Protein AF-0000000066097461 (afdb_homodimer)

Sequence (688 aa):
MEEKITYKNAGVDTEKGREFIQKIKRNVESTHGPRVIGGLGGFAGAYDVSVLKKYKHPILLSGTDGVGTKIELARLLKIYNTIGIDLVAMCVNDILVCGGEPFFFLDYIACGKLDPEKMDQIVSGIVQGCKMSNASLLGGETAEHPGTMKEDEFDLAGFVVGAVEKDSMIDGSTIRSGDKILGLESSGPHSNGFSLIRKLLLKEGKYLPTDPQQVKFLKDYALKPTRIYVSSILKLLQQVSVKGMVHITGGGYQENIPRILPQGTQSKFFKEKIPSGYFFEKIKKDHKIEELELFATFNMGIGYMVIVSEENAELAKKIMESSGEVVHEIGEIVSGNKEEVQFVMEEKITYKNAGVDTEKGREFIQKIKRNVESTHGPRVIGGLGGFAGAYDVSVLKKYKHPILLSGTDGVGTKIELARLLKIYNTIGIDLVAMCVNDILVCGGEPFFFLDYIACGKLDPEKMDQIVSGIVQGCKMSNASLLGGETAEHPGTMKEDEFDLAGFVVGAVEKDSMIDGSTIRSGDKILGLESSGPHSNGFSLIRKLLLKEGKYLPTDPQQVKFLKDYALKPTRIYVSSILKLLQQVSVKGMVHITGGGYQENIPRILPQGTQSKFFKEKIPSGYFFEKIKKDHKIEELELFATFNMGIGYMVIVSEENAELAKKIMESSGEVVHEIGEIVSGNKEEVQFV

Nearest PDB structures (foldseek):
  5vk4-assembly1_B  TM=9.171E-01  e=1.014E-45  Neisseria gonorrhoeae
  5vk4-assembly1_A  TM=9.088E-01  e=3.972E-43  Neisseria gonorrhoeae
  1cli-assembly2_C  TM=9.227E-01  e=5.603E-42  Escherichia coli
  2btu-assembly1_A  TM=9.198E-01  e=2.226E-42  Bacillus anthracis
  5avm-assembly4_G  TM=9.018E-01  e=5.844E-29  Thermus thermophilus HB8

InterPro domains:
  IPR004733 Phosphoribosylformylglycinamidine cyclo-ligase [MF_00741] (5-344)
  IPR004733 Phosphoribosylformylglycinamidine cyclo-ligase [PTHR10520] (3-340)
  IPR004733 Phosphoribosylformylglycinamidine cyclo-ligase [TIGR00878] (5-335)
  IPR004733 Phosphoribosylformylglycinamidine cyclo-ligase [cd02196] (38-334)
  IPR010918 PurM-like, C-terminal domain [PF02769] (176-342)
  IPR016188 PurM-like, N-terminal domain [PF00586] (60-164)
  IPR036676 PurM-like, C-terminal domain superfamily [G3DSA:3.90.650.10] (171-343)
  IPR036676 PurM-like, C-terminal domain superfamily [SSF56042] (171-342)
  IPR036921 PurM-like, N-terminal domain superfamily [G3DSA:3.30.1330.10] (4-170)
  IPR036921 PurM-like, N-terminal domain superfamily [SSF55326] (4-170)

Solvent-accessible surface area (backbone atoms only — not comparable to full-atom values): 34100 Å² total; per-residue (Å²): 128,82,76,76,85,41,57,51,73,40,54,45,54,68,65,61,51,51,53,47,50,61,69,45,41,65,61,39,52,70,34,54,58,91,40,50,50,84,63,86,84,62,63,38,22,36,35,54,47,56,72,49,59,76,37,90,44,28,25,38,26,29,30,47,34,50,33,61,55,46,53,55,56,29,57,76,71,69,50,44,51,39,57,18,20,26,25,40,22,54,20,53,43,25,24,36,34,35,54,27,46,51,50,32,32,36,38,39,36,40,26,10,41,91,44,67,70,60,48,49,29,27,50,50,8,33,41,50,26,24,52,65,45,63,16,19,58,52,48,58,34,79,44,65,31,48,91,76,38,56,58,85,42,67,51,54,38,30,36,32,38,21,36,30,44,55,91,63,46,34,70,8,74,76,54,48,65,62,22,32,30,36,29,31,58,35,57,40,51,36,66,31,52,34,50,41,47,29,55,74,63,24,46,92,44,77,37,78,46,87,51,63,67,58,46,48,48,41,57,68,30,54,58,32,45,31,68,69,56,50,60,36,49,56,56,37,62,76,76,43,83,65,29,32,45,35,55,39,38,72,37,4,55,58,52,38,52,36,71,35,48,36,88,58,23,19,50,36,33,37,55,89,48,47,77,30,46,69,66,49,51,48,50,40,69,76,63,70,51,57,65,69,56,46,39,35,32,32,34,51,24,32,36,33,37,41,28,24,45,61,90,46,42,64,59,51,44,51,50,28,38,76,56,71,46,58,72,32,77,25,31,32,31,33,74,40,57,28,79,47,69,45,76,88,127,83,74,75,83,39,58,51,74,40,54,44,53,69,65,59,51,53,52,47,50,63,69,45,42,64,62,40,52,70,32,53,57,92,40,51,52,85,63,86,83,62,63,38,25,37,35,52,47,54,73,48,59,76,38,90,45,30,23,38,26,29,30,46,32,48,34,61,54,47,55,54,55,27,56,75,69,70,51,44,50,39,57,18,21,26,25,40,22,55,18,54,43,26,26,36,33,34,54,27,47,51,52,32,31,36,38,39,37,41,26,10,42,92,46,66,69,60,48,50,30,28,50,51,9,31,42,50,27,23,52,66,46,62,16,20,57,50,50,58,34,78,43,64,30,48,90,76,37,56,57,85,41,69,49,53,37,28,37,33,38,23,36,29,44,53,91,64,46,33,70,8,75,75,54,47,65,62,20,31,31,34,29,30,58,35,57,39,51,35,66,32,50,34,51,40,47,28,56,73,63,23,45,92,43,77,37,77,46,86,51,64,67,57,46,48,48,42,57,70,31,56,58,31,46,31,66,69,58,50,61,35,50,56,56,36,60,75,76,43,83,65,29,32,44,36,57,39,38,71,38,3,56,56,52,39,52,36,72,35,50,36,88,58,25,18,48,38,33,36,55,88,49,46,77,30,47,68,64,47,51,48,52,40,69,75,62,71,52,57,65,70,58,47,38,36,32,30,33,50,26,29,37,33,38,42,28,26,45,60,90,46,42,64,59,50,47,50,49,29,40,74,57,72,45,57,71,30,78,25,32,33,31,33,74,41,57,28,79,47,69,43,76,88

Foldseek 3Di:
DPPPDDPVVVADDVPVVVVLCVVCFVLLCVLDDPQWDDGEDDPFTGGHPVVCVPFPAKDKDKDKDWLPPLVLLCLQVVPQQASLLLRLQVTLVVSVQFVWQWAAKEKEKEAQHDDSVNVSSNVNNVSVNSVVRSYHHRYYYYHHDHPVHDHSDMIMMMMIMTIDRPVLTAQLPPADFQWFKKFWFWQAQASFDVCVVLCQQADVSRHHDPDVVSSVLCVRHVSHHTDHQNVLSNQLSVPARFRGKWFAHAQAPLPTQLRRHDAFKEKEWEPVQQPLDDNNVCCCVVPVDDPVVCRRTGNSGGRMMIIHHPVCVVVSCVSSVVVPTDMTRTTTMRTDGSSDHHYD/DPPPDDPVVVADDVPVVVVLCVVCQVLLCVLDDPQWDDGEDDPDTGGHPVVCVPFPAKDKDKDKDWLPCLVLLCLQVVPQQASLLLQLQVTLVVSCQFVWQWAAKEKEKEAQHDDSVNVSSNVNNVSVNSVVRSYHHRYYYYHHDHPVHDHSDMIMMMMIMTIDRPVLTAQLPPADFQWFKKFWFWQAQASFDVCVVLCQQADVSRHHDPDVVSSVLCVRHVSHHTDHQNVLSNQLSVPARFRGKWFAHAQAPLPTQLRRHDAFKEKEWEPVQQPLDDNNVCCCVVPVDDPVVCRRTGNSGGRMMIIHHPVCVVVSCVSSVVVPTDMTRTTTMRTDGSSDHHYD

Structure (mmCIF, N/CA/C/O backbone):
data_AF-0000000066097461-model_v1
#
loop_
_entity.id
_entity.type
_entity.pdbx_description
1 polymer 'Phosphoribosylformylglycinamidine cyclo-ligase'
#
loop_
_atom_site.group_PDB
_atom_site.id
_atom_site.type_symbol
_atom_site.label_atom_id
_atom_site.label_alt_id
_atom_site.label_comp_id
_atom_site.label_asym_id
_atom_site.label_entity_id
_atom_site.label_seq_id
_atom_site.pdbx_PDB_ins_code
_atom_site.Cartn_x
_atom_site.Cartn_y
_atom_site.Cartn_z
_atom_site.occupancy
_atom_site.B_iso_or_equiv
_atom_site.auth_seq_id
_atom_site.auth_comp_id
_atom_site.auth_asym_id
_atom_site.auth_atom_id
_atom_site.pdbx_PDB_model_num
ATOM 1 N N . MET A 1 1 ? -27.016 15.812 28.984 1 33.88 1 MET A N 1
ATOM 2 C CA . MET A 1 1 ? -25.625 16.266 28.922 1 33.88 1 MET A CA 1
ATOM 3 C C . MET A 1 1 ? -25.109 16.219 27.5 1 33.88 1 MET A C 1
ATOM 5 O O . MET A 1 1 ? -25.172 15.18 26.844 1 33.88 1 MET A O 1
ATOM 9 N N . GLU A 1 2 ? -25.016 17.219 26.781 1 47.53 2 GLU A N 1
ATOM 10 C CA . GLU A 1 2 ? -24.688 17.328 25.359 1 47.53 2 GLU A CA 1
ATOM 11 C C . GLU A 1 2 ? -23.375 16.609 25.047 1 47.53 2 GLU A C 1
ATOM 13 O O . GLU A 1 2 ? -22.359 16.859 25.688 1 47.53 2 GLU A O 1
ATOM 18 N N . GLU A 1 3 ? -23.391 15.461 24.641 1 54.72 3 GLU A N 1
ATOM 19 C CA . GLU A 1 3 ? -22.234 14.617 24.391 1 54.72 3 GLU A CA 1
ATOM 20 C C . GLU A 1 3 ? -21.125 15.391 23.672 1 54.72 3 GLU A C 1
ATOM 22 O O . GLU A 1 3 ? -21.391 16.109 22.719 1 54.72 3 GLU A O 1
ATOM 27 N N . LYS A 1 4 ? -20.016 15.648 24.406 1 67.62 4 LYS A N 1
ATOM 28 C CA . LYS A 1 4 ? -18.859 16.359 23.891 1 67.62 4 LYS A CA 1
ATOM 29 C C . LYS A 1 4 ? -18.422 15.805 22.547 1 67.62 4 LYS A C 1
ATOM 31 O O . LYS A 1 4 ? -18.281 14.586 22.375 1 67.62 4 LYS A O 1
ATOM 36 N N . ILE A 1 5 ? -18.562 16.547 21.484 1 73.81 5 ILE A N 1
ATOM 37 C CA . ILE A 1 5 ? -18.188 16.172 20.125 1 73.81 5 ILE A CA 1
ATOM 38 C C . ILE A 1 5 ? -16.672 16.016 20.031 1 73.81 5 ILE A C 1
ATOM 40 O O . ILE A 1 5 ? -15.93 17 20.219 1 73.81 5 ILE A O 1
ATOM 44 N N . THR A 1 6 ? -16.219 14.758 20.062 1 75.25 6 THR A N 1
ATOM 45 C CA . THR A 1 6 ? -14.797 14.469 19.906 1 75.25 6 THR A CA 1
ATOM 46 C C . THR A 1 6 ? -14.562 13.531 18.734 1 75.25 6 THR A C 1
ATOM 48 O O . THR A 1 6 ? -15.508 12.938 18.203 1 75.25 6 THR A O 1
ATOM 51 N N . TYR A 1 7 ? -13.328 13.586 18.266 1 76.81 7 TYR A N 1
ATOM 52 C CA . TYR A 1 7 ? -12.922 12.625 17.25 1 76.81 7 TYR A CA 1
ATOM 53 C C . TYR A 1 7 ? -13.242 11.203 17.672 1 76.81 7 TYR A C 1
ATOM 55 O O . TYR A 1 7 ? -13.672 10.383 16.859 1 76.81 7 TYR A O 1
ATOM 63 N N . LYS A 1 8 ? -13.109 10.867 18.906 1 74.31 8 LYS A N 1
ATOM 64 C CA . LYS A 1 8 ? -13.445 9.57 19.469 1 74.31 8 LYS A CA 1
ATOM 65 C C . LYS A 1 8 ? -14.938 9.281 19.344 1 74.31 8 LYS A C 1
ATOM 67 O O . LYS A 1 8 ? -15.344 8.188 18.938 1 74.31 8 LYS A O 1
ATOM 72 N N . ASN A 1 9 ? -15.656 10.234 19.578 1 77.62 9 ASN A N 1
ATOM 73 C CA . ASN A 1 9 ? -17.109 10.07 19.5 1 77.62 9 ASN A CA 1
ATOM 74 C C . ASN A 1 9 ? -17.562 9.93 18.047 1 77.62 9 ASN A C 1
ATOM 76 O O . ASN A 1 9 ? -18.672 9.477 17.781 1 77.62 9 ASN A O 1
ATOM 80 N N . ALA A 1 10 ? -16.719 10.391 17.281 1 80.75 10 ALA A N 1
ATOM 81 C CA . ALA A 1 10 ? -17.031 10.25 15.859 1 80.75 10 ALA A CA 1
ATOM 82 C C . ALA A 1 10 ? -16.609 8.883 15.336 1 80.75 10 ALA A C 1
ATOM 84 O O . ALA A 1 10 ? -16.766 8.586 14.148 1 80.75 10 ALA A O 1
ATOM 85 N N . GLY A 1 11 ? -16.062 8.062 16.156 1 77.19 11 GLY A N 1
ATOM 86 C CA . GLY A 1 11 ? -15.828 6.676 15.805 1 77.19 11 GLY A CA 1
ATOM 87 C C . GLY A 1 11 ? -14.359 6.336 15.625 1 77.19 11 GLY A C 1
ATOM 88 O O . GLY A 1 11 ? -14.016 5.191 15.32 1 77.19 11 GLY A O 1
ATOM 89 N N . VAL A 1 12 ? -13.516 7.336 15.75 1 80.12 12 VAL A N 1
ATOM 90 C CA . VAL A 1 12 ? -12.086 7.074 15.602 1 80.12 12 VAL A CA 1
ATOM 91 C C . VAL A 1 12 ? -11.383 7.254 16.938 1 80.12 12 VAL A C 1
ATOM 93 O O . VAL A 1 12 ? -11.414 8.344 17.531 1 80.12 12 VAL A O 1
ATOM 96 N N . ASP A 1 13 ? -10.812 6.199 17.438 1 77.56 13 ASP A N 1
ATOM 97 C CA . ASP A 1 13 ? -10.141 6.211 18.734 1 77.56 13 ASP A CA 1
ATOM 98 C C . ASP A 1 13 ? -8.625 6.168 18.562 1 77.56 13 ASP A C 1
ATOM 100 O O . ASP A 1 13 ? -8.031 5.09 18.484 1 77.56 13 ASP A O 1
ATOM 104 N N . THR A 1 14 ? -7.996 7.289 18.609 1 76.5 14 THR A N 1
ATOM 105 C CA . THR A 1 14 ? -6.559 7.387 18.359 1 76.5 14 THR A CA 1
ATOM 106 C C . THR A 1 14 ? -5.773 6.746 19.5 1 76.5 14 THR A C 1
ATOM 108 O O . THR A 1 14 ? -4.668 6.242 19.297 1 76.5 14 THR A O 1
ATOM 111 N N . GLU A 1 15 ? -6.332 6.785 20.703 1 77.12 15 GLU A N 1
ATOM 112 C CA . GLU A 1 15 ? -5.668 6.16 21.844 1 77.12 15 GLU A CA 1
ATOM 113 C C . GLU A 1 15 ? -5.625 4.645 21.703 1 77.12 15 GLU A C 1
ATOM 115 O O . GLU A 1 15 ? -4.605 4.016 22 1 77.12 15 GLU A O 1
ATOM 120 N N . LYS A 1 16 ? -6.738 4.125 21.312 1 78.25 16 LYS A N 1
ATOM 121 C CA . LYS A 1 16 ? -6.793 2.688 21.062 1 78.25 16 LYS A CA 1
ATOM 122 C C . LYS A 1 16 ? -5.797 2.268 20 1 78.25 16 LYS A C 1
ATOM 124 O O . LYS A 1 16 ? -5.176 1.208 20.094 1 78.25 16 LYS A O 1
ATOM 129 N N . GLY A 1 17 ? -5.676 3.131 19.047 1 78.75 17 GLY A N 1
ATOM 130 C CA . GLY A 1 17 ? -4.688 2.885 18 1 78.75 17 GLY A CA 1
ATOM 131 C C . GLY A 1 17 ? -3.268 2.828 18.531 1 78.75 17 GLY A C 1
ATOM 132 O O . GLY A 1 17 ? -2.502 1.933 18.172 1 78.75 17 GLY A O 1
ATOM 133 N N . ARG A 1 18 ? -2.973 3.639 19.406 1 79.06 18 ARG A N 1
ATOM 134 C CA . ARG A 1 18 ? -1.635 3.684 20 1 79.06 18 ARG A CA 1
ATOM 135 C C . ARG A 1 18 ? -1.383 2.465 20.875 1 79.06 18 ARG A C 1
ATOM 137 O O . ARG A 1 18 ? -0.295 1.886 20.844 1 79.06 18 ARG A O 1
ATOM 144 N N . GLU A 1 19 ? -2.355 2.135 21.594 1 80.31 19 GLU A N 1
ATOM 145 C CA . GLU A 1 19 ? -2.246 0.948 22.438 1 80.31 19 GLU A CA 1
ATOM 146 C C . GLU A 1 19 ? -2.043 -0.31 21.594 1 80.31 19 GLU A C 1
ATOM 148 O O . GLU A 1 19 ? -1.264 -1.19 21.969 1 80.31 19 GLU A O 1
ATOM 153 N N . PHE A 1 20 ? -2.727 -0.316 20.578 1 84.19 20 PHE A N 1
ATOM 154 C CA . PHE A 1 20 ? -2.611 -1.464 19.688 1 84.19 20 PHE A CA 1
ATOM 155 C C . PHE A 1 20 ? -1.198 -1.573 19.125 1 84.19 20 PHE A C 1
ATOM 157 O O . PHE A 1 20 ? -0.636 -2.668 19.047 1 84.19 20 PHE A O 1
ATOM 164 N N . ILE A 1 21 ? -0.65 -0.494 18.766 1 84.44 21 ILE A N 1
ATOM 165 C CA . ILE A 1 21 ? 0.709 -0.474 18.234 1 84.44 21 ILE A CA 1
ATOM 166 C C . ILE A 1 21 ? 1.677 -1.035 19.281 1 84.44 21 ILE A C 1
ATOM 168 O O . ILE A 1 21 ? 2.562 -1.826 18.953 1 84.44 21 ILE A O 1
ATOM 172 N N . GLN A 1 22 ? 1.477 -0.698 20.453 1 84.81 22 GLN A N 1
ATOM 173 C CA . GLN A 1 22 ? 2.336 -1.194 21.531 1 84.81 22 GLN A CA 1
ATOM 174 C C . GLN A 1 22 ? 2.17 -2.701 21.719 1 84.81 22 GLN A C 1
ATOM 176 O O . GLN A 1 22 ? 3.143 -3.408 21.984 1 84.81 22 GLN A O 1
ATOM 181 N N . LYS A 1 23 ? 1.001 -3.129 21.516 1 86.31 23 LYS A N 1
ATOM 182 C CA . LYS A 1 23 ? 0.701 -4.547 21.688 1 86.31 23 LYS A CA 1
ATOM 183 C C . LYS A 1 23 ? 1.401 -5.391 20.625 1 86.31 23 LYS A C 1
ATOM 185 O O . LYS A 1 23 ? 1.886 -6.488 20.922 1 86.31 23 LYS A O 1
ATOM 190 N N . ILE A 1 24 ? 1.5 -4.875 19.438 1 90 24 ILE A N 1
ATOM 191 C CA . ILE A 1 24 ? 2 -5.707 18.344 1 90 24 ILE A CA 1
ATOM 192 C C . ILE A 1 24 ? 3.486 -5.434 18.125 1 90 24 ILE A C 1
ATOM 194 O O . ILE A 1 24 ? 4.129 -6.09 17.312 1 90 24 ILE A O 1
ATOM 198 N N . LYS A 1 25 ? 4.004 -4.5 18.828 1 90.56 25 LYS A N 1
ATOM 199 C CA . LYS A 1 25 ? 5.355 -3.996 18.594 1 90.56 25 LYS A CA 1
ATOM 200 C C . LYS A 1 25 ? 6.375 -5.129 18.625 1 90.56 25 LYS A C 1
ATOM 202 O O . LYS A 1 25 ? 7.176 -5.27 17.688 1 90.56 25 LYS A O 1
ATOM 207 N N . ARG A 1 26 ? 6.375 -5.938 19.625 1 92.12 26 ARG A N 1
ATOM 208 C CA . ARG A 1 26 ? 7.348 -7.016 19.766 1 92.12 26 ARG A CA 1
ATOM 209 C C . ARG A 1 26 ? 7.234 -8.016 18.625 1 92.12 26 ARG A C 1
ATOM 211 O O . ARG A 1 26 ? 8.25 -8.484 18.094 1 92.12 26 ARG A O 1
ATOM 218 N N . ASN A 1 27 ? 6.043 -8.328 18.344 1 94.56 27 ASN A N 1
ATOM 219 C CA . ASN A 1 27 ? 5.809 -9.266 17.234 1 94.56 27 ASN A CA 1
ATOM 220 C C . ASN A 1 27 ? 6.348 -8.719 15.922 1 94.56 27 ASN A C 1
ATOM 222 O O . ASN A 1 27 ? 7.023 -9.438 15.18 1 94.56 27 ASN A O 1
ATOM 226 N N . VAL A 1 28 ? 6.105 -7.496 15.617 1 95.31 28 VAL A N 1
ATOM 227 C CA . VAL A 1 28 ? 6.578 -6.848 14.398 1 95.31 28 VAL A CA 1
ATOM 228 C C . VAL A 1 28 ? 8.102 -6.801 14.398 1 95.31 28 VAL A C 1
ATOM 230 O O . VAL A 1 28 ? 8.742 -7.117 13.391 1 95.31 28 VAL A O 1
ATOM 233 N N . GLU A 1 29 ? 8.68 -6.508 15.516 1 95.25 29 GLU A N 1
ATOM 234 C CA . GLU A 1 29 ? 10.133 -6.367 15.625 1 95.25 29 GLU A CA 1
ATOM 235 C C . GLU A 1 29 ? 10.836 -7.711 15.461 1 95.25 29 GLU A C 1
ATOM 237 O O . GLU A 1 29 ? 12.023 -7.758 15.148 1 95.25 29 GLU A O 1
ATOM 242 N N . SER A 1 30 ? 10.109 -8.766 15.648 1 97 30 SER A N 1
ATOM 243 C CA . SER A 1 30 ? 10.688 -10.086 15.445 1 97 30 SER A CA 1
ATOM 244 C C . SER A 1 30 ? 11.031 -10.32 13.977 1 97 30 SER A C 1
ATOM 246 O O . SER A 1 30 ? 11.758 -11.258 13.648 1 97 30 SER A O 1
ATOM 248 N N . THR A 1 31 ? 10.555 -9.492 13.078 1 97.75 31 THR A N 1
ATOM 249 C CA . THR A 1 31 ? 10.891 -9.594 11.664 1 97.75 31 THR A CA 1
ATOM 250 C C . THR A 1 31 ? 12.109 -8.734 11.336 1 97.75 31 THR A C 1
ATOM 252 O O . THR A 1 31 ? 12.641 -8.797 10.227 1 9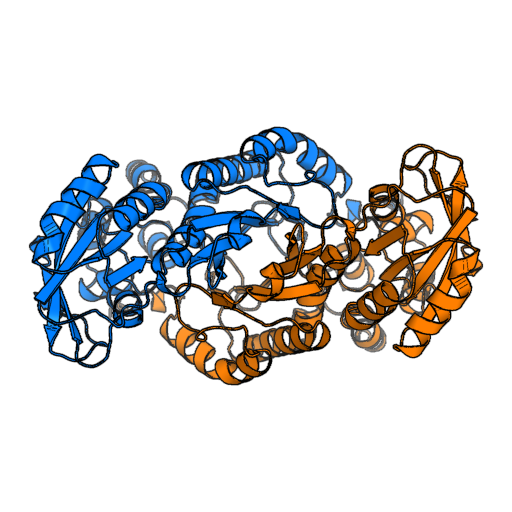7.75 31 THR A O 1
ATOM 255 N N . HIS A 1 32 ? 12.516 -7.93 12.289 1 96.88 32 HIS A N 1
ATOM 256 C CA . HIS A 1 32 ? 13.555 -6.949 12.016 1 96.88 32 HIS A CA 1
ATOM 257 C C . HIS A 1 32 ? 14.945 -7.582 12.07 1 96.88 32 HIS A C 1
ATOM 259 O O . HIS A 1 32 ? 15.148 -8.562 12.789 1 96.88 32 HIS A O 1
ATOM 265 N N . GLY A 1 33 ? 15.82 -7.117 11.25 1 95.31 33 GLY A N 1
ATOM 266 C CA . GLY A 1 33 ? 17.25 -7.402 11.273 1 95.31 33 GLY A CA 1
ATOM 267 C C . GLY A 1 33 ? 18.094 -6.156 11.406 1 95.31 33 GLY A C 1
ATOM 268 O O . GLY A 1 33 ? 17.594 -5.078 11.719 1 95.31 33 GLY A O 1
ATOM 269 N N . PRO A 1 34 ? 19.344 -6.277 11.211 1 95.5 34 PRO A N 1
ATOM 270 C CA . PRO A 1 34 ? 20.266 -5.168 11.438 1 95.5 34 PRO A CA 1
ATOM 271 C C . PRO A 1 34 ? 20.062 -4.02 10.453 1 95.5 34 PRO A C 1
ATOM 273 O O . PRO A 1 34 ? 20.562 -2.914 10.672 1 95.5 34 PRO A O 1
ATOM 276 N N . ARG A 1 35 ? 19.328 -4.27 9.414 1 97.12 35 ARG A N 1
ATOM 277 C CA . ARG A 1 35 ? 19.172 -3.248 8.383 1 97.12 35 ARG A CA 1
ATOM 278 C C . ARG A 1 35 ? 18.016 -2.309 8.703 1 97.12 35 ARG A C 1
ATOM 280 O O . ARG A 1 35 ? 17.875 -1.258 8.078 1 97.12 35 ARG A O 1
ATOM 287 N N . VAL A 1 36 ? 17.188 -2.744 9.594 1 97.62 36 VAL A N 1
ATOM 288 C CA . VAL A 1 36 ? 16.078 -1.877 10 1 97.62 36 VAL A CA 1
ATOM 289 C C . VAL A 1 36 ? 16.578 -0.835 11 1 97.62 36 VAL A C 1
ATOM 291 O O . VAL A 1 36 ? 17.234 -1.177 11.984 1 97.62 36 VAL A O 1
ATOM 294 N N . ILE A 1 37 ? 16.297 0.429 10.672 1 95 37 ILE A N 1
ATOM 295 C CA . ILE A 1 37 ? 16.703 1.521 11.555 1 95 37 ILE A CA 1
ATOM 296 C C . ILE A 1 37 ? 15.477 2.041 12.312 1 95 37 ILE A C 1
ATOM 298 O O . ILE A 1 37 ? 14.453 2.363 11.703 1 95 37 ILE A O 1
ATOM 302 N N . GLY A 1 38 ? 15.664 2.225 13.578 1 86.56 38 GLY A N 1
ATOM 303 C CA . GLY A 1 38 ? 14.562 2.695 14.398 1 86.56 38 GLY A CA 1
ATOM 304 C C . GLY A 1 38 ? 13.5 1.64 14.633 1 86.56 38 GLY A C 1
ATOM 305 O O . GLY A 1 38 ? 13.812 0.453 14.75 1 86.56 38 GLY A O 1
ATOM 306 N N . GLY A 1 39 ? 12.297 1.986 14.852 1 75.06 39 GLY A N 1
ATOM 307 C CA . GLY A 1 39 ? 11.18 1.105 15.148 1 75.06 39 GLY A CA 1
ATOM 308 C C . GLY A 1 39 ? 9.836 1.699 14.773 1 75.06 39 GLY A C 1
ATOM 309 O O . GLY A 1 39 ? 9.766 2.646 13.984 1 75.06 39 GLY A O 1
ATOM 310 N N . LEU A 1 40 ? 8.797 1.112 15.273 1 73 40 LEU A N 1
ATOM 311 C CA . LEU A 1 40 ? 7.434 1.532 14.977 1 73 40 LEU A CA 1
ATOM 312 C C . LEU A 1 40 ? 7.109 2.85 15.672 1 73 40 LEU A C 1
ATOM 314 O O . LEU A 1 40 ? 7.621 3.125 16.766 1 73 40 LEU A O 1
ATOM 318 N N . GLY A 1 41 ? 6.328 3.703 15 1 70.19 41 GLY A N 1
ATOM 319 C CA . GLY A 1 41 ? 5.82 4.898 15.664 1 70.19 41 GLY A CA 1
ATOM 320 C C . GLY A 1 41 ? 6.285 6.184 15.008 1 70.19 41 GLY A C 1
ATOM 321 O O . GLY A 1 41 ? 5.73 7.254 15.266 1 70.19 41 GLY A O 1
ATOM 322 N N . GLY A 1 42 ? 7.293 6.086 14.164 1 81.88 42 GLY A N 1
ATOM 323 C CA . GLY A 1 42 ? 7.746 7.27 13.453 1 81.88 42 GLY A CA 1
ATOM 324 C C . GLY A 1 42 ? 6.945 7.559 12.203 1 81.88 42 GLY A C 1
ATOM 325 O O . GLY A 1 42 ? 5.883 6.969 11.984 1 81.88 42 GLY A O 1
ATOM 326 N N . PHE A 1 43 ? 7.336 8.562 11.547 1 91.94 43 PHE A N 1
ATOM 327 C CA . PHE A 1 43 ? 6.617 9 10.359 1 91.94 43 PHE A CA 1
ATOM 328 C C . PHE A 1 43 ? 6.949 8.117 9.164 1 91.94 43 PHE A C 1
ATOM 330 O O . PHE A 1 43 ? 6.195 8.07 8.188 1 91.94 43 PHE A O 1
ATOM 337 N N . ALA A 1 44 ? 8.102 7.445 9.258 1 95.38 44 ALA A N 1
ATOM 338 C CA . ALA A 1 44 ? 8.555 6.609 8.148 1 95.38 44 ALA A CA 1
ATOM 339 C C . ALA A 1 44 ? 9.359 5.418 8.656 1 95.38 44 ALA A C 1
ATOM 341 O O . ALA A 1 44 ? 10.039 5.512 9.68 1 95.38 44 ALA A O 1
ATOM 342 N N . GLY A 1 45 ? 9.156 4.266 7.977 1 96.75 45 GLY A N 1
ATOM 343 C CA . GLY A 1 45 ? 10.117 3.189 8.172 1 96.75 45 GLY A CA 1
ATOM 344 C C . GLY A 1 45 ? 11.445 3.436 7.477 1 96.75 45 GLY A C 1
ATOM 345 O O . GLY A 1 45 ? 11.484 4.074 6.422 1 96.75 45 GLY A O 1
ATOM 346 N N . ALA A 1 46 ? 12.539 2.971 8.07 1 98.25 46 ALA A N 1
ATOM 347 C CA . ALA A 1 46 ? 13.875 3.184 7.535 1 98.25 46 ALA A CA 1
ATOM 348 C C . ALA A 1 46 ? 14.633 1.864 7.398 1 98.25 46 ALA A C 1
ATOM 350 O O . ALA A 1 46 ? 14.578 1.018 8.297 1 98.25 46 ALA A O 1
ATOM 351 N N . TYR A 1 47 ? 15.273 1.699 6.266 1 98.62 47 TYR A N 1
ATOM 352 C CA . TYR A 1 47 ? 15.945 0.448 5.934 1 98.62 47 TYR A CA 1
ATOM 353 C C . TYR A 1 47 ? 17.297 0.712 5.289 1 98.62 47 TYR A C 1
ATOM 355 O O . TYR A 1 47 ? 17.375 1.355 4.238 1 98.62 47 TYR A O 1
ATOM 363 N N . ASP A 1 48 ? 18.344 0.213 5.93 1 98.56 48 ASP A N 1
ATOM 364 C CA . ASP A 1 48 ? 19.703 0.383 5.43 1 98.56 48 ASP A CA 1
ATOM 365 C C . ASP A 1 48 ? 19.953 -0.48 4.195 1 98.56 48 ASP A C 1
ATOM 367 O O . ASP A 1 48 ? 19.875 -1.708 4.262 1 98.56 48 ASP A O 1
ATOM 371 N N . VAL A 1 49 ? 20.281 0.154 3.072 1 98.62 49 VAL A N 1
ATOM 372 C CA . VAL A 1 49 ? 20.469 -0.603 1.841 1 98.62 49 VAL A CA 1
ATOM 373 C C . VAL A 1 49 ? 21.922 -0.469 1.383 1 98.62 49 VAL A C 1
ATOM 375 O O . VAL A 1 49 ? 22.203 -0.474 0.182 1 98.62 49 VAL A O 1
ATOM 378 N N . SER A 1 50 ? 22.812 -0.314 2.326 1 98.12 50 SER A N 1
ATOM 379 C CA . SER A 1 50 ? 24.25 -0.262 2.016 1 98.12 50 SER A CA 1
ATOM 380 C C . SER A 1 50 ? 24.688 -1.492 1.228 1 98.12 50 SER A C 1
ATOM 382 O O . SER A 1 50 ? 25.641 -1.431 0.452 1 98.12 50 SER A O 1
ATOM 384 N N . VAL A 1 51 ? 24.016 -2.59 1.338 1 96.81 51 VAL A N 1
ATOM 385 C CA . VAL A 1 51 ? 24.328 -3.836 0.646 1 96.81 51 VAL A CA 1
ATOM 386 C C . VAL A 1 51 ? 24.266 -3.621 -0.864 1 96.81 51 VAL A C 1
ATOM 388 O O . VAL A 1 51 ? 24.969 -4.285 -1.625 1 96.81 51 VAL A O 1
ATOM 391 N N . LEU A 1 52 ? 23.469 -2.684 -1.327 1 97.75 52 LEU A N 1
ATOM 392 C CA . LEU A 1 52 ? 23.281 -2.441 -2.754 1 97.75 52 LEU A CA 1
ATOM 393 C C . LEU A 1 52 ? 24.531 -1.832 -3.373 1 97.75 52 LEU A C 1
ATOM 395 O O . LEU A 1 52 ? 24.672 -1.809 -4.598 1 97.75 52 LEU A O 1
ATOM 399 N N . LYS A 1 53 ? 25.359 -1.309 -2.576 1 96.81 53 LYS A N 1
ATOM 400 C CA . LYS A 1 53 ? 26.609 -0.75 -3.088 1 96.81 53 LYS A CA 1
ATOM 401 C C . LYS A 1 53 ? 27.484 -1.835 -3.705 1 96.81 53 LYS A C 1
ATOM 403 O O . LYS A 1 53 ? 28.391 -1.541 -4.5 1 96.81 53 LYS A O 1
ATOM 408 N N . LYS A 1 54 ? 27.234 -3.084 -3.322 1 96.44 54 LYS A N 1
ATOM 409 C CA . LYS A 1 54 ? 27.969 -4.211 -3.885 1 96.44 54 LYS A CA 1
ATOM 410 C C . LYS A 1 54 ? 27.453 -4.566 -5.277 1 96.44 54 LYS A C 1
ATOM 412 O O . LYS A 1 54 ? 28.109 -5.305 -6.02 1 96.44 54 LYS A O 1
ATOM 417 N N . TYR A 1 55 ? 26.281 -4.109 -5.652 1 97.31 55 TYR A N 1
ATOM 418 C CA . TYR A 1 55 ? 25.719 -4.336 -6.977 1 97.31 55 TYR A CA 1
ATOM 419 C C . TYR A 1 55 ? 26.359 -3.404 -8.008 1 97.31 55 TYR A C 1
ATOM 421 O O . TYR A 1 55 ? 26.734 -2.279 -7.676 1 97.31 55 TYR A O 1
ATOM 429 N N . LYS A 1 56 ? 26.484 -3.877 -9.195 1 97.75 56 LYS A N 1
ATOM 430 C CA . LYS A 1 56 ? 26.922 -2.998 -10.273 1 97.75 56 LYS A CA 1
ATOM 431 C C . LYS A 1 56 ? 25.797 -2.033 -10.68 1 97.75 56 LYS A C 1
ATOM 433 O O . LYS A 1 56 ? 26.031 -0.823 -10.758 1 97.75 56 LYS A O 1
ATOM 438 N N . HIS A 1 57 ? 24.625 -2.518 -10.945 1 98.06 57 HIS A N 1
ATOM 439 C CA . HIS A 1 57 ? 23.438 -1.744 -11.297 1 98.06 57 HIS A CA 1
ATOM 440 C C . HIS A 1 57 ? 22.234 -2.184 -10.469 1 98.06 57 HIS A C 1
ATOM 442 O O . HIS A 1 57 ? 21.359 -2.898 -10.969 1 98.06 57 HIS A O 1
ATOM 448 N N . PRO A 1 58 ? 22.125 -1.613 -9.219 1 98.62 58 PRO A N 1
ATOM 449 C CA . PRO A 1 58 ? 21.062 -2.047 -8.32 1 98.62 58 PRO A CA 1
ATOM 450 C C . PRO A 1 58 ? 19.672 -1.578 -8.789 1 98.62 58 PRO A C 1
ATOM 452 O O . PRO A 1 58 ? 19.484 -0.387 -9.039 1 98.62 58 PRO A O 1
ATOM 455 N N . ILE A 1 59 ? 18.734 -2.496 -8.93 1 98.56 59 ILE A N 1
ATOM 456 C CA . ILE A 1 59 ? 17.359 -2.225 -9.289 1 98.56 59 ILE A CA 1
ATOM 457 C C . ILE A 1 59 ? 16.438 -2.58 -8.117 1 98.56 59 ILE A C 1
ATOM 459 O O . ILE A 1 59 ? 16.5 -3.697 -7.598 1 98.56 59 ILE A O 1
ATOM 463 N N . LEU A 1 60 ? 15.68 -1.592 -7.656 1 98.75 60 LEU A N 1
ATOM 464 C CA . LEU A 1 60 ? 14.602 -1.928 -6.727 1 98.75 60 LEU A CA 1
ATOM 465 C C . LEU A 1 60 ? 13.398 -2.488 -7.473 1 98.75 60 LEU A C 1
ATOM 467 O O . LEU A 1 60 ? 13.039 -1.996 -8.547 1 98.75 60 LEU A O 1
ATOM 471 N N . LEU A 1 61 ? 12.867 -3.561 -7 1 98.5 61 LEU A N 1
ATOM 472 C CA . LEU A 1 61 ? 11.594 -4.117 -7.441 1 98.5 61 LEU A CA 1
ATOM 473 C C . LEU A 1 61 ? 10.508 -3.891 -6.395 1 98.5 61 LEU A C 1
ATOM 475 O O . LEU A 1 61 ? 10.766 -4.012 -5.195 1 98.5 61 LEU A O 1
ATOM 479 N N . SER A 1 62 ? 9.328 -3.533 -6.859 1 98.44 62 SER A N 1
ATOM 480 C CA . SER A 1 62 ? 8.242 -3.291 -5.918 1 98.44 62 SER A CA 1
ATOM 481 C C . SER A 1 62 ? 6.902 -3.73 -6.496 1 98.44 62 SER A C 1
ATOM 483 O O . SER A 1 62 ? 6.734 -3.787 -7.715 1 98.44 62 SER A O 1
ATOM 485 N N . GLY A 1 63 ? 6.035 -4.129 -5.652 1 97.19 63 GLY A N 1
ATOM 486 C CA . GLY A 1 63 ? 4.676 -4.508 -6 1 97.19 63 GLY A CA 1
ATOM 487 C C . GLY A 1 63 ? 3.691 -4.312 -4.863 1 97.19 63 GLY A C 1
ATOM 488 O O . GLY A 1 63 ? 4.09 -4.211 -3.701 1 97.19 63 GLY A O 1
ATOM 489 N N . THR A 1 64 ? 2.486 -4.105 -5.176 1 97.94 64 THR A N 1
ATOM 490 C CA . THR A 1 64 ? 1.4 -3.984 -4.207 1 97.94 64 THR A CA 1
ATOM 491 C C . THR A 1 64 ? 0.218 -4.859 -4.609 1 97.94 64 THR A C 1
ATOM 493 O O . THR A 1 64 ? 0.003 -5.117 -5.797 1 97.94 64 THR A O 1
ATOM 496 N N . ASP A 1 65 ? -0.425 -5.391 -3.65 1 97.56 65 ASP A N 1
ATOM 497 C CA . ASP A 1 65 ? -1.591 -6.242 -3.867 1 97.56 65 ASP A CA 1
ATOM 498 C C . ASP A 1 65 ? -2.451 -6.324 -2.607 1 97.56 65 ASP A C 1
ATOM 500 O O . ASP A 1 65 ? -2.096 -5.766 -1.569 1 97.56 65 ASP A O 1
ATOM 504 N N . GLY A 1 66 ? -3.574 -6.895 -2.719 1 97.38 66 GLY A N 1
ATOM 505 C CA . GLY A 1 66 ? -4.465 -7.223 -1.618 1 97.38 66 GLY A CA 1
ATOM 506 C C . GLY A 1 66 ? -4.781 -8.703 -1.526 1 97.38 66 GLY A C 1
ATOM 507 O O . GLY A 1 66 ? -4.246 -9.508 -2.295 1 97.38 66 GLY A O 1
ATOM 508 N N . VAL A 1 67 ? -5.637 -9.023 -0.565 1 97.25 67 VAL A N 1
ATOM 509 C CA . VAL A 1 67 ? -6.051 -10.414 -0.383 1 97.25 67 VAL A CA 1
ATOM 510 C C . VAL A 1 67 ? -7.293 -10.695 -1.221 1 97.25 67 VAL A C 1
ATOM 512 O O . VAL A 1 67 ? -7.59 -11.852 -1.531 1 97.25 67 VAL A O 1
ATOM 515 N N . GLY A 1 68 ? -8.023 -9.656 -1.573 1 94.19 68 GLY A N 1
ATOM 516 C CA . GLY A 1 68 ? -9.266 -9.805 -2.316 1 94.19 68 GLY A CA 1
ATOM 517 C C . GLY A 1 68 ? -10.422 -10.273 -1.454 1 94.19 68 GLY A C 1
ATOM 518 O O . GLY A 1 68 ? -10.43 -10.062 -0.24 1 94.19 68 GLY A O 1
ATOM 519 N N . THR A 1 69 ? -11.391 -10.914 -2.082 1 95.06 69 THR A N 1
ATOM 520 C CA . THR A 1 69 ? -12.625 -11.211 -1.374 1 95.06 69 THR A CA 1
ATOM 521 C C . THR A 1 69 ? -12.484 -12.484 -0.545 1 95.06 69 THR A C 1
ATOM 523 O O . THR A 1 69 ? -13.438 -12.922 0.103 1 95.06 69 THR A O 1
ATOM 526 N N . LYS A 1 70 ? -11.273 -13.109 -0.551 1 97.06 70 LYS A N 1
ATOM 527 C CA . LYS A 1 70 ? -10.977 -14.18 0.396 1 97.06 70 LYS A CA 1
ATOM 528 C C . LYS A 1 70 ? -11.188 -13.719 1.834 1 97.06 70 LYS A C 1
ATOM 530 O O . LYS A 1 70 ? -11.531 -14.516 2.705 1 97.06 70 LYS A O 1
ATOM 535 N N . ILE A 1 71 ? -11.086 -12.422 2.119 1 96.75 71 ILE A N 1
ATOM 536 C CA . ILE A 1 71 ? -11.227 -11.852 3.453 1 96.75 71 ILE A CA 1
ATOM 537 C C . ILE A 1 71 ? -12.648 -12.07 3.963 1 96.75 71 ILE A C 1
ATOM 539 O O . ILE A 1 71 ? -12.875 -12.148 5.172 1 96.75 71 ILE A O 1
ATOM 543 N N . GLU A 1 72 ? -13.617 -12.164 3.062 1 96.38 72 GLU A N 1
ATOM 544 C CA . GLU A 1 72 ? -14.992 -12.406 3.473 1 96.38 72 GLU A CA 1
ATOM 545 C C . GLU A 1 72 ? -15.141 -13.789 4.117 1 96.38 72 GLU A C 1
ATOM 547 O O . GLU A 1 72 ? -15.898 -13.953 5.07 1 96.38 72 GLU A O 1
ATOM 552 N N . LEU A 1 73 ? -14.469 -14.75 3.514 1 96.69 73 LEU A N 1
ATOM 553 C CA . LEU A 1 73 ? -14.492 -16.078 4.113 1 96.69 73 LEU A CA 1
ATOM 554 C C . LEU A 1 73 ? -13.852 -16.062 5.496 1 96.69 73 LEU A C 1
ATOM 556 O O . LEU A 1 73 ? -14.359 -16.688 6.426 1 96.69 73 LEU A O 1
ATOM 560 N N . ALA A 1 74 ? -12.711 -15.398 5.605 1 97.44 74 ALA A N 1
ATOM 561 C CA . ALA A 1 74 ? -12.055 -15.25 6.902 1 97.44 74 ALA A CA 1
ATOM 562 C C . ALA A 1 74 ? -13 -14.617 7.922 1 97.44 74 ALA A C 1
ATOM 564 O O . ALA A 1 74 ? -13.07 -15.055 9.07 1 97.44 74 ALA A O 1
ATOM 565 N N . ARG A 1 75 ? -13.688 -13.617 7.52 1 96.31 75 ARG A N 1
ATOM 566 C CA . ARG A 1 75 ? -14.641 -12.914 8.383 1 96.31 75 ARG A CA 1
ATOM 567 C C . ARG A 1 75 ? -15.75 -13.852 8.844 1 96.31 75 ARG A C 1
ATOM 569 O O . ARG A 1 75 ? -16.062 -13.914 10.031 1 96.31 75 ARG A O 1
ATOM 576 N N . LEU A 1 76 ? -16.359 -14.57 7.906 1 96 76 LEU A N 1
ATOM 577 C CA . LEU A 1 76 ? -17.484 -15.453 8.188 1 96 76 LEU A CA 1
ATOM 578 C C . LEU A 1 76 ? -17.062 -16.578 9.133 1 96 76 LEU A C 1
ATOM 580 O O . LEU A 1 76 ? -17.828 -16.969 10.023 1 96 76 LEU A O 1
ATOM 584 N N . LEU A 1 77 ? -15.883 -17.078 8.961 1 96.88 77 LEU A N 1
ATOM 585 C CA . LEU A 1 77 ? -15.391 -18.219 9.734 1 96.88 77 LEU A CA 1
ATOM 586 C C . LEU A 1 77 ? -14.664 -17.75 10.992 1 96.88 77 LEU A C 1
ATOM 588 O O . LEU A 1 77 ? -14.336 -18.562 11.859 1 96.88 77 LEU A O 1
ATOM 592 N N . LYS A 1 78 ? -14.367 -16.453 11.086 1 96.5 78 LYS A N 1
ATOM 593 C CA . LYS A 1 78 ? -13.641 -15.836 12.188 1 96.5 78 LYS A CA 1
ATOM 594 C C . LYS A 1 78 ? -12.242 -16.438 12.336 1 96.5 78 LYS A C 1
ATOM 596 O O . LYS A 1 78 ? -11.828 -16.797 13.445 1 96.5 78 LYS A O 1
ATOM 601 N N . ILE A 1 79 ? -11.617 -16.688 11.266 1 97.38 79 ILE A N 1
ATOM 602 C CA . ILE A 1 79 ? -10.227 -17.125 11.195 1 97.38 79 ILE A CA 1
ATOM 603 C C . ILE A 1 79 ? -9.375 -16.062 10.523 1 97.38 79 ILE A C 1
ATOM 605 O O . ILE A 1 79 ? -9.453 -15.867 9.305 1 97.38 79 ILE A O 1
ATOM 609 N N . TYR A 1 80 ? -8.555 -15.367 11.312 1 97.81 80 TYR A N 1
ATOM 610 C CA . TYR A 1 80 ? -7.898 -14.164 10.812 1 97.81 80 TYR A CA 1
ATOM 611 C C . TYR A 1 80 ? -6.387 -14.336 10.797 1 97.81 80 TYR A C 1
ATOM 613 O O . TYR A 1 80 ? -5.668 -13.508 10.227 1 97.81 80 TYR A O 1
ATOM 621 N N . ASN A 1 81 ? -5.832 -15.406 11.258 1 96.88 81 ASN A N 1
ATOM 622 C CA . ASN A 1 81 ? -4.402 -15.516 11.539 1 96.88 81 ASN A CA 1
ATOM 623 C C . ASN A 1 81 ? -3.627 -15.969 10.305 1 96.88 81 ASN A C 1
ATOM 625 O O . ASN A 1 81 ? -2.396 -16.031 10.32 1 96.88 81 ASN A O 1
ATOM 629 N N . THR A 1 82 ? -4.348 -16.234 9.172 1 97.38 82 THR A N 1
ATOM 630 C CA . THR A 1 82 ? -3.598 -16.734 8.023 1 97.38 82 THR A CA 1
ATOM 631 C C . THR A 1 82 ? -3.713 -15.773 6.844 1 97.38 82 THR A C 1
ATOM 633 O O . THR A 1 82 ? -2.908 -15.828 5.91 1 97.38 82 THR A O 1
ATOM 636 N N . ILE A 1 83 ? -4.691 -14.898 6.793 1 98.31 83 ILE A N 1
ATOM 637 C CA . ILE A 1 83 ? -4.918 -14.031 5.645 1 98.31 83 ILE A CA 1
ATOM 638 C C . ILE A 1 83 ? -3.766 -13.039 5.516 1 98.31 83 ILE A C 1
ATOM 640 O O . ILE A 1 83 ? -3.498 -12.523 4.426 1 98.31 83 ILE A O 1
ATOM 644 N N . GLY A 1 84 ? -3.068 -12.758 6.668 1 98.75 84 GLY A N 1
ATOM 645 C CA . GLY A 1 84 ? -1.856 -11.961 6.586 1 98.75 84 GLY A CA 1
ATOM 646 C C . GLY A 1 84 ? -0.765 -12.617 5.762 1 98.75 84 GLY A C 1
ATOM 647 O O . GLY A 1 84 ? -0.011 -11.938 5.062 1 98.75 84 GLY A O 1
ATOM 648 N N . ILE A 1 85 ? -0.651 -13.961 5.879 1 98.88 85 ILE A N 1
ATOM 649 C CA . ILE A 1 85 ? 0.3 -14.711 5.066 1 98.88 85 ILE A CA 1
ATOM 650 C C . ILE A 1 85 ? -0.066 -14.57 3.59 1 98.88 85 ILE A C 1
ATOM 652 O O . ILE A 1 85 ? 0.808 -14.359 2.744 1 98.88 85 ILE A O 1
ATOM 656 N N . ASP A 1 86 ? -1.392 -14.656 3.301 1 98.81 86 ASP A N 1
ATOM 657 C CA . ASP A 1 86 ? -1.872 -14.445 1.938 1 98.81 86 ASP A CA 1
ATOM 658 C C . ASP A 1 86 ? -1.406 -13.094 1.394 1 98.81 86 ASP A C 1
ATOM 660 O O . ASP A 1 86 ? -0.927 -13.008 0.261 1 98.81 86 ASP A O 1
ATOM 664 N N . LEU A 1 87 ? -1.572 -12.117 2.211 1 98.81 87 LEU A N 1
ATOM 665 C CA . LEU A 1 87 ? -1.243 -10.758 1.796 1 98.81 87 LEU A CA 1
ATOM 666 C C . LEU A 1 87 ? 0.224 -10.648 1.396 1 98.81 87 LEU A C 1
ATOM 668 O O . LEU A 1 87 ? 0.542 -10.148 0.313 1 98.81 87 LEU A O 1
ATOM 672 N N . VAL A 1 88 ? 1.115 -11.117 2.246 1 98.94 88 VAL A N 1
ATOM 673 C CA . VAL A 1 88 ? 2.549 -11.047 1.986 1 98.94 88 VAL A CA 1
ATOM 674 C C . VAL A 1 88 ? 2.893 -11.875 0.75 1 98.94 88 VAL A C 1
ATOM 676 O O . VAL A 1 88 ? 3.658 -11.43 -0.109 1 98.94 88 VAL A O 1
ATOM 679 N N . ALA A 1 89 ? 2.277 -13.031 0.643 1 98.88 89 ALA A N 1
ATOM 680 C CA . ALA A 1 89 ? 2.549 -13.938 -0.47 1 98.88 89 ALA A CA 1
ATOM 681 C C . ALA A 1 89 ? 2.207 -13.281 -1.806 1 98.88 89 ALA A C 1
ATOM 683 O O . ALA A 1 89 ? 2.963 -13.406 -2.773 1 98.88 89 ALA A O 1
ATOM 684 N N . MET A 1 90 ? 1.085 -12.57 -1.851 1 98.44 90 MET A N 1
ATOM 685 C CA . MET A 1 90 ? 0.633 -11.945 -3.092 1 98.44 90 MET A CA 1
ATOM 686 C C . MET A 1 90 ? 1.635 -10.906 -3.574 1 98.44 90 MET A C 1
ATOM 688 O O . MET A 1 90 ? 1.771 -10.68 -4.777 1 98.44 90 MET A O 1
ATOM 692 N N . CYS A 1 91 ? 2.373 -10.383 -2.68 1 98.62 91 CYS A N 1
ATOM 693 C CA . CYS A 1 91 ? 3.303 -9.312 -3.027 1 98.62 91 CYS A CA 1
ATOM 694 C C . CYS A 1 91 ? 4.695 -9.867 -3.307 1 98.62 91 CYS A C 1
ATOM 696 O O . CYS A 1 91 ? 5.273 -9.602 -4.359 1 98.62 91 CYS A O 1
ATOM 698 N N . VAL A 1 92 ? 5.223 -10.703 -2.426 1 98.88 92 VAL A N 1
ATOM 699 C CA . VAL A 1 92 ? 6.613 -11.133 -2.533 1 98.88 92 VAL A CA 1
ATOM 700 C C . VAL A 1 92 ? 6.766 -12.102 -3.703 1 98.88 92 VAL A C 1
ATOM 702 O O . VAL A 1 92 ? 7.793 -12.102 -4.391 1 98.88 92 VAL A O 1
ATOM 705 N N . ASN A 1 93 ? 5.742 -12.953 -3.959 1 98.81 93 ASN A N 1
ATOM 706 C CA . ASN A 1 93 ? 5.801 -13.867 -5.098 1 98.81 93 ASN A CA 1
ATOM 707 C C . ASN A 1 93 ? 5.844 -13.109 -6.422 1 98.81 93 ASN A C 1
ATOM 709 O O . ASN A 1 93 ? 6.414 -13.594 -7.398 1 98.81 93 ASN A O 1
ATOM 713 N N . ASP A 1 94 ? 5.277 -11.906 -6.465 1 98.25 94 ASP A N 1
ATOM 714 C CA . ASP A 1 94 ? 5.258 -11.109 -7.684 1 98.25 94 ASP A CA 1
ATOM 715 C C . ASP A 1 94 ? 6.652 -10.578 -8.023 1 98.25 94 ASP A C 1
ATOM 717 O O . ASP A 1 94 ? 7.102 -10.688 -9.164 1 98.25 94 ASP A O 1
ATOM 721 N N . ILE A 1 95 ? 7.344 -10 -7.059 1 98.19 95 ILE A N 1
ATOM 722 C CA . ILE A 1 95 ? 8.648 -9.43 -7.387 1 98.19 95 ILE A CA 1
ATOM 723 C C . ILE A 1 95 ? 9.648 -10.555 -7.633 1 98.19 95 ILE A C 1
ATOM 725 O O . ILE A 1 95 ? 10.641 -10.367 -8.336 1 98.19 95 ILE A O 1
ATOM 729 N N . LEU A 1 96 ? 9.352 -11.711 -7.082 1 98.5 96 LEU A N 1
ATOM 730 C CA . LEU A 1 96 ? 10.195 -12.883 -7.27 1 98.5 96 LEU A CA 1
ATOM 731 C C . LEU A 1 96 ? 10.273 -13.266 -8.742 1 98.5 96 LEU A C 1
ATOM 733 O O . LEU A 1 96 ? 11.289 -13.789 -9.203 1 98.5 96 LEU A O 1
ATOM 737 N N . VAL A 1 97 ? 9.219 -12.992 -9.516 1 98.5 97 VAL A N 1
ATOM 738 C CA . VAL A 1 97 ? 9.141 -13.328 -10.938 1 98.5 97 VAL A CA 1
ATOM 739 C C . VAL A 1 97 ? 10.32 -12.711 -11.68 1 98.5 97 VAL A C 1
ATOM 741 O O . VAL A 1 97 ? 10.828 -13.297 -12.641 1 98.5 97 VAL A O 1
ATOM 744 N N . CYS A 1 98 ? 10.812 -11.562 -11.156 1 98 98 CYS A N 1
ATOM 745 C CA . CYS A 1 98 ? 11.914 -10.859 -11.797 1 98 98 CYS A CA 1
ATOM 746 C C . CYS A 1 98 ? 13.242 -11.172 -11.109 1 98 98 CYS A C 1
ATOM 748 O O . CYS A 1 98 ? 14.258 -10.547 -11.398 1 98 98 CYS A O 1
ATOM 750 N N . GLY A 1 99 ? 13.211 -12.094 -10.156 1 98 99 GLY A N 1
ATOM 751 C CA . GLY A 1 99 ? 14.422 -12.484 -9.445 1 98 99 GLY A CA 1
ATOM 752 C C . GLY A 1 99 ? 14.688 -11.625 -8.219 1 98 99 GLY A C 1
ATOM 753 O O . GLY A 1 99 ? 15.812 -11.602 -7.711 1 98 99 GLY A O 1
ATOM 754 N N . GLY A 1 100 ? 13.711 -10.922 -7.777 1 97.75 100 GLY A N 1
ATOM 755 C CA . GLY A 1 100 ? 13.898 -9.969 -6.695 1 97.75 100 GLY A CA 1
ATOM 756 C C . GLY A 1 100 ? 13.992 -10.633 -5.332 1 97.75 100 GLY A C 1
ATOM 757 O O . GLY A 1 100 ? 13.195 -11.516 -5.012 1 97.75 100 GLY A O 1
ATOM 758 N N . GLU A 1 101 ? 14.938 -10.25 -4.543 1 98.44 101 GLU A N 1
ATOM 759 C CA . GLU A 1 101 ? 14.984 -10.594 -3.123 1 98.44 101 GLU A CA 1
ATOM 760 C C . GLU A 1 101 ? 14.227 -9.578 -2.281 1 98.44 101 GLU A C 1
ATOM 762 O O . GLU A 1 101 ? 14.547 -8.391 -2.291 1 98.44 101 GLU A O 1
ATOM 767 N N . PRO A 1 102 ? 13.234 -10.047 -1.54 1 98.81 102 PRO A N 1
ATOM 768 C CA . PRO A 1 102 ? 12.477 -9.102 -0.718 1 98.81 102 PRO A CA 1
ATOM 769 C C . PRO A 1 102 ? 13.305 -8.492 0.408 1 98.81 102 PRO A C 1
ATOM 771 O O . PRO A 1 102 ? 14.117 -9.195 1.025 1 98.81 102 PRO A O 1
ATOM 774 N N . PHE A 1 103 ? 13.148 -7.148 0.667 1 98.81 103 PHE A N 1
ATOM 775 C CA . PHE A 1 103 ? 13.812 -6.453 1.768 1 98.81 103 PHE A CA 1
ATOM 776 C C . PHE A 1 103 ? 12.82 -6.141 2.881 1 98.81 103 PHE A C 1
ATOM 778 O O . PHE A 1 103 ? 13.039 -6.508 4.039 1 98.81 103 PHE A O 1
ATOM 785 N N . PHE A 1 104 ? 11.727 -5.516 2.514 1 98.88 104 PHE A N 1
ATOM 786 C CA . PHE A 1 104 ? 10.781 -5.129 3.559 1 98.88 104 PHE A CA 1
ATOM 787 C C . PHE A 1 104 ? 9.367 -5.027 3 1 98.88 104 PHE A C 1
ATOM 789 O O . PHE A 1 104 ? 9.172 -5.074 1.784 1 98.88 104 PHE A O 1
ATOM 796 N N . PHE A 1 105 ? 8.461 -4.973 3.906 1 98.81 105 PHE A N 1
ATOM 797 C CA . PHE A 1 105 ? 7.031 -5.012 3.643 1 98.81 105 PHE A CA 1
ATOM 798 C C . PHE A 1 105 ? 6.301 -3.955 4.461 1 98.81 105 PHE A C 1
ATOM 800 O O . PHE A 1 105 ? 6.727 -3.615 5.566 1 98.81 105 PHE A O 1
ATOM 807 N N . LEU A 1 106 ? 5.273 -3.33 3.898 1 98.5 106 LEU A N 1
ATOM 808 C CA . LEU A 1 106 ? 4.336 -2.486 4.629 1 98.5 106 LEU A CA 1
ATOM 809 C C . LEU A 1 106 ? 2.9 -2.945 4.402 1 98.5 106 LEU A C 1
ATOM 811 O O . LEU A 1 106 ? 2.568 -3.445 3.324 1 98.5 106 LEU A O 1
ATOM 815 N N . ASP A 1 107 ? 2.088 -2.746 5.422 1 98.31 107 ASP A N 1
ATOM 816 C CA . ASP A 1 107 ? 0.682 -3.119 5.297 1 98.31 107 ASP A CA 1
ATOM 817 C C . ASP A 1 107 ? -0.227 -1.913 5.523 1 98.31 107 ASP A C 1
ATOM 819 O O . ASP A 1 107 ? 0.137 -0.98 6.238 1 98.31 107 ASP A O 1
ATOM 823 N N . TYR A 1 108 ? -1.314 -1.915 4.887 1 98.12 108 TYR A N 1
ATOM 824 C CA . TYR A 1 108 ? -2.441 -1.015 5.098 1 98.12 108 TYR A CA 1
ATOM 825 C C . TYR A 1 108 ? -3.713 -1.797 5.406 1 98.12 108 TYR A C 1
ATOM 827 O O . TYR A 1 108 ? -4.164 -2.604 4.59 1 98.12 108 TYR A O 1
ATOM 835 N N . ILE A 1 109 ? -4.273 -1.564 6.586 1 97.25 109 ILE A N 1
ATOM 836 C CA . ILE A 1 109 ? -5.488 -2.248 7.02 1 97.25 109 ILE A CA 1
ATOM 837 C C . ILE A 1 109 ? -6.617 -1.235 7.195 1 97.25 109 ILE A C 1
ATOM 839 O O . ILE A 1 109 ? -6.523 -0.335 8.031 1 97.25 109 ILE A O 1
ATOM 843 N N . ALA A 1 110 ? -7.621 -1.322 6.395 1 96.06 110 ALA A N 1
ATOM 844 C CA . ALA A 1 110 ? -8.852 -0.563 6.582 1 96.06 110 ALA A CA 1
ATOM 845 C C . ALA A 1 110 ? -9.898 -1.387 7.328 1 96.06 110 ALA A C 1
ATOM 847 O O . ALA A 1 110 ? -10.094 -2.568 7.039 1 96.06 110 ALA A O 1
ATOM 848 N N . CYS A 1 111 ? -10.531 -0.802 8.297 1 94.88 111 CYS A N 1
ATOM 849 C CA . CYS A 1 111 ? -11.547 -1.531 9.047 1 94.88 111 CYS A CA 1
ATOM 850 C C . CYS A 1 111 ? -12.695 -0.61 9.445 1 94.88 111 CYS A C 1
ATOM 852 O O . CYS A 1 111 ? -12.531 0.611 9.484 1 94.88 111 CYS A O 1
ATOM 854 N N . GLY A 1 112 ? -13.859 -1.22 9.719 1 93.62 112 GLY A N 1
ATOM 855 C CA . GLY A 1 112 ? -14.977 -0.442 10.234 1 93.62 112 GLY A CA 1
ATOM 856 C C . GLY A 1 112 ? -14.773 0.013 11.664 1 93.62 112 GLY A C 1
ATOM 857 O O . GLY A 1 112 ? -15.016 1.175 12 1 93.62 112 GLY A O 1
ATOM 858 N N . LYS A 1 113 ? -14.391 -0.856 12.461 1 92.38 113 LYS A N 1
ATOM 859 C CA . LYS A 1 113 ? -14.047 -0.614 13.859 1 92.38 113 LYS A CA 1
ATOM 860 C C . LYS A 1 113 ? -12.805 -1.399 14.258 1 92.38 113 LYS A C 1
ATOM 862 O O . LYS A 1 113 ? -12.656 -2.568 13.898 1 92.38 113 LYS A O 1
ATOM 867 N N . LEU A 1 114 ? -11.961 -0.7 14.969 1 92.56 114 LEU A N 1
ATOM 868 C CA . LEU A 1 114 ? -10.742 -1.365 15.422 1 92.56 114 LEU A CA 1
ATOM 869 C C . LEU A 1 114 ? -11.055 -2.402 16.484 1 92.56 114 LEU A C 1
ATOM 871 O O . LEU A 1 114 ? -11.602 -2.066 17.547 1 92.56 114 LEU A O 1
ATOM 875 N N . ASP A 1 115 ? -10.852 -3.631 16.203 1 93.31 115 ASP A N 1
ATOM 876 C CA . ASP A 1 115 ? -10.898 -4.762 17.125 1 93.31 115 ASP A CA 1
ATOM 877 C C . ASP A 1 115 ? -9.5 -5.305 17.406 1 93.31 115 ASP A C 1
ATOM 879 O O . ASP A 1 115 ? -8.93 -6.023 16.578 1 93.31 115 ASP A O 1
ATOM 883 N N . PRO A 1 116 ? -8.992 -5.055 18.562 1 92.56 116 PRO A N 1
ATOM 884 C CA . PRO A 1 116 ? -7.594 -5.375 18.844 1 92.56 116 PRO A CA 1
ATOM 885 C C . PRO A 1 116 ? -7.289 -6.863 18.703 1 92.56 116 PRO A C 1
ATOM 887 O O . PRO A 1 116 ? -6.215 -7.238 18.219 1 92.56 116 PRO A O 1
ATOM 890 N N . GLU A 1 117 ? -8.18 -7.734 19.109 1 93.38 117 GLU A N 1
ATOM 891 C CA . GLU A 1 117 ? -7.934 -9.172 19 1 93.38 117 GLU A CA 1
ATOM 892 C C . GLU A 1 117 ? -7.875 -9.617 17.547 1 93.38 117 GLU A C 1
ATOM 894 O O . GLU A 1 117 ? -6.977 -10.375 17.156 1 93.38 117 GLU A O 1
ATOM 899 N N . LYS A 1 118 ? -8.852 -9.195 16.781 1 95.38 118 LYS A N 1
ATOM 900 C CA . LYS A 1 118 ? -8.859 -9.477 15.359 1 95.38 118 LYS A CA 1
ATOM 901 C C . LYS A 1 118 ? -7.598 -8.945 14.68 1 95.38 118 LYS A C 1
ATOM 903 O O . LYS A 1 118 ? -6.957 -9.648 13.898 1 95.38 118 LYS A O 1
ATOM 908 N N . MET A 1 119 ? -7.285 -7.73 14.992 1 95.12 119 MET A N 1
ATOM 909 C CA . MET A 1 119 ? -6.141 -7.062 14.383 1 95.12 119 MET A CA 1
ATOM 910 C C . MET A 1 119 ? -4.84 -7.773 14.75 1 95.12 119 MET A C 1
ATOM 912 O O . MET A 1 119 ? -3.936 -7.891 13.922 1 95.12 119 MET A O 1
ATOM 916 N N . ASP A 1 120 ? -4.77 -8.18 15.969 1 96.19 120 ASP A N 1
ATOM 917 C CA . ASP A 1 120 ? -3.584 -8.906 16.406 1 96.19 120 ASP A CA 1
ATOM 918 C C . ASP A 1 120 ? -3.377 -10.18 15.594 1 96.19 120 ASP A C 1
ATOM 920 O O . ASP A 1 120 ? -2.25 -10.508 15.219 1 96.19 120 ASP A O 1
ATOM 924 N N . GLN A 1 121 ? -4.395 -10.875 15.336 1 97.31 121 GLN A N 1
ATOM 925 C CA . GLN A 1 121 ? -4.32 -12.094 14.531 1 97.31 121 GLN A CA 1
ATOM 926 C C . GLN A 1 121 ? -3.889 -11.789 13.102 1 97.31 121 GLN A C 1
ATOM 928 O O . GLN A 1 121 ? -3.045 -12.484 12.539 1 97.31 121 GLN A O 1
ATOM 933 N N . ILE A 1 122 ? -4.465 -10.766 12.531 1 98 122 ILE A N 1
ATOM 934 C CA . ILE A 1 122 ? -4.137 -10.375 11.164 1 98 122 ILE A CA 1
ATOM 935 C C . ILE A 1 122 ? -2.658 -10.008 11.07 1 98 122 ILE A C 1
ATOM 937 O O . ILE A 1 122 ? -1.939 -10.508 10.203 1 98 122 ILE A O 1
ATOM 941 N N . VAL A 1 123 ? -2.205 -9.195 11.984 1 97.88 123 VAL A N 1
ATOM 942 C CA . VAL A 1 123 ? -0.82 -8.734 11.977 1 97.88 123 VAL A CA 1
ATOM 943 C C . VAL A 1 123 ? 0.118 -9.906 12.242 1 97.88 123 VAL A C 1
ATOM 945 O O . VAL A 1 123 ? 1.205 -9.984 11.664 1 97.88 123 VAL A O 1
ATOM 948 N N . SER A 1 124 ? -0.287 -10.781 13.125 1 98.06 124 SER A N 1
ATOM 949 C CA . SER A 1 124 ? 0.52 -11.977 13.367 1 98.06 124 SER A CA 1
ATOM 950 C C . SER A 1 124 ? 0.721 -12.773 12.086 1 98.06 124 SER A C 1
ATOM 952 O O . SER A 1 124 ? 1.801 -13.32 11.852 1 98.06 124 SER A O 1
ATOM 954 N N . GLY A 1 125 ? -0.319 -12.898 11.289 1 98.69 125 GLY A N 1
ATOM 955 C CA . GLY A 1 125 ? -0.187 -13.531 9.984 1 98.69 125 GLY A CA 1
ATOM 956 C C . GLY A 1 125 ? 0.775 -12.812 9.062 1 98.69 125 GLY A C 1
ATOM 957 O O . GLY A 1 125 ? 1.565 -13.445 8.359 1 98.69 125 GLY A O 1
ATOM 958 N N . ILE A 1 126 ? 0.685 -11.492 9.055 1 98.81 126 ILE A N 1
ATOM 959 C CA . ILE A 1 126 ? 1.592 -10.688 8.234 1 98.81 126 ILE A CA 1
ATOM 960 C C . ILE A 1 126 ? 3.033 -10.93 8.68 1 98.81 126 ILE A C 1
ATOM 962 O O . ILE A 1 126 ? 3.918 -11.141 7.848 1 98.81 126 ILE A O 1
ATOM 966 N N . VAL A 1 127 ? 3.246 -10.938 9.984 1 98.69 127 VAL A N 1
ATOM 967 C CA . VAL A 1 127 ? 4.566 -11.188 10.555 1 98.69 127 VAL A CA 1
ATOM 968 C C . VAL A 1 127 ? 5.078 -12.547 10.094 1 98.69 127 VAL A C 1
ATOM 970 O O . VAL A 1 127 ? 6.227 -12.672 9.656 1 98.69 127 VAL A O 1
ATOM 973 N N . GLN A 1 128 ? 4.254 -13.531 10.172 1 98.75 128 GLN A N 1
ATOM 974 C CA . GLN A 1 128 ? 4.645 -14.875 9.742 1 98.75 128 GLN A CA 1
ATOM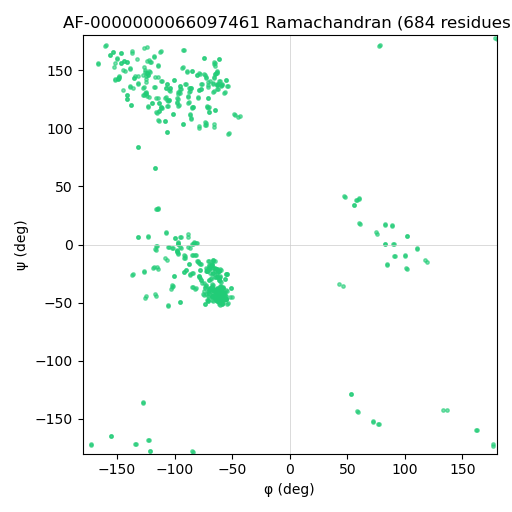 975 C C . GLN A 1 128 ? 5.012 -14.883 8.258 1 98.75 128 GLN A C 1
ATOM 977 O O . GLN A 1 128 ? 6.012 -15.492 7.867 1 98.75 128 GLN A O 1
ATOM 982 N N . GLY A 1 129 ? 4.191 -14.242 7.453 1 98.88 129 GLY A N 1
ATOM 983 C CA . GLY A 1 129 ? 4.516 -14.133 6.039 1 98.88 129 GLY A CA 1
ATOM 984 C C . GLY A 1 129 ? 5.848 -13.453 5.781 1 98.88 129 GLY A C 1
ATOM 985 O O . GLY A 1 129 ? 6.613 -13.891 4.922 1 98.88 129 GLY A O 1
ATOM 986 N N . CYS A 1 130 ? 6.086 -12.414 6.504 1 98.88 130 CYS A N 1
ATOM 987 C CA . CYS A 1 130 ? 7.355 -11.711 6.367 1 98.88 130 CYS A CA 1
ATOM 988 C C . CYS A 1 130 ? 8.523 -12.609 6.742 1 98.88 130 CYS A C 1
ATOM 990 O O . CYS A 1 130 ? 9.531 -12.656 6.027 1 98.88 130 CYS A O 1
ATOM 992 N N . LYS A 1 131 ? 8.391 -13.312 7.789 1 98.62 131 LYS A N 1
ATOM 993 C CA . LYS A 1 131 ? 9.453 -14.219 8.211 1 98.62 131 LYS A CA 1
ATOM 994 C C . LYS A 1 131 ? 9.719 -15.289 7.156 1 98.62 131 LYS A C 1
ATOM 996 O O . LYS A 1 131 ? 10.875 -15.57 6.828 1 98.62 131 LYS A O 1
ATOM 1001 N N . MET A 1 132 ? 8.648 -15.836 6.59 1 98.5 132 MET A N 1
ATOM 1002 C CA . MET A 1 132 ? 8.766 -16.859 5.562 1 98.5 132 MET A CA 1
ATOM 1003 C C . MET A 1 132 ? 9.453 -16.312 4.316 1 98.5 132 MET A C 1
ATOM 1005 O O . MET A 1 132 ? 10.008 -17.078 3.52 1 98.5 132 MET A O 1
ATOM 1009 N N . SER A 1 133 ? 9.469 -15.008 4.125 1 98.5 133 SER A N 1
ATOM 1010 C CA . SER A 1 133 ? 9.992 -14.359 2.928 1 98.5 133 SER A CA 1
ATOM 1011 C C . SER A 1 133 ? 11.344 -13.695 3.205 1 98.5 133 SER A C 1
ATOM 1013 O O . SER A 1 133 ? 11.93 -13.078 2.316 1 98.5 133 SER A O 1
ATOM 1015 N N . ASN A 1 134 ? 11.789 -13.766 4.434 1 97.44 134 ASN A N 1
ATOM 1016 C CA . ASN A 1 134 ? 12.992 -13.078 4.879 1 97.44 134 ASN A CA 1
ATOM 1017 C C . ASN A 1 134 ? 12.898 -11.57 4.645 1 97.44 134 ASN A C 1
ATOM 1019 O O . ASN A 1 134 ? 13.844 -10.953 4.156 1 97.44 134 ASN A O 1
ATOM 1023 N N . ALA A 1 135 ? 11.766 -11 4.848 1 98.56 135 ALA A N 1
ATOM 1024 C CA . ALA A 1 135 ? 11.516 -9.562 4.746 1 98.56 135 ALA A CA 1
ATOM 1025 C C . ALA A 1 135 ? 11.156 -8.969 6.105 1 98.56 135 ALA A C 1
ATOM 1027 O O . ALA A 1 135 ? 10.656 -9.672 6.984 1 98.56 135 ALA A O 1
ATOM 1028 N N . SER A 1 136 ? 11.414 -7.742 6.281 1 98.56 136 SER A N 1
ATOM 1029 C CA . SER A 1 136 ? 11.047 -7.035 7.504 1 98.56 136 SER A CA 1
ATOM 1030 C C . SER A 1 136 ? 9.719 -6.305 7.34 1 98.56 136 SER A C 1
ATOM 1032 O O . SER A 1 136 ? 9.469 -5.684 6.305 1 98.56 136 SER A O 1
ATOM 1034 N N . LEU A 1 137 ? 8.836 -6.52 8.312 1 98.25 137 LEU A N 1
ATOM 1035 C CA . LEU A 1 137 ? 7.688 -5.617 8.367 1 98.25 137 LEU A CA 1
ATOM 1036 C C . LEU A 1 137 ? 8.102 -4.238 8.867 1 98.25 137 LEU A C 1
ATOM 1038 O O . LEU A 1 137 ? 8.266 -4.035 10.078 1 98.25 137 LEU A O 1
ATOM 1042 N N . LEU A 1 138 ? 8.234 -3.268 7.961 1 97.31 138 LEU A N 1
ATOM 1043 C CA . LEU A 1 138 ? 8.898 -1.997 8.219 1 97.31 138 LEU A CA 1
ATOM 1044 C C . LEU A 1 138 ? 7.926 -0.981 8.805 1 97.31 138 LEU A C 1
ATOM 1046 O O . LEU A 1 138 ? 8.344 -0.032 9.477 1 97.31 138 LEU A O 1
ATOM 1050 N N . GLY A 1 139 ? 6.637 -1.16 8.523 1 94.31 139 GLY A N 1
ATOM 1051 C CA . GLY A 1 139 ? 5.59 -0.262 8.984 1 94.31 139 GLY A CA 1
ATOM 1052 C C . GLY A 1 139 ? 4.211 -0.636 8.469 1 94.31 139 GLY A C 1
ATOM 1053 O O . GLY A 1 139 ? 4.035 -1.702 7.875 1 94.31 139 GLY A O 1
ATOM 1054 N N . GLY A 1 140 ? 3.301 0.207 8.75 1 94 140 GLY A N 1
ATOM 1055 C CA . GLY A 1 140 ? 1.927 0.003 8.328 1 94 140 GLY A CA 1
ATOM 1056 C C . GLY A 1 140 ? 0.992 1.113 8.766 1 94 140 GLY A C 1
ATOM 1057 O O . GLY A 1 140 ? 1.429 2.094 9.375 1 94 140 GLY A O 1
ATOM 1058 N N . GLU A 1 141 ? -0.2 0.976 8.344 1 92.44 141 GLU A N 1
ATOM 1059 C CA . GLU A 1 141 ? -1.27 1.907 8.688 1 92.44 141 GLU A CA 1
ATOM 1060 C C . GLU A 1 141 ? -2.586 1.174 8.922 1 92.44 141 GLU A C 1
ATOM 1062 O O . GLU A 1 141 ? -2.957 0.289 8.148 1 92.44 141 GLU A O 1
ATOM 1067 N N . THR A 1 142 ? -3.186 1.449 10.039 1 91.38 142 THR A N 1
ATOM 1068 C CA . THR A 1 142 ? -4.551 0.999 10.297 1 91.38 142 THR A CA 1
ATOM 1069 C C . THR A 1 142 ? -5.531 2.164 10.195 1 91.38 142 THR A C 1
ATOM 1071 O O . THR A 1 142 ? -5.422 3.139 10.945 1 91.38 142 THR A O 1
ATOM 1074 N N . ALA A 1 143 ? -6.43 2.066 9.32 1 90.38 143 ALA A N 1
ATOM 1075 C CA . ALA A 1 143 ? -7.406 3.125 9.078 1 90.38 143 ALA A CA 1
ATOM 1076 C C . ALA A 1 143 ? -8.805 2.688 9.5 1 90.38 143 ALA A C 1
ATOM 1078 O O . ALA A 1 143 ? -9.359 1.737 8.938 1 90.38 143 ALA A O 1
ATOM 1079 N N . GLU A 1 144 ? -9.367 3.402 10.453 1 90.38 144 GLU A N 1
ATOM 1080 C CA . GLU A 1 144 ? -10.758 3.164 10.836 1 90.38 144 GLU A CA 1
ATOM 1081 C C . GLU A 1 144 ? -11.711 3.994 9.977 1 90.38 144 GLU A C 1
ATOM 1083 O O . GLU A 1 144 ? -11.531 5.203 9.828 1 90.38 144 GLU A O 1
ATOM 1088 N N . HIS A 1 145 ? -12.633 3.354 9.414 1 90.25 145 HIS A N 1
ATOM 1089 C CA . HIS A 1 145 ? -13.609 3.996 8.547 1 90.25 145 HIS A CA 1
ATOM 1090 C C . HIS A 1 145 ? -15.023 3.885 9.117 1 90.25 145 HIS A C 1
ATOM 1092 O O . HIS A 1 145 ? -15.906 3.297 8.492 1 90.25 145 HIS A O 1
ATOM 1098 N N . PRO A 1 146 ? -15.25 4.52 10.219 1 86.06 146 PRO A N 1
ATOM 1099 C CA . PRO A 1 146 ? -16.594 4.441 10.789 1 86.06 146 PRO A CA 1
ATOM 1100 C C . PRO A 1 146 ? -17.656 5.055 9.883 1 86.06 146 PRO A C 1
ATOM 1102 O O . PRO A 1 146 ? -17.438 6.113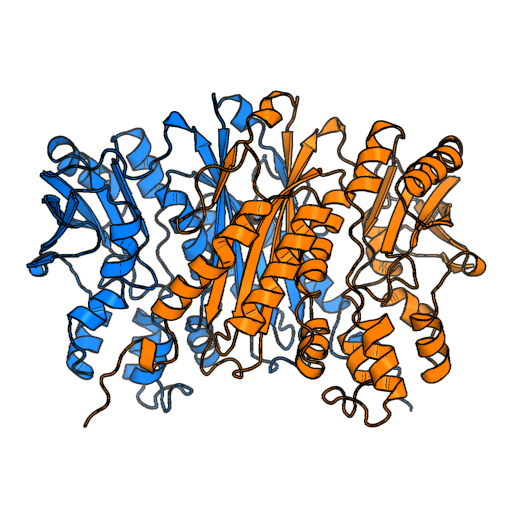 9.289 1 86.06 146 PRO A O 1
ATOM 1105 N N . GLY A 1 147 ? -18.766 4.383 9.766 1 82.06 147 GLY A N 1
ATOM 1106 C CA . GLY A 1 147 ? -19.875 4.875 8.961 1 82.06 147 GLY A CA 1
ATOM 1107 C C . GLY A 1 147 ? -19.734 4.531 7.492 1 82.06 147 GLY A C 1
ATOM 1108 O O . GLY A 1 147 ? -20.719 4.621 6.738 1 82.06 147 GLY A O 1
ATOM 1109 N N . THR A 1 148 ? -18.578 4.18 7.094 1 85.38 148 THR A N 1
ATOM 1110 C CA . THR A 1 148 ? -18.328 3.814 5.703 1 85.38 148 THR A CA 1
ATOM 1111 C C . THR A 1 148 ? -18.234 2.301 5.551 1 85.38 148 THR A C 1
ATOM 1113 O O . THR A 1 148 ? -18.656 1.741 4.543 1 85.38 148 THR A O 1
ATOM 1116 N N . MET A 1 149 ? -17.656 1.667 6.484 1 90.06 149 MET A N 1
ATOM 1117 C CA . MET A 1 149 ? -17.562 0.212 6.57 1 90.06 149 MET A CA 1
ATOM 1118 C C . MET A 1 149 ? -18.328 -0.312 7.777 1 90.06 149 MET A C 1
ATOM 1120 O O . MET A 1 149 ? -18.375 0.343 8.82 1 90.06 149 MET A O 1
ATOM 1124 N N . LYS A 1 150 ? -18.938 -1.481 7.621 1 91.56 150 LYS A N 1
ATOM 1125 C CA . LYS A 1 150 ? -19.531 -2.119 8.789 1 91.56 150 LYS A CA 1
ATOM 1126 C C . LYS A 1 150 ? -18.469 -2.441 9.836 1 91.56 150 LYS A C 1
ATOM 1128 O O . LYS A 1 150 ? -17.281 -2.566 9.508 1 91.56 150 LYS A O 1
ATOM 1133 N N . GLU A 1 151 ? -18.859 -2.613 11.008 1 91.81 151 GLU A N 1
ATOM 1134 C CA . GLU A 1 151 ? -17.953 -2.744 12.141 1 91.81 151 GLU A CA 1
ATOM 1135 C C . GLU A 1 151 ? -17.016 -3.939 11.961 1 91.81 151 GLU A C 1
ATOM 1137 O O . GLU A 1 151 ? -15.836 -3.873 12.32 1 91.81 151 GLU A O 1
ATOM 1142 N N . ASP A 1 152 ? -17.516 -5 11.367 1 93 152 ASP A N 1
ATOM 1143 C CA . ASP A 1 152 ? -16.719 -6.219 11.305 1 93 152 ASP A CA 1
ATOM 1144 C C . ASP A 1 152 ? -16 -6.332 9.969 1 93 152 ASP A C 1
ATOM 1146 O O . ASP A 1 152 ? -15.242 -7.281 9.742 1 93 152 ASP A O 1
ATOM 1150 N N . GLU A 1 153 ? -16.141 -5.367 9.102 1 94.38 153 GLU A N 1
ATOM 1151 C CA . GLU A 1 153 ? -15.531 -5.391 7.777 1 94.38 153 GLU A CA 1
ATOM 1152 C C . GLU A 1 153 ? -14.094 -4.875 7.824 1 94.38 153 GLU A C 1
ATOM 1154 O O . GLU A 1 153 ? -13.742 -4.082 8.695 1 94.38 153 GLU A O 1
ATOM 1159 N N . PHE A 1 154 ? -13.305 -5.402 6.941 1 96 154 PHE A N 1
ATOM 1160 C CA . PHE A 1 154 ? -11.938 -4.922 6.793 1 96 154 PHE A CA 1
ATOM 1161 C C . PHE A 1 154 ? -11.398 -5.23 5.402 1 96 154 PHE A C 1
ATOM 1163 O O . PHE A 1 154 ? -12.016 -5.996 4.652 1 96 154 PHE A O 1
ATOM 1170 N N . ASP A 1 155 ? -10.406 -4.629 5.008 1 96.81 155 ASP A N 1
ATOM 1171 C CA . ASP A 1 155 ? -9.641 -4.879 3.793 1 96.81 155 ASP A CA 1
ATOM 1172 C C . ASP A 1 155 ? -8.141 -4.77 4.059 1 96.81 155 ASP A C 1
ATOM 1174 O O . ASP A 1 155 ? -7.723 -4.117 5.02 1 96.81 155 ASP A O 1
ATOM 1178 N N . LEU A 1 156 ? -7.402 -5.488 3.299 1 98.19 156 LEU A N 1
ATOM 1179 C CA . LEU A 1 156 ? -5.953 -5.539 3.469 1 98.19 156 LEU A CA 1
ATOM 1180 C C . LEU A 1 156 ? -5.242 -5.184 2.17 1 98.19 156 LEU A C 1
ATOM 1182 O O . LEU A 1 156 ? -5.57 -5.719 1.109 1 98.19 156 LEU A O 1
ATOM 1186 N N . ALA A 1 157 ? -4.324 -4.301 2.211 1 98.5 157 ALA A N 1
ATOM 1187 C CA . ALA A 1 157 ? -3.393 -3.992 1.13 1 98.5 157 ALA A CA 1
ATOM 1188 C C . ALA A 1 157 ? -1.946 -4.098 1.604 1 98.5 157 ALA A C 1
ATOM 1190 O O . ALA A 1 157 ? -1.646 -3.816 2.768 1 98.5 157 ALA A O 1
ATOM 1191 N N . GLY A 1 158 ? -1.071 -4.582 0.801 1 98.5 158 GLY A N 1
ATOM 1192 C CA . GLY A 1 158 ? 0.337 -4.738 1.128 1 98.5 158 GLY A CA 1
ATOM 1193 C C . GLY A 1 158 ? 1.263 -4.219 0.044 1 98.5 158 GLY A C 1
ATOM 1194 O O . GLY A 1 158 ? 0.838 -4.008 -1.095 1 98.5 158 GLY A O 1
ATOM 1195 N N . PHE A 1 159 ? 2.457 -3.963 0.443 1 98.31 159 PHE A N 1
ATOM 1196 C CA . PHE A 1 159 ? 3.498 -3.402 -0.411 1 98.31 159 PHE A CA 1
ATOM 1197 C C . PHE A 1 159 ? 4.859 -3.98 -0.051 1 98.31 159 PHE A C 1
ATOM 1199 O O . PHE A 1 159 ? 5.199 -4.098 1.128 1 98.31 159 PHE A O 1
ATOM 1206 N N . VAL A 1 160 ? 5.617 -4.414 -1.103 1 98.88 160 VAL A N 1
ATOM 1207 C CA . VAL A 1 160 ? 6.93 -5.008 -0.862 1 98.88 160 VAL A CA 1
ATOM 1208 C C . VAL A 1 160 ? 7.988 -4.258 -1.664 1 98.88 160 VAL A C 1
ATOM 1210 O O . VAL A 1 160 ? 7.711 -3.75 -2.752 1 98.88 160 VAL A O 1
ATOM 1213 N N . VAL A 1 161 ? 9.148 -4.145 -1.117 1 98.81 161 VAL A N 1
ATOM 1214 C CA . VAL A 1 161 ? 10.336 -3.68 -1.817 1 98.81 161 VAL A CA 1
ATOM 1215 C C . VAL A 1 161 ? 11.43 -4.746 -1.744 1 98.81 161 VAL A C 1
ATOM 1217 O O . VAL A 1 161 ? 11.68 -5.312 -0.678 1 98.81 161 VAL A O 1
ATOM 1220 N N . GLY A 1 162 ? 11.945 -5.109 -2.793 1 98.75 162 GLY A N 1
ATOM 1221 C CA . GLY A 1 162 ? 13.125 -5.961 -2.926 1 98.75 162 GLY A CA 1
ATOM 1222 C C . GLY A 1 162 ? 14.125 -5.438 -3.938 1 98.75 162 GLY A C 1
ATOM 1223 O O . GLY A 1 162 ? 14.016 -4.297 -4.391 1 98.75 162 GLY A O 1
ATOM 1224 N N . ALA A 1 163 ? 15.141 -6.227 -4.25 1 98.69 163 ALA A N 1
ATOM 1225 C CA . ALA A 1 163 ? 16.172 -5.758 -5.176 1 98.69 163 ALA A CA 1
ATOM 1226 C C . ALA A 1 163 ? 16.719 -6.91 -6.012 1 98.69 163 ALA A C 1
ATOM 1228 O O . ALA A 1 163 ? 16.578 -8.078 -5.641 1 98.69 163 ALA A O 1
ATOM 1229 N N . VAL A 1 164 ? 17.234 -6.543 -7.125 1 98.38 164 VAL A N 1
ATOM 1230 C CA . VAL A 1 164 ? 17.922 -7.461 -8.031 1 98.38 164 VAL A CA 1
ATOM 1231 C C . VAL A 1 164 ? 19.031 -6.723 -8.773 1 98.38 164 VAL A C 1
ATOM 1233 O O . VAL A 1 164 ? 18.938 -5.512 -8.992 1 98.38 164 VAL A O 1
ATOM 1236 N N . GLU A 1 165 ? 20.125 -7.449 -9.023 1 98.19 165 GLU A N 1
ATOM 1237 C CA . GLU A 1 165 ? 21.109 -6.926 -9.969 1 98.19 165 GLU A CA 1
ATOM 1238 C C . GLU A 1 165 ? 20.531 -6.871 -11.383 1 98.19 165 GLU A C 1
ATOM 1240 O O . GLU A 1 165 ? 19.922 -7.836 -11.852 1 98.19 165 GLU A O 1
ATOM 1245 N N . LYS A 1 166 ? 20.703 -5.758 -11.984 1 97.5 166 LYS A N 1
ATOM 1246 C CA . LYS A 1 166 ? 20.094 -5.539 -13.297 1 97.5 166 LYS A CA 1
ATOM 1247 C C . LYS A 1 166 ? 20.406 -6.688 -14.25 1 97.5 166 LYS A C 1
ATOM 1249 O O . LYS A 1 166 ? 19.516 -7.23 -14.891 1 97.5 166 LYS A O 1
ATOM 1254 N N . ASP A 1 167 ? 21.656 -7.098 -14.273 1 96.75 167 ASP A N 1
ATOM 1255 C CA . ASP A 1 167 ? 22.078 -8.125 -15.227 1 96.75 167 ASP A CA 1
ATOM 1256 C C . ASP A 1 167 ? 21.516 -9.484 -14.859 1 96.75 167 ASP A C 1
ATOM 1258 O O . ASP A 1 167 ? 21.531 -10.414 -15.664 1 96.75 167 ASP A O 1
ATOM 1262 N N . SER A 1 168 ? 21.016 -9.641 -13.672 1 97.06 168 SER A N 1
ATOM 1263 C CA . SER A 1 168 ? 20.438 -10.898 -13.211 1 97.06 168 SER A CA 1
ATOM 1264 C C . SER A 1 168 ? 18.906 -10.867 -13.266 1 97.06 168 SER A C 1
ATOM 1266 O O . SER A 1 168 ? 18.25 -11.828 -12.883 1 97.06 168 SER A O 1
ATOM 1268 N N . MET A 1 169 ? 18.359 -9.758 -13.641 1 97.06 169 MET A N 1
ATOM 1269 C CA . MET A 1 169 ? 16.906 -9.641 -13.711 1 97.06 169 MET A CA 1
ATOM 1270 C C . MET A 1 169 ? 16.328 -10.602 -14.75 1 97.06 169 MET A C 1
ATOM 1272 O O . MET A 1 169 ? 16.859 -10.711 -15.859 1 97.06 169 MET A O 1
ATOM 1276 N N . ILE A 1 170 ? 15.32 -11.281 -14.406 1 97.69 170 ILE A N 1
ATOM 1277 C CA . ILE A 1 170 ? 14.656 -12.242 -15.281 1 97.69 170 ILE A CA 1
ATOM 1278 C C . ILE A 1 170 ? 13.438 -11.586 -15.93 1 97.69 170 ILE A C 1
ATOM 1280 O O . ILE A 1 170 ? 12.523 -11.141 -15.234 1 97.69 170 ILE A O 1
ATOM 1284 N N . ASP A 1 171 ? 13.383 -11.562 -17.297 1 94.44 171 ASP A N 1
ATOM 1285 C CA . ASP A 1 171 ? 12.289 -10.867 -17.984 1 94.44 171 ASP A CA 1
ATOM 1286 C C . ASP A 1 171 ? 11.68 -11.742 -19.078 1 94.44 171 ASP A C 1
ATOM 1288 O O . ASP A 1 171 ? 10.852 -11.281 -19.859 1 94.44 171 ASP A O 1
ATOM 1292 N N . GLY A 1 172 ? 12.078 -12.945 -19.172 1 96.69 172 GLY A N 1
ATOM 1293 C CA . GLY A 1 172 ? 11.5 -13.898 -20.094 1 96.69 172 GLY A CA 1
ATOM 1294 C C . GLY A 1 172 ? 12.062 -13.781 -21.5 1 96.69 172 GLY A C 1
ATOM 1295 O O . GLY A 1 172 ? 11.727 -14.578 -22.375 1 96.69 172 GLY A O 1
ATOM 1296 N N . SER A 1 173 ? 13.008 -12.867 -21.766 1 96.31 173 SER A N 1
ATOM 1297 C CA . SER A 1 173 ? 13.484 -12.562 -23.109 1 96.31 173 SER A CA 1
ATOM 1298 C C . SER A 1 173 ? 14.297 -13.719 -23.672 1 96.31 173 SER A C 1
ATOM 1300 O O . SER A 1 173 ? 14.469 -13.828 -24.891 1 96.31 173 SER A O 1
ATOM 1302 N N . THR A 1 174 ? 14.836 -14.625 -22.812 1 97.75 174 THR A N 1
ATOM 1303 C CA . THR A 1 174 ? 15.703 -15.703 -23.281 1 97.75 174 THR A CA 1
ATOM 1304 C C . THR A 1 174 ? 14.914 -17 -23.469 1 97.75 174 THR A C 1
ATOM 1306 O O . THR A 1 174 ? 15.477 -18.016 -23.859 1 97.75 174 THR A O 1
ATOM 1309 N N . ILE A 1 175 ? 13.641 -16.953 -23.203 1 98.75 175 ILE A N 1
ATOM 1310 C CA . ILE A 1 175 ? 12.781 -18.125 -23.375 1 98.75 175 ILE A CA 1
ATOM 1311 C C . ILE A 1 175 ? 12.75 -18.516 -24.859 1 98.75 175 ILE A C 1
ATOM 1313 O O . ILE A 1 175 ? 12.664 -17.641 -25.734 1 98.75 175 ILE A O 1
ATOM 1317 N N . ARG A 1 176 ? 12.82 -19.797 -25.094 1 98.44 176 ARG A N 1
ATOM 1318 C CA . ARG A 1 176 ? 12.781 -20.312 -26.453 1 98.44 176 ARG A CA 1
ATOM 1319 C C . ARG A 1 176 ? 12.094 -21.656 -26.516 1 98.44 176 ARG A C 1
ATOM 1321 O O . ARG A 1 176 ? 11.875 -22.312 -25.5 1 98.44 176 ARG A O 1
ATOM 1328 N N . SER A 1 177 ? 11.742 -22 -27.828 1 98.56 177 SER A N 1
ATOM 1329 C CA . SER A 1 177 ? 11.164 -23.328 -28.047 1 98.56 177 SER A CA 1
ATOM 1330 C C . SER A 1 177 ? 12.055 -24.422 -27.484 1 98.56 177 SER A C 1
ATOM 1332 O O . SER A 1 177 ? 13.281 -24.375 -27.656 1 98.56 177 SER A O 1
ATOM 1334 N N . GLY A 1 178 ? 11.43 -25.391 -26.812 1 98.69 178 GLY A N 1
ATOM 1335 C CA . GLY A 1 178 ? 12.172 -26.484 -26.203 1 98.69 178 GLY A CA 1
ATOM 1336 C C . GLY A 1 178 ? 12.375 -26.328 -24.719 1 98.69 178 GLY A C 1
ATOM 1337 O O . GLY A 1 178 ? 12.656 -27.297 -24.016 1 98.69 178 GLY A O 1
ATOM 1338 N N . ASP A 1 179 ? 12.25 -25.109 -24.219 1 98.88 179 ASP A N 1
ATOM 1339 C CA . ASP A 1 179 ? 12.344 -24.875 -22.781 1 98.88 179 ASP A CA 1
ATOM 1340 C C . ASP A 1 179 ? 11.227 -25.594 -22.031 1 98.88 179 ASP A C 1
ATOM 1342 O O . ASP A 1 179 ? 10.141 -25.812 -22.594 1 98.88 179 ASP A O 1
ATOM 1346 N N . LYS A 1 180 ? 11.508 -26.016 -20.797 1 98.94 180 LYS A N 1
ATOM 1347 C CA . LYS A 1 180 ? 10.562 -26.781 -19.984 1 98.94 180 LYS A CA 1
ATOM 1348 C C . LYS A 1 180 ? 9.867 -25.891 -18.969 1 98.94 180 LYS A C 1
ATOM 1350 O O . LYS A 1 180 ? 10.469 -24.938 -18.453 1 98.94 180 LYS A O 1
ATOM 1355 N N . ILE A 1 181 ? 8.617 -26.156 -18.781 1 98.94 181 ILE A N 1
ATOM 1356 C CA . ILE A 1 181 ? 7.844 -25.453 -17.766 1 98.94 181 ILE A CA 1
ATOM 1357 C C . ILE A 1 181 ? 7.684 -26.344 -16.531 1 98.94 181 ILE A C 1
ATOM 1359 O O . ILE A 1 181 ? 7.039 -27.391 -16.594 1 98.94 181 ILE A O 1
ATOM 1363 N N . LEU A 1 182 ? 8.305 -25.953 -15.453 1 98.94 182 LEU A N 1
ATOM 1364 C CA . LEU A 1 182 ? 8.164 -26.609 -14.156 1 98.94 182 LEU A CA 1
ATOM 1365 C C . LEU A 1 182 ? 7.152 -25.891 -13.281 1 98.94 182 LEU A C 1
ATOM 1367 O O . LEU A 1 182 ? 7.246 -24.672 -13.094 1 98.94 182 LEU A O 1
ATOM 1371 N N . GLY A 1 183 ? 6.18 -26.625 -12.805 1 98.75 183 GLY A N 1
ATOM 1372 C CA . GLY A 1 183 ? 5.172 -26.047 -11.922 1 98.75 183 GLY A CA 1
ATOM 1373 C C . GLY A 1 183 ? 5.363 -26.438 -10.469 1 98.75 183 GLY A C 1
ATOM 1374 O O . GLY A 1 183 ? 5.645 -27.594 -10.156 1 98.75 183 GLY A O 1
ATOM 1375 N N . LEU A 1 184 ? 5.285 -25.469 -9.594 1 98.81 184 LEU A N 1
ATOM 1376 C CA . LEU A 1 184 ? 5.289 -25.688 -8.148 1 98.81 184 LEU A CA 1
ATOM 1377 C C . LEU A 1 184 ? 3.865 -25.75 -7.609 1 98.81 184 LEU A C 1
ATOM 1379 O O . LEU A 1 184 ? 3.035 -24.906 -7.934 1 98.81 184 LEU A O 1
ATOM 1383 N N . GLU A 1 185 ? 3.604 -26.672 -6.766 1 98.25 185 GLU A N 1
ATOM 1384 C CA . GLU A 1 185 ? 2.252 -26.906 -6.266 1 98.25 185 GLU A CA 1
ATOM 1385 C C . GLU A 1 185 ? 1.769 -25.719 -5.43 1 98.25 185 GLU A C 1
ATOM 1387 O O . GLU A 1 185 ? 2.562 -25.078 -4.746 1 98.25 185 GLU A O 1
ATOM 1392 N N . SER A 1 186 ? 0.497 -25.469 -5.582 1 97.88 186 SER A N 1
ATOM 1393 C CA . SER A 1 186 ? -0.165 -24.484 -4.727 1 97.88 186 SER A CA 1
ATOM 1394 C C . SER A 1 186 ? -0.771 -25.156 -3.494 1 97.88 186 SER A C 1
ATOM 1396 O O . SER A 1 186 ? -0.813 -26.375 -3.402 1 97.88 186 SER A O 1
ATOM 1398 N N . SER A 1 187 ? -1.181 -24.391 -2.496 1 96.75 187 SER A N 1
ATOM 1399 C CA . SER A 1 187 ? -1.855 -24.891 -1.302 1 96.75 187 SER A CA 1
ATOM 1400 C C . SER A 1 187 ? -3.367 -24.953 -1.503 1 96.75 187 SER A C 1
ATOM 1402 O O . SER A 1 187 ? -4.105 -25.328 -0.595 1 96.75 187 SER A O 1
ATOM 1404 N N . GLY A 1 188 ? -3.889 -24.734 -2.574 1 96 188 GLY A N 1
ATOM 1405 C CA . GLY A 1 188 ? -5.273 -24.531 -2.965 1 96 188 GLY A CA 1
ATOM 1406 C C . GLY A 1 188 ? -5.453 -23.391 -3.951 1 96 188 GLY A C 1
ATOM 1407 O O . GLY A 1 188 ? -4.645 -23.219 -4.867 1 96 188 GLY A O 1
ATOM 1408 N N . PRO A 1 189 ? -6.555 -22.641 -3.797 1 96.69 189 PRO A N 1
ATOM 1409 C CA . PRO A 1 189 ? -6.781 -21.562 -4.758 1 96.69 189 PRO A CA 1
ATOM 1410 C C . PRO A 1 189 ? -5.977 -20.297 -4.438 1 96.69 189 PRO A C 1
ATOM 1412 O O . PRO A 1 189 ? -6.055 -19.312 -5.164 1 96.69 189 PRO A O 1
ATOM 1415 N N . HIS A 1 190 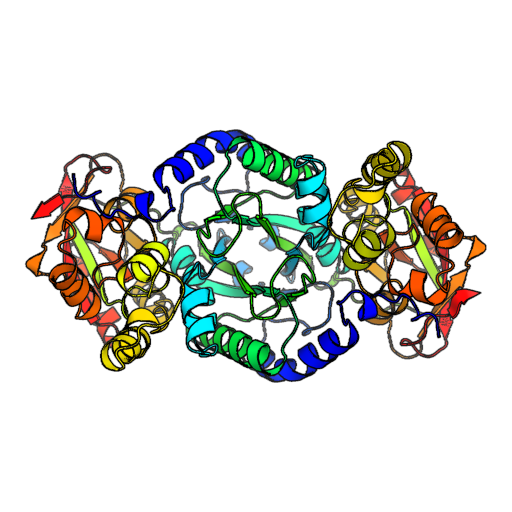? -5.152 -20.328 -3.367 1 97.81 190 HIS A N 1
ATOM 1416 C CA . HIS A 1 190 ? -4.438 -19.156 -2.906 1 97.81 190 HIS A CA 1
ATOM 1417 C C . HIS A 1 190 ? -5.395 -17.984 -2.668 1 97.81 190 HIS A C 1
ATOM 1419 O O . HIS A 1 190 ? -6.316 -18.094 -1.854 1 97.81 190 HIS A O 1
ATOM 1425 N N . SER A 1 191 ? -5.219 -16.828 -3.158 1 96.31 191 SER A N 1
ATOM 1426 C CA . SER A 1 191 ? -6.074 -15.672 -2.926 1 96.31 191 SER A CA 1
ATOM 1427 C C . SER A 1 191 ? -6.781 -15.234 -4.207 1 96.31 191 SER A C 1
ATOM 1429 O O . SER A 1 191 ? -7.082 -14.055 -4.387 1 96.31 191 SER A O 1
ATOM 1431 N N . ASN A 1 192 ? -7.027 -16.172 -5.023 1 92.38 192 ASN A N 1
ATOM 1432 C CA . ASN A 1 192 ? -7.625 -15.82 -6.309 1 92.38 192 ASN A CA 1
ATOM 1433 C C . ASN A 1 192 ? -8.945 -16.562 -6.527 1 92.38 192 ASN A C 1
ATOM 1435 O O . ASN A 1 192 ? -9.117 -17.688 -6.055 1 92.38 192 ASN A O 1
ATOM 1439 N N . GLY A 1 193 ? -9.844 -15.844 -7.199 1 93.19 193 GLY A N 1
ATOM 1440 C CA . GLY A 1 193 ? -11.078 -16.484 -7.629 1 93.19 193 GLY A CA 1
ATOM 1441 C C . GLY A 1 193 ? -12.133 -16.547 -6.543 1 93.19 193 GLY A C 1
ATOM 1442 O O . GLY A 1 193 ? -13.102 -17.297 -6.656 1 93.19 193 GLY A O 1
ATOM 1443 N N . PHE A 1 194 ? -11.992 -15.805 -5.578 1 95 194 PHE A N 1
ATOM 1444 C CA . PHE A 1 194 ? -12.844 -15.992 -4.414 1 95 194 PHE A CA 1
ATOM 1445 C C . PHE A 1 194 ? -14.227 -15.391 -4.652 1 95 194 PHE A C 1
ATOM 1447 O O . PHE A 1 194 ? -15.195 -15.75 -3.975 1 95 194 PHE A O 1
ATOM 1454 N N . SER A 1 195 ? -14.359 -14.367 -5.52 1 92.31 195 SER A N 1
ATOM 1455 C CA . SER A 1 195 ? -15.711 -13.953 -5.883 1 92.31 195 SER A CA 1
ATOM 1456 C C . SER A 1 195 ? -16.5 -15.117 -6.469 1 92.31 195 SER A C 1
ATOM 1458 O O . SER A 1 195 ? -17.688 -15.281 -6.168 1 92.31 195 SER A O 1
ATOM 1460 N N . LEU A 1 196 ? -15.898 -15.914 -7.293 1 93 196 LEU A N 1
ATOM 1461 C CA . LEU A 1 196 ? -16.531 -17.094 -7.867 1 93 196 LEU A CA 1
ATOM 1462 C C . LEU A 1 196 ? -16.719 -18.172 -6.805 1 93 196 LEU A C 1
ATOM 1464 O O . LEU A 1 196 ? -17.781 -18.797 -6.734 1 93 196 LEU A O 1
ATOM 1468 N N . ILE A 1 197 ? -15.719 -18.422 -5.984 1 95.44 197 ILE A N 1
ATOM 1469 C CA . ILE A 1 197 ? -15.797 -19.406 -4.914 1 95.44 197 ILE A CA 1
ATOM 1470 C C . ILE A 1 197 ? -16.984 -19.109 -4.008 1 95.44 197 ILE A C 1
ATOM 1472 O O . ILE A 1 197 ? -17.766 -20 -3.664 1 95.44 197 ILE A O 1
ATOM 1476 N N . ARG A 1 198 ? -17.094 -17.859 -3.641 1 95.19 198 ARG A N 1
ATOM 1477 C CA . ARG A 1 198 ? -18.203 -17.469 -2.779 1 95.19 198 ARG A CA 1
ATOM 1478 C C . ARG A 1 198 ? -19.547 -17.703 -3.465 1 95.19 198 ARG A C 1
ATOM 1480 O O . ARG A 1 198 ? -20.469 -18.219 -2.848 1 95.19 198 ARG A O 1
ATOM 1487 N N . LYS A 1 199 ? -19.672 -17.344 -4.707 1 93.19 199 LYS A N 1
ATOM 1488 C CA . LYS A 1 199 ? -20.891 -17.547 -5.477 1 93.19 199 LYS A CA 1
ATOM 1489 C C . LYS A 1 199 ? -21.266 -19.016 -5.531 1 93.19 199 LYS A C 1
ATOM 1491 O O . LYS A 1 199 ? -22.453 -19.359 -5.461 1 93.19 199 LYS A O 1
ATOM 1496 N N . LEU A 1 200 ? -20.297 -19.859 -5.625 1 94.12 200 LEU A N 1
ATOM 1497 C CA . LEU A 1 200 ? -20.516 -21.297 -5.82 1 94.12 200 LEU A CA 1
ATOM 1498 C C . LEU A 1 200 ? -20.766 -22 -4.488 1 94.12 200 LEU A C 1
ATOM 1500 O O . LEU A 1 200 ? -21.578 -22.922 -4.41 1 94.12 200 LEU A O 1
ATOM 1504 N N . LEU A 1 201 ? -20.078 -21.547 -3.449 1 95.62 201 LEU A N 1
ATOM 1505 C CA . LEU A 1 201 ? -19.969 -22.422 -2.283 1 95.62 201 LEU A CA 1
ATOM 1506 C C . LEU A 1 201 ? -20.688 -21.812 -1.08 1 95.62 201 LEU A C 1
ATOM 1508 O O . LEU A 1 201 ? -20.953 -22.5 -0.094 1 95.62 201 LEU A O 1
ATOM 1512 N N . LEU A 1 202 ? -20.906 -20.516 -1.087 1 95.69 202 LEU A N 1
ATOM 1513 C CA . LEU A 1 202 ? -21.625 -19.875 0.016 1 95.69 202 LEU A CA 1
ATOM 1514 C C . LEU A 1 202 ? -23.109 -19.781 -0.279 1 95.69 202 LEU A C 1
ATOM 1516 O O . LEU A 1 202 ? -23.516 -19.719 -1.441 1 95.69 202 LEU A O 1
ATOM 1520 N N . LYS A 1 203 ? -23.922 -19.766 0.757 1 95.19 203 LYS A N 1
ATOM 1521 C CA . LYS A 1 203 ? -25.344 -19.5 0.608 1 95.19 203 LYS A CA 1
ATOM 1522 C C . LYS A 1 203 ? -25.594 -18.078 0.115 1 95.19 203 LYS A C 1
ATOM 1524 O O . LYS A 1 203 ? -25.219 -17.109 0.785 1 95.19 203 LYS A O 1
ATOM 1529 N N . GLU A 1 204 ? -26.125 -17.938 -1.009 1 92.31 204 GLU A N 1
ATOM 1530 C CA . GLU A 1 204 ? -26.422 -16.656 -1.641 1 92.31 204 GLU A CA 1
ATOM 1531 C C . GLU A 1 204 ? -25.156 -15.836 -1.849 1 92.31 204 GLU A C 1
ATOM 1533 O O . GLU A 1 204 ? -25.203 -14.609 -1.913 1 92.31 204 GLU A O 1
ATOM 1538 N N . GLY A 1 205 ? -23.984 -16.484 -1.803 1 91.88 205 GLY A N 1
ATOM 1539 C CA . GLY A 1 205 ? -22.703 -15.82 -2.002 1 91.88 205 GLY A CA 1
ATOM 1540 C C . GLY A 1 205 ? -22.266 -14.992 -0.806 1 91.88 205 GLY A C 1
ATOM 1541 O O . GLY A 1 205 ? -21.281 -14.25 -0.884 1 91.88 205 GLY A O 1
ATOM 1542 N N . LYS A 1 206 ? -22.984 -15.156 0.343 1 92.44 206 LYS A N 1
ATOM 1543 C CA . LYS A 1 206 ? -22.766 -14.195 1.422 1 92.44 206 LYS A CA 1
ATOM 1544 C C . LYS A 1 206 ? -22.672 -14.898 2.771 1 92.44 206 LYS A C 1
ATOM 1546 O O . LYS A 1 206 ? -22.078 -14.375 3.713 1 92.44 206 LYS A O 1
ATOM 1551 N N . TYR A 1 207 ? -23.328 -16.125 2.873 1 95.69 207 TYR A N 1
ATOM 1552 C CA . TYR A 1 207 ? -23.406 -16.797 4.164 1 95.69 207 TYR A CA 1
ATOM 1553 C C . TYR A 1 207 ? -22.75 -18.172 4.113 1 95.69 207 TYR A C 1
ATOM 1555 O O . TYR A 1 207 ? -22.641 -18.766 3.043 1 95.69 207 TYR A O 1
ATOM 1563 N N . LEU A 1 208 ? -22.375 -18.594 5.285 1 96.81 208 LEU A N 1
ATOM 1564 C CA . LEU A 1 208 ? -21.812 -19.953 5.348 1 96.81 208 LEU A CA 1
ATOM 1565 C C . LEU A 1 208 ? -22.875 -20.984 4.98 1 96.81 208 LEU A C 1
ATOM 1567 O O . LEU A 1 208 ? -24.047 -20.828 5.324 1 96.81 208 LEU A O 1
ATOM 1571 N N . PRO A 1 209 ? -22.375 -22.031 4.359 1 96.38 209 PRO A N 1
ATOM 1572 C CA . PRO A 1 209 ? -23.312 -23.125 4.121 1 96.38 209 PRO A CA 1
ATOM 1573 C C . PRO A 1 209 ? -23.797 -23.781 5.41 1 96.38 209 PRO A C 1
ATOM 1575 O O . PRO A 1 209 ? -23.109 -23.719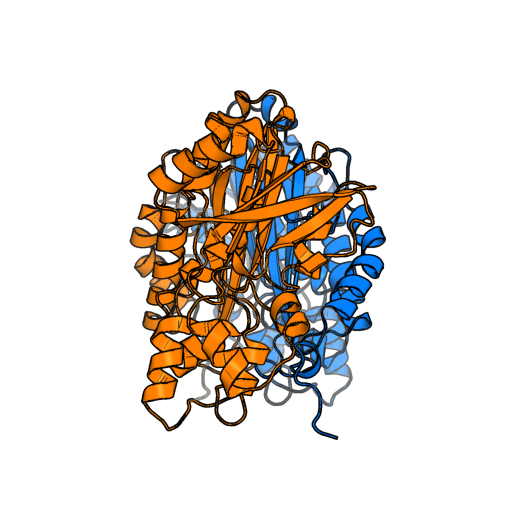 6.434 1 96.38 209 PRO A O 1
ATOM 1578 N N . THR A 1 210 ? -24.984 -24.391 5.336 1 96.06 210 THR A N 1
ATOM 1579 C CA . THR A 1 210 ? -25.547 -25.078 6.496 1 96.06 210 THR A CA 1
ATOM 1580 C C . THR A 1 210 ? -24.875 -26.422 6.703 1 96.06 210 THR A C 1
ATOM 1582 O O . THR A 1 210 ? -24.766 -26.906 7.832 1 96.06 210 THR A O 1
ATOM 1585 N N . ASP A 1 211 ? -24.438 -27.047 5.68 1 96.06 211 ASP A N 1
ATOM 1586 C CA . ASP A 1 211 ? -23.766 -28.344 5.727 1 96.06 211 ASP A CA 1
ATOM 1587 C C . ASP A 1 211 ? -22.375 -28.234 6.348 1 96.06 211 ASP A C 1
ATOM 1589 O O . ASP A 1 211 ? -21.484 -27.625 5.77 1 96.06 211 ASP A O 1
ATOM 1593 N N . PRO A 1 212 ? -22.125 -28.891 7.438 1 96.62 212 PRO A N 1
ATOM 1594 C CA . PRO A 1 212 ? -20.828 -28.812 8.117 1 96.62 212 PRO A CA 1
ATOM 1595 C C . PRO A 1 212 ? -19.688 -29.312 7.25 1 96.62 212 PRO A C 1
ATOM 1597 O O . PRO A 1 212 ? -18.547 -28.844 7.387 1 96.62 212 PRO A O 1
ATOM 1600 N N . GLN A 1 213 ? -19.984 -30.234 6.398 1 95.94 213 GLN A N 1
ATOM 1601 C CA . GLN A 1 213 ? -18.953 -30.766 5.52 1 95.94 213 GLN A CA 1
ATOM 1602 C C . GLN A 1 213 ? -18.484 -29.703 4.523 1 95.94 213 GLN A C 1
ATOM 1604 O O . GLN A 1 213 ? -17.297 -29.656 4.18 1 95.94 213 GLN A O 1
ATOM 1609 N N . GLN A 1 214 ? -19.359 -28.938 4.078 1 95.94 214 GLN A N 1
ATOM 1610 C CA . GLN A 1 214 ? -19 -27.859 3.172 1 95.94 214 GLN A CA 1
ATOM 1611 C C . GLN A 1 214 ? -18.203 -26.781 3.895 1 95.94 214 GLN A C 1
ATOM 1613 O O . GLN A 1 214 ? -17.266 -26.203 3.328 1 95.94 214 GLN A O 1
ATOM 1618 N N . VAL A 1 215 ? -18.578 -26.516 5.098 1 97.44 215 VAL A N 1
ATOM 1619 C CA . VAL A 1 215 ? -17.844 -25.547 5.906 1 97.44 215 VAL A CA 1
ATOM 1620 C C . VAL A 1 215 ? -16.406 -26.047 6.137 1 97.44 215 VAL A C 1
ATOM 1622 O O . VAL A 1 215 ? -15.461 -25.266 6.043 1 97.44 215 VAL A O 1
ATOM 1625 N N . LYS A 1 216 ? -16.328 -27.312 6.426 1 97 216 LYS A N 1
ATOM 1626 C CA . LYS A 1 216 ? -15.016 -27.906 6.617 1 97 216 LYS A CA 1
ATOM 1627 C C . LYS A 1 216 ? -14.18 -27.828 5.344 1 97 216 LYS A C 1
ATOM 1629 O O . LYS A 1 216 ? -12.969 -27.578 5.402 1 97 216 LYS A O 1
ATOM 1634 N N . PHE A 1 217 ? -14.797 -28.062 4.195 1 96.69 217 PHE A N 1
ATOM 1635 C CA . PHE A 1 217 ? -14.133 -27.953 2.904 1 96.69 217 PHE A CA 1
ATOM 1636 C C . PHE A 1 217 ? -13.57 -26.547 2.699 1 96.69 217 PHE A C 1
ATOM 1638 O O . PHE A 1 217 ? -12.43 -26.391 2.27 1 96.69 217 PHE A O 1
ATOM 1645 N N . LEU A 1 218 ? -14.32 -25.547 3.016 1 97.31 218 LEU A N 1
ATOM 1646 C CA . LEU A 1 218 ? -13.883 -24.156 2.902 1 97.31 218 LEU A CA 1
ATOM 1647 C C . LEU A 1 218 ? -12.711 -23.891 3.832 1 97.31 218 LEU A C 1
ATOM 1649 O O . LEU A 1 218 ? -11.719 -23.281 3.42 1 97.31 218 LEU A O 1
ATOM 1653 N N . LYS A 1 219 ? -12.766 -24.375 5.023 1 96.75 219 LYS A N 1
ATOM 1654 C CA . LYS A 1 219 ? -11.727 -24.172 6.023 1 96.75 219 LYS A CA 1
ATOM 1655 C C . LYS A 1 219 ? -10.43 -24.875 5.617 1 96.75 219 LYS A C 1
ATOM 1657 O O . LYS A 1 219 ? -9.352 -24.297 5.711 1 96.75 219 LYS A O 1
ATOM 1662 N N . ASP A 1 220 ? -10.602 -26.062 5.113 1 96.06 220 ASP A N 1
ATOM 1663 C CA . ASP A 1 220 ? -9.445 -26.938 4.926 1 96.06 220 ASP A CA 1
ATOM 1664 C C . ASP A 1 220 ? -8.75 -26.641 3.6 1 96.06 220 ASP A C 1
ATOM 1666 O O . ASP A 1 220 ? -7.559 -26.922 3.445 1 96.06 220 ASP A O 1
ATOM 1670 N N . TYR A 1 221 ? -9.484 -26.078 2.648 1 95.69 221 TYR A N 1
ATOM 1671 C CA . TYR A 1 221 ? -8.898 -25.969 1.319 1 95.69 221 TYR A CA 1
ATOM 1672 C C . TYR A 1 221 ? -8.93 -24.531 0.826 1 95.69 221 TYR A C 1
ATOM 1674 O O . TYR A 1 221 ? -7.922 -24.016 0.34 1 95.69 221 TYR A O 1
ATOM 1682 N N . ALA A 1 222 ? -10.039 -23.844 0.967 1 96.5 222 ALA A N 1
ATOM 1683 C CA . ALA A 1 222 ? -10.156 -22.484 0.432 1 96.5 222 ALA A CA 1
ATOM 1684 C C . ALA A 1 222 ? -9.383 -21.484 1.288 1 96.5 222 ALA A C 1
ATOM 1686 O O . ALA A 1 222 ? -8.781 -20.547 0.764 1 96.5 222 ALA A O 1
ATOM 1687 N N . LEU A 1 223 ? -9.32 -21.719 2.598 1 97.19 223 LEU A N 1
ATOM 1688 C CA . LEU A 1 223 ? -8.75 -20.734 3.506 1 97.19 223 LEU A CA 1
ATOM 1689 C C . LEU A 1 223 ? -7.273 -21.031 3.764 1 97.19 223 LEU A C 1
ATOM 1691 O O . LEU A 1 223 ? -6.602 -20.266 4.465 1 97.19 223 LEU A O 1
ATOM 1695 N N . LYS A 1 224 ? -6.777 -22.109 3.199 1 96.81 224 LYS A N 1
ATOM 1696 C CA . LYS A 1 224 ? -5.348 -22.391 3.338 1 96.81 224 LYS A CA 1
ATOM 1697 C C . LYS A 1 224 ? -4.516 -21.219 2.814 1 96.81 224 LYS A C 1
ATOM 1699 O O . LYS A 1 224 ? -4.793 -20.688 1.742 1 96.81 224 LYS A O 1
ATOM 1704 N N . PRO A 1 225 ? -3.557 -20.766 3.582 1 98.12 225 PRO A N 1
ATOM 1705 C CA . PRO A 1 225 ? -2.787 -19.594 3.164 1 98.12 225 PRO A CA 1
ATOM 1706 C C . PRO A 1 225 ? -1.997 -19.828 1.88 1 98.12 225 PRO A C 1
ATOM 1708 O O . PRO A 1 225 ? -1.554 -20.953 1.621 1 98.12 225 PRO A O 1
ATOM 1711 N N . THR A 1 226 ? -1.863 -18.797 1.146 1 98.5 226 THR A N 1
ATOM 1712 C CA . THR A 1 226 ? -1.081 -18.812 -0.086 1 98.5 226 THR A CA 1
ATOM 1713 C C . THR A 1 226 ? 0.36 -19.219 0.195 1 98.5 226 THR A C 1
ATOM 1715 O O . THR A 1 226 ? 0.962 -18.781 1.173 1 98.5 226 THR A O 1
ATOM 1718 N N . ARG A 1 227 ? 0.902 -20.078 -0.662 1 98.38 227 ARG A N 1
ATOM 1719 C CA . ARG A 1 227 ? 2.299 -20.484 -0.533 1 98.38 227 ARG A CA 1
ATOM 1720 C C . ARG A 1 227 ? 3.234 -19.328 -0.871 1 98.38 227 ARG A C 1
ATOM 1722 O O . ARG A 1 227 ? 2.965 -18.547 -1.794 1 98.38 227 ARG A O 1
ATOM 1729 N N . ILE A 1 228 ? 4.297 -19.234 -0.109 1 98.81 228 ILE A N 1
ATOM 1730 C CA . ILE A 1 228 ? 5.383 -18.297 -0.384 1 98.81 228 ILE A CA 1
ATOM 1731 C C . ILE A 1 228 ? 6.586 -19.047 -0.944 1 98.81 228 ILE A C 1
ATOM 1733 O O . ILE A 1 228 ? 7.125 -19.953 -0.287 1 98.81 228 ILE A O 1
ATOM 1737 N N . TYR A 1 229 ? 7.098 -18.703 -2.072 1 98.88 229 TYR A N 1
ATOM 1738 C CA . TYR A 1 229 ? 8.086 -19.484 -2.795 1 98.88 229 TYR A CA 1
ATOM 1739 C C . TYR A 1 229 ? 9.461 -18.844 -2.723 1 98.88 229 TYR A C 1
ATOM 1741 O O . TYR A 1 229 ? 10.398 -19.266 -3.406 1 98.88 229 TYR A O 1
ATOM 1749 N N . VAL A 1 230 ? 9.68 -17.859 -1.925 1 98.81 230 VAL A N 1
ATOM 1750 C CA . VAL A 1 230 ? 10.844 -16.969 -1.922 1 98.81 230 VAL A CA 1
ATOM 1751 C C . VAL A 1 230 ? 12.109 -17.781 -1.659 1 98.81 230 VAL A C 1
ATOM 1753 O O . VAL A 1 230 ? 13.047 -17.781 -2.467 1 98.81 230 VAL A O 1
ATOM 1756 N N . SER A 1 231 ? 12.117 -18.578 -0.622 1 98.44 231 SER A N 1
ATOM 1757 C CA . SER A 1 231 ? 13.32 -19.297 -0.221 1 98.44 231 SER A CA 1
ATOM 1758 C C . SER A 1 231 ? 13.75 -20.297 -1.287 1 98.44 231 SER A C 1
ATOM 1760 O O . SER A 1 231 ? 14.914 -20.344 -1.674 1 98.44 231 SER A O 1
ATOM 1762 N N . SER A 1 232 ? 12.836 -21.094 -1.788 1 98.62 232 SER A N 1
ATOM 1763 C CA . SER A 1 232 ? 13.141 -22.141 -2.764 1 98.62 232 SER A CA 1
ATOM 1764 C C . SER A 1 232 ? 13.633 -21.531 -4.078 1 98.62 232 SER A C 1
ATOM 1766 O O . SER A 1 232 ? 14.594 -22.031 -4.672 1 98.62 232 SER A O 1
ATOM 1768 N N . ILE A 1 233 ? 13.023 -20.422 -4.508 1 98.81 233 ILE A N 1
ATOM 1769 C CA . ILE A 1 233 ? 13.367 -19.828 -5.793 1 98.81 233 ILE A CA 1
ATOM 1770 C C . ILE A 1 233 ? 14.711 -19.125 -5.684 1 98.81 233 ILE A C 1
ATOM 1772 O O . ILE A 1 233 ? 15.547 -19.219 -6.59 1 98.81 233 ILE A O 1
ATOM 1776 N N . LEU A 1 234 ? 14.93 -18.375 -4.586 1 98.56 234 LEU A N 1
ATOM 1777 C CA . LEU A 1 234 ? 16.219 -17.703 -4.441 1 98.56 234 LEU A CA 1
ATOM 1778 C C . LEU A 1 234 ? 17.359 -18.719 -4.422 1 98.56 234 LEU A C 1
ATOM 1780 O O . LEU A 1 234 ? 18.422 -18.469 -4.984 1 98.56 234 LEU A O 1
ATOM 1784 N N . LYS A 1 235 ? 17.172 -19.844 -3.773 1 98.44 235 LYS A N 1
ATOM 1785 C CA . LYS A 1 235 ? 18.172 -20.906 -3.791 1 98.44 235 LYS A CA 1
ATOM 1786 C C . LYS A 1 235 ? 18.391 -21.438 -5.207 1 98.44 235 LYS A C 1
ATOM 1788 O O . LYS A 1 235 ? 19.531 -21.641 -5.625 1 98.44 235 LYS A O 1
ATOM 1793 N N . LEU A 1 236 ? 17.344 -21.641 -5.93 1 98.81 236 LEU A N 1
ATOM 1794 C CA . LEU A 1 236 ? 17.422 -22.094 -7.312 1 98.81 236 LEU A CA 1
ATOM 1795 C C . LEU A 1 236 ? 18.25 -21.141 -8.164 1 98.81 236 LEU A C 1
ATOM 1797 O O . LEU A 1 236 ? 19.094 -21.578 -8.945 1 98.81 236 LEU A O 1
ATOM 1801 N N . LEU A 1 237 ? 18.031 -19.828 -7.984 1 98.5 237 LEU A N 1
ATOM 1802 C CA . LEU A 1 237 ? 18.656 -18.812 -8.82 1 98.5 237 LEU A CA 1
ATOM 1803 C C . LEU A 1 237 ? 20.156 -18.766 -8.594 1 98.5 237 LEU A C 1
ATOM 1805 O O . LEU A 1 237 ? 20.906 -18.25 -9.438 1 98.5 237 LEU A O 1
ATOM 1809 N N . GLN A 1 238 ? 20.625 -19.312 -7.527 1 97.62 238 GLN A N 1
ATOM 1810 C CA . GLN A 1 238 ? 22.047 -19.359 -7.246 1 97.62 238 GLN A CA 1
ATOM 1811 C C . GLN A 1 238 ? 22.734 -20.469 -8.047 1 97.62 238 GLN A C 1
ATOM 1813 O O . GLN A 1 238 ? 23.953 -20.453 -8.219 1 97.62 238 GLN A O 1
ATOM 1818 N N . GLN A 1 239 ? 21.938 -21.375 -8.578 1 97.69 239 GLN A N 1
ATOM 1819 C CA . GLN A 1 239 ? 22.547 -22.609 -9.078 1 97.69 239 GLN A CA 1
ATOM 1820 C C . GLN A 1 239 ? 22.156 -22.875 -10.531 1 97.69 239 GLN A C 1
ATOM 1822 O O . GLN A 1 239 ? 22.844 -23.625 -11.234 1 97.69 239 GLN A O 1
ATOM 1827 N N . VAL A 1 240 ? 21.031 -22.312 -10.93 1 97.94 240 VAL A N 1
ATOM 1828 C CA . VAL A 1 240 ? 20.5 -22.625 -12.258 1 97.94 240 VAL A CA 1
ATOM 1829 C C . VAL A 1 240 ? 20.125 -21.344 -12.977 1 97.94 240 VAL A C 1
ATOM 1831 O O . VAL A 1 240 ? 19.562 -20.422 -12.367 1 97.94 240 VAL A O 1
ATOM 1834 N N . SER A 1 241 ? 20.453 -21.266 -14.266 1 98 241 SER A N 1
ATOM 1835 C CA . SER A 1 241 ? 19.969 -20.172 -15.086 1 98 241 SER A CA 1
ATOM 1836 C C . SER A 1 241 ? 18.484 -20.312 -15.398 1 98 241 SER A C 1
ATOM 1838 O O . SER A 1 241 ? 18.094 -21.141 -16.219 1 98 241 SER A O 1
ATOM 1840 N N . VAL A 1 242 ? 17.688 -19.547 -14.75 1 98.81 242 VAL A N 1
ATOM 1841 C CA . VAL A 1 242 ? 16.234 -19.531 -14.969 1 98.81 242 VAL A CA 1
ATOM 1842 C C . VAL A 1 242 ? 15.883 -18.5 -16.047 1 98.81 242 VAL A C 1
ATOM 1844 O O . VAL A 1 242 ? 16.375 -17.375 -16.016 1 98.81 242 VAL A O 1
ATOM 1847 N N . LYS A 1 243 ? 14.969 -18.859 -16.953 1 98.75 243 LYS A N 1
ATOM 1848 C CA . LYS A 1 243 ? 14.672 -18.016 -18.109 1 98.75 243 LYS A CA 1
ATOM 1849 C C . LYS A 1 243 ? 13.391 -17.219 -17.891 1 98.75 243 LYS A C 1
ATOM 1851 O O . LYS A 1 243 ? 13.211 -16.156 -18.5 1 98.75 243 LYS A O 1
ATOM 1856 N N . GLY A 1 244 ? 12.516 -17.703 -17.109 1 98.62 244 GLY A N 1
ATOM 1857 C CA . GLY A 1 244 ? 11.258 -17.047 -16.797 1 98.62 244 GLY A CA 1
ATOM 1858 C C . GLY A 1 244 ? 10.539 -17.672 -15.602 1 98.62 244 GLY A C 1
ATOM 1859 O O . GLY A 1 244 ? 10.797 -18.812 -15.25 1 98.62 244 GLY A O 1
ATOM 1860 N N . MET A 1 245 ? 9.75 -16.906 -15.016 1 98.75 245 MET A N 1
ATOM 1861 C CA . MET A 1 245 ? 8.898 -17.359 -13.914 1 98.75 245 MET A CA 1
ATOM 1862 C C . MET A 1 245 ? 7.516 -16.719 -14.008 1 98.75 245 MET A C 1
ATOM 1864 O O . MET A 1 245 ? 7.34 -15.688 -14.664 1 98.75 245 MET A O 1
ATOM 1868 N N . VAL A 1 246 ? 6.539 -17.375 -13.391 1 98.5 246 VAL A N 1
ATOM 1869 C CA . VAL A 1 246 ? 5.168 -16.875 -13.383 1 98.5 246 VAL A CA 1
ATOM 1870 C C . VAL A 1 246 ? 4.531 -17.125 -12.016 1 98.5 246 VAL A C 1
ATOM 1872 O O . VAL A 1 246 ? 4.605 -18.234 -11.484 1 98.5 246 VAL A O 1
ATOM 1875 N N . HIS A 1 247 ? 4.027 -16.062 -11.414 1 98.56 247 HIS A N 1
ATOM 1876 C CA . HIS A 1 247 ? 3.104 -16.172 -10.289 1 98.56 247 HIS A CA 1
ATOM 1877 C C . HIS A 1 247 ? 1.663 -16.312 -10.773 1 98.56 247 HIS A C 1
ATOM 1879 O O . HIS A 1 247 ? 1.102 -15.375 -11.344 1 98.56 247 HIS A O 1
ATOM 1885 N N . ILE A 1 248 ? 1.039 -17.453 -10.578 1 97.81 248 ILE A N 1
ATOM 1886 C CA . ILE A 1 248 ? -0.292 -17.688 -11.125 1 97.81 248 ILE A CA 1
ATOM 1887 C C . ILE A 1 248 ? -1.349 -17.141 -10.164 1 97.81 248 ILE A C 1
ATOM 1889 O O . ILE A 1 248 ? -1.605 -17.734 -9.109 1 97.81 248 ILE A O 1
ATOM 1893 N N . THR A 1 249 ? -1.943 -16.109 -10.539 1 94.56 249 THR A N 1
ATOM 1894 C CA . THR A 1 249 ? -2.988 -15.453 -9.75 1 94.56 249 THR A CA 1
ATOM 1895 C C . THR A 1 249 ? -4.246 -15.258 -10.594 1 94.56 249 THR A C 1
ATOM 1897 O O . THR A 1 249 ? -4.715 -16.188 -11.25 1 94.56 249 THR A O 1
ATOM 1900 N N . GLY A 1 250 ? -4.879 -14.07 -10.508 1 88.62 250 GLY A N 1
ATOM 1901 C CA . GLY A 1 250 ? -6.047 -13.797 -11.328 1 88.62 250 GLY A CA 1
ATOM 1902 C C . GLY A 1 250 ? -5.75 -13.852 -12.82 1 88.62 250 GLY A C 1
ATOM 1903 O O . GLY A 1 250 ? -4.699 -13.391 -13.266 1 88.62 250 GLY A O 1
ATOM 1904 N N . GLY A 1 251 ? -6.66 -14.398 -13.578 1 90.62 251 GLY A N 1
ATOM 1905 C CA . GLY A 1 251 ? -6.453 -14.602 -15.008 1 90.62 251 GLY A CA 1
ATOM 1906 C C . GLY A 1 251 ? -5.855 -15.961 -15.328 1 90.62 251 GLY A C 1
ATOM 1907 O O . GLY A 1 251 ? -5.793 -16.359 -16.5 1 90.62 251 GLY A O 1
ATOM 1908 N N . GLY A 1 252 ? -5.438 -16.656 -14.305 1 95.12 252 GLY A N 1
ATOM 1909 C CA . GLY A 1 252 ? -4.984 -18.031 -14.445 1 95.12 252 GLY A CA 1
ATOM 1910 C C . GLY A 1 252 ? -3.824 -18.172 -15.414 1 95.12 252 GLY A C 1
ATOM 1911 O O . GLY A 1 252 ? -2.916 -17.344 -15.43 1 95.12 252 GLY A O 1
ATOM 1912 N N . TYR A 1 253 ? -3.844 -19.266 -16.141 1 97 253 TYR A N 1
ATOM 1913 C CA . TYR A 1 253 ? -2.76 -19.578 -17.062 1 97 253 TYR A CA 1
ATOM 1914 C C . TYR A 1 253 ? -2.775 -18.641 -18.25 1 97 253 TYR A C 1
ATOM 1916 O O . TYR A 1 253 ? -1.728 -18.125 -18.672 1 97 253 TYR A O 1
ATOM 1924 N N . GLN A 1 254 ? -3.928 -18.344 -18.734 1 95.19 254 GLN A N 1
ATOM 1925 C CA . GLN A 1 254 ? -4.145 -17.641 -20 1 95.19 254 GLN A CA 1
ATOM 1926 C C . GLN A 1 254 ? -3.664 -16.188 -19.906 1 95.19 254 GLN A C 1
ATOM 1928 O O . GLN A 1 254 ? -3.215 -15.625 -20.906 1 95.19 254 GLN A O 1
ATOM 1933 N N . GLU A 1 255 ? -3.729 -15.656 -18.766 1 93.12 255 GLU A N 1
ATOM 1934 C CA . GLU A 1 255 ? -3.355 -14.25 -18.656 1 93.12 255 GLU A CA 1
ATOM 1935 C C . GLU A 1 255 ? -1.948 -14.094 -18.094 1 93.12 255 GLU A C 1
ATOM 1937 O O . GLU A 1 255 ? -1.223 -13.172 -18.469 1 93.12 255 GLU A O 1
ATOM 1942 N N . ASN A 1 256 ? -1.547 -14.93 -17.188 1 96.12 256 ASN A N 1
ATOM 1943 C CA . ASN A 1 256 ? -0.301 -14.711 -16.469 1 96.12 256 ASN A CA 1
ATOM 1944 C C . ASN A 1 256 ? 0.907 -15.18 -17.266 1 96.12 256 ASN A C 1
ATOM 1946 O O . ASN A 1 256 ? 1.954 -14.531 -17.266 1 96.12 256 ASN A O 1
ATOM 1950 N N . ILE A 1 257 ? 0.813 -16.281 -18 1 96.69 257 ILE A N 1
ATOM 1951 C CA . ILE A 1 257 ? 1.979 -16.875 -18.656 1 96.69 257 ILE A CA 1
ATOM 1952 C C . ILE A 1 257 ? 2.402 -16.016 -19.844 1 96.69 257 ILE A C 1
ATOM 1954 O O . ILE A 1 257 ? 3.592 -15.75 -20.031 1 96.69 257 ILE A O 1
ATOM 1958 N N . PRO A 1 258 ? 1.446 -15.516 -20.656 1 95.5 258 PRO A N 1
ATOM 1959 C CA . PRO A 1 258 ? 1.841 -14.703 -21.828 1 95.5 258 PRO A CA 1
ATOM 1960 C C . PRO A 1 258 ? 2.629 -13.461 -21.422 1 95.5 258 PRO A C 1
ATOM 1962 O O . PRO A 1 258 ? 3.414 -12.945 -22.234 1 95.5 258 PRO A O 1
ATOM 1965 N N . ARG A 1 259 ? 2.51 -13.008 -20.234 1 93.56 259 ARG A N 1
ATOM 1966 C CA . ARG A 1 259 ? 3.137 -11.773 -19.766 1 93.56 259 ARG A CA 1
ATOM 1967 C C . ARG A 1 259 ? 4.656 -11.867 -19.859 1 93.56 259 ARG A C 1
ATOM 1969 O O . ARG A 1 259 ? 5.34 -10.844 -19.938 1 93.56 259 ARG A O 1
ATOM 1976 N N . ILE A 1 260 ? 5.219 -13.094 -19.875 1 96.31 260 ILE A N 1
ATOM 1977 C CA . ILE A 1 260 ? 6.672 -13.188 -19.797 1 96.31 260 ILE A CA 1
ATOM 1978 C C . ILE A 1 260 ? 7.211 -13.797 -21.094 1 96.31 260 ILE A C 1
ATOM 1980 O O . ILE A 1 260 ? 8.422 -13.961 -21.25 1 96.31 260 ILE A O 1
ATOM 1984 N N . LEU A 1 261 ? 6.344 -14.141 -22.016 1 97.75 261 LEU A N 1
ATOM 1985 C CA . LEU A 1 261 ? 6.781 -14.859 -23.219 1 97.75 261 LEU A CA 1
ATOM 1986 C C . LEU A 1 261 ? 7.23 -13.891 -24.297 1 97.75 261 LEU A C 1
ATOM 1988 O O . LEU A 1 261 ? 6.566 -12.883 -24.547 1 97.75 261 LEU A O 1
ATOM 1992 N N . PRO A 1 262 ? 8.352 -14.164 -24.922 1 97.5 262 PRO A N 1
ATOM 1993 C CA . PRO A 1 262 ? 8.734 -13.367 -26.094 1 97.5 262 PRO A CA 1
ATOM 1994 C C . PRO A 1 262 ? 7.922 -13.711 -27.344 1 97.5 262 PRO A C 1
ATOM 1996 O O . PRO A 1 262 ? 7.305 -14.773 -27.406 1 97.5 262 PRO A O 1
ATOM 1999 N N . GLN A 1 263 ? 7.945 -12.797 -28.25 1 97 263 GLN A N 1
ATOM 2000 C CA . GLN A 1 263 ? 7.273 -13.047 -29.516 1 97 263 GLN A CA 1
ATOM 2001 C C . GLN A 1 263 ? 7.785 -14.328 -30.172 1 97 263 GLN A C 1
ATOM 2003 O O . GLN A 1 263 ? 8.977 -14.625 -30.109 1 97 263 GLN A O 1
ATOM 2008 N N . GLY A 1 264 ? 6.859 -15.031 -30.766 1 97.94 264 GLY A N 1
ATOM 2009 C CA . GLY A 1 264 ? 7.234 -16.234 -31.5 1 97.94 264 GLY A CA 1
ATOM 2010 C C . GLY A 1 264 ? 7.223 -17.484 -30.656 1 97.94 264 GLY A C 1
ATOM 2011 O O . GLY A 1 264 ? 7.527 -18.578 -31.125 1 97.94 264 GLY A O 1
ATOM 2012 N N . THR A 1 265 ? 6.879 -17.359 -29.375 1 98.44 265 THR A N 1
ATOM 2013 C CA . THR A 1 265 ? 6.805 -18.516 -28.484 1 98.44 265 THR A CA 1
ATOM 2014 C C . THR A 1 265 ? 5.379 -18.703 -27.969 1 98.44 265 THR A C 1
ATOM 2016 O O . THR A 1 265 ? 4.551 -17.797 -28.078 1 98.44 265 THR A O 1
ATOM 2019 N N . GLN A 1 266 ? 5.113 -19.891 -27.484 1 98.62 266 GLN A N 1
ATOM 2020 C CA . GLN A 1 266 ? 3.809 -20.266 -26.938 1 98.62 266 GLN A CA 1
ATOM 2021 C C . GLN A 1 266 ? 3.949 -21.344 -25.875 1 98.62 266 GLN A C 1
ATOM 2023 O O . GLN A 1 266 ? 4.793 -22.234 -25.984 1 98.62 266 GLN A O 1
ATOM 2028 N N . SER A 1 267 ? 3.16 -21.219 -24.891 1 98.69 267 SER A N 1
ATOM 2029 C CA . SER A 1 267 ? 3.191 -22.25 -23.859 1 98.69 267 SER A CA 1
ATOM 2030 C C . SER A 1 267 ? 2.287 -23.422 -24.219 1 98.69 267 SER A C 1
ATOM 2032 O O . SER A 1 267 ? 1.173 -23.234 -24.703 1 98.69 267 SER A O 1
ATOM 2034 N N . LYS A 1 268 ? 2.762 -24.578 -24.062 1 98.75 268 LYS A N 1
ATOM 2035 C CA . LYS A 1 268 ? 2.025 -25.828 -24.219 1 98.75 268 LYS A CA 1
ATOM 2036 C C . LYS A 1 268 ? 2.023 -26.625 -22.922 1 98.75 268 LYS A C 1
ATOM 2038 O O . LYS A 1 268 ? 3.082 -27 -22.406 1 98.75 268 LYS A O 1
ATOM 2043 N N . PHE A 1 269 ? 0.821 -26.906 -22.422 1 98.56 269 PHE A N 1
ATOM 2044 C CA . PHE A 1 269 ? 0.7 -27.594 -21.141 1 98.56 269 PHE A CA 1
ATOM 2045 C C . PHE A 1 269 ? 0.152 -29 -21.328 1 98.56 269 PHE A C 1
ATOM 2047 O O . PHE A 1 269 ? -0.748 -29.219 -22.156 1 98.56 269 PHE A O 1
ATOM 2054 N N . PHE A 1 270 ? 0.668 -29.938 -20.578 1 98.19 270 PHE A N 1
ATOM 2055 C CA . PHE A 1 270 ? 0.141 -31.297 -20.484 1 98.19 270 PHE A CA 1
ATOM 2056 C C . PHE A 1 270 ? -0.845 -31.422 -19.328 1 98.19 270 PHE A C 1
ATOM 2058 O O . PHE A 1 270 ? -0.44 -31.594 -18.188 1 98.19 270 PHE A O 1
ATOM 2065 N N . LYS A 1 271 ? -2.098 -31.453 -19.641 1 95.94 271 LYS A N 1
ATOM 2066 C CA . LYS A 1 271 ? -3.15 -31.406 -18.625 1 95.94 271 LYS A CA 1
ATOM 2067 C C . LYS A 1 271 ? -3.008 -32.562 -17.625 1 95.94 271 LYS A C 1
ATOM 2069 O O . LYS A 1 271 ? -3.213 -32.375 -16.422 1 95.94 271 LYS A O 1
ATOM 2074 N N . GLU A 1 272 ? -2.617 -33.656 -18.125 1 95.25 272 GLU A N 1
ATOM 2075 C CA . GLU A 1 272 ? -2.523 -34.844 -17.281 1 95.25 272 GLU A CA 1
ATOM 2076 C C . GLU A 1 272 ? -1.407 -34.719 -16.25 1 95.25 272 GLU A C 1
ATOM 2078 O O . GLU A 1 272 ? -1.39 -35.406 -15.242 1 95.25 272 GLU A O 1
ATOM 2083 N N . LYS A 1 273 ? -0.481 -33.75 -16.469 1 97.19 273 LYS A N 1
ATOM 2084 C CA . LYS A 1 273 ? 0.653 -33.562 -15.57 1 97.19 273 LYS A CA 1
ATOM 2085 C C . LYS A 1 273 ? 0.379 -32.469 -14.57 1 97.19 273 LYS A C 1
ATOM 2087 O O . LYS A 1 273 ? 1.171 -32.219 -13.656 1 97.19 273 LYS A O 1
ATOM 2092 N N . ILE A 1 274 ? -0.67 -31.781 -14.734 1 97 274 ILE A N 1
ATOM 2093 C CA . ILE A 1 274 ? -1.083 -30.766 -13.781 1 97 274 ILE A CA 1
ATOM 2094 C C . ILE A 1 274 ? -1.858 -31.406 -12.633 1 97 274 ILE A C 1
ATOM 2096 O O . ILE A 1 274 ? -2.877 -32.062 -12.859 1 97 274 ILE A O 1
ATOM 2100 N N . PRO A 1 275 ? -1.458 -31.344 -11.445 1 90.5 275 PRO A N 1
ATOM 2101 C CA . PRO A 1 275 ? -2.049 -32.062 -10.32 1 90.5 275 PRO A CA 1
ATOM 2102 C C . PRO A 1 275 ? -3.473 -31.625 -10.008 1 90.5 275 PRO A C 1
ATOM 2104 O O . PRO A 1 275 ? -4.289 -32.438 -9.547 1 90.5 275 PRO A O 1
ATOM 2107 N N . SER A 1 276 ? -3.986 -30.469 -10.336 1 79.62 276 SER A N 1
ATOM 2108 C CA . SER A 1 276 ? -5.191 -29.703 -10.055 1 79.62 276 SER A CA 1
ATOM 2109 C C . SER A 1 276 ? -5.523 -29.703 -8.562 1 79.62 276 SER A C 1
ATOM 2111 O O . SER A 1 276 ? -5.812 -28.672 -7.977 1 79.62 276 SER A O 1
ATOM 2113 N N . GLY A 1 277 ? -5.277 -30.828 -7.77 1 86.06 277 GLY A N 1
ATOM 2114 C CA . GLY A 1 277 ? -5.59 -30.938 -6.352 1 86.06 277 GLY A CA 1
ATOM 2115 C C . GLY A 1 277 ? -7.059 -31.203 -6.082 1 86.06 277 GLY A C 1
ATOM 2116 O O . GLY A 1 277 ? -7.895 -31.062 -6.98 1 86.06 277 GLY A O 1
ATOM 2117 N N . TYR A 1 278 ? -7.41 -31.484 -4.848 1 91.69 278 TYR A N 1
ATOM 2118 C CA . TYR A 1 278 ? -8.758 -31.891 -4.465 1 91.69 278 TYR A CA 1
ATOM 2119 C C . TYR A 1 278 ? -9.742 -30.75 -4.605 1 91.69 278 TYR A C 1
ATOM 2121 O O . TYR A 1 278 ? -10.883 -30.938 -5.035 1 91.69 278 TYR A O 1
ATOM 2129 N N . PHE A 1 279 ? -9.336 -29.578 -4.293 1 95.56 279 PHE A N 1
ATOM 2130 C CA . PHE A 1 279 ? -10.211 -28.406 -4.328 1 95.56 279 PHE A CA 1
ATOM 2131 C C . PHE A 1 279 ? -10.789 -28.203 -5.723 1 95.56 279 PHE A C 1
ATOM 2133 O O . PHE A 1 279 ? -12.008 -28.109 -5.891 1 95.56 279 PHE A O 1
ATOM 2140 N N . PHE A 1 280 ? -9.961 -28.203 -6.672 1 95.12 280 PHE A N 1
ATOM 2141 C CA . PHE A 1 280 ? -10.367 -27.891 -8.039 1 95.12 280 PHE A CA 1
ATOM 2142 C C . PHE A 1 280 ? -11.148 -29.047 -8.641 1 95.12 280 PHE A C 1
ATOM 2144 O O . PHE A 1 280 ? -12.094 -28.844 -9.406 1 95.12 280 PHE A O 1
ATOM 2151 N N . GLU A 1 281 ? -10.742 -30.219 -8.32 1 92.69 281 GLU A N 1
ATOM 2152 C CA . GLU A 1 281 ? -11.484 -31.391 -8.789 1 92.69 281 GLU A CA 1
ATOM 2153 C C . GLU A 1 281 ? -12.922 -31.375 -8.273 1 92.69 281 GLU A C 1
ATOM 2155 O O . GLU A 1 281 ? -13.852 -31.688 -9.016 1 92.69 281 GLU A O 1
ATOM 2160 N N . LYS A 1 282 ? -13.016 -31.062 -7.051 1 93.62 282 LYS A N 1
ATOM 2161 C CA . LYS A 1 282 ? -14.344 -31 -6.449 1 93.62 282 LYS A CA 1
ATOM 2162 C C . LYS A 1 282 ? -15.203 -29.922 -7.109 1 93.62 282 LYS A C 1
ATOM 2164 O O . LYS A 1 282 ? -16.375 -30.156 -7.406 1 93.62 282 LYS A O 1
ATOM 2169 N N . ILE A 1 283 ? -14.617 -28.75 -7.281 1 93.5 283 ILE A N 1
ATOM 2170 C CA . ILE A 1 283 ? -15.344 -27.641 -7.887 1 93.5 283 ILE A CA 1
ATOM 2171 C C . ILE A 1 283 ? -15.797 -28.031 -9.297 1 93.5 283 ILE A C 1
ATOM 2173 O O . ILE A 1 283 ? -16.938 -27.781 -9.68 1 93.5 283 ILE A O 1
ATOM 2177 N N . LYS A 1 284 ? -14.883 -28.594 -10.078 1 91.62 284 LYS A N 1
ATOM 2178 C CA . LYS A 1 284 ? -15.188 -29.031 -11.438 1 91.62 284 LYS A CA 1
ATOM 2179 C C . LYS A 1 284 ? -16.328 -30.047 -11.438 1 91.62 284 LYS A C 1
ATOM 2181 O O . LYS A 1 284 ? -17.281 -29.922 -12.219 1 91.62 284 LYS A O 1
ATOM 2186 N N . LYS A 1 285 ? -16.25 -30.969 -10.594 1 90.69 285 LYS A N 1
ATOM 2187 C CA . LYS A 1 285 ? -17.234 -32.031 -10.516 1 90.69 285 LYS A CA 1
ATOM 2188 C C . LYS A 1 285 ? -18.594 -31.516 -10.062 1 90.69 285 LYS A C 1
ATOM 2190 O O . LYS A 1 285 ? -19.625 -31.828 -10.656 1 90.69 285 LYS A O 1
ATOM 2195 N N . ASP A 1 286 ? -18.609 -30.672 -9.062 1 92.44 286 ASP A N 1
ATOM 2196 C CA . ASP A 1 286 ? -19.844 -30.25 -8.398 1 92.44 286 ASP A CA 1
ATOM 2197 C C . ASP A 1 286 ? -20.562 -29.188 -9.219 1 92.44 286 ASP A C 1
ATOM 2199 O O . ASP A 1 286 ? -21.797 -29.047 -9.125 1 92.44 286 ASP A O 1
ATOM 2203 N N . HIS A 1 287 ? -19.891 -28.391 -10 1 91.25 287 HIS A N 1
ATOM 2204 C CA . HIS A 1 287 ? -20.531 -27.234 -10.609 1 91.25 287 HIS A CA 1
ATOM 2205 C C . HIS A 1 287 ? -20.406 -27.266 -12.133 1 91.25 287 HIS A C 1
ATOM 2207 O O . HIS A 1 287 ? -20.891 -26.359 -12.82 1 91.25 287 HIS A O 1
ATOM 2213 N N . LYS A 1 288 ? -19.953 -28.203 -12.828 1 86.88 288 LYS A N 1
ATOM 2214 C CA . LYS A 1 288 ? -19.859 -28.422 -14.273 1 86.88 288 LYS A CA 1
ATOM 2215 C C . LYS A 1 288 ? -19.312 -27.188 -14.977 1 86.88 288 LYS A C 1
ATOM 2217 O O . LYS A 1 288 ? -19.891 -26.719 -15.961 1 86.88 288 LYS A O 1
ATOM 2222 N N . ILE A 1 289 ? -18.359 -26.562 -14.445 1 88.56 289 ILE A N 1
ATOM 2223 C CA . ILE A 1 289 ? -17.688 -25.422 -15.062 1 88.56 289 ILE A CA 1
ATOM 2224 C C . ILE A 1 289 ? -16.75 -25.906 -16.172 1 88.56 289 ILE A C 1
ATOM 2226 O O . ILE A 1 289 ? -16.078 -26.922 -16.016 1 88.56 289 ILE A O 1
ATOM 2230 N N . GLU A 1 290 ? -16.766 -25.156 -17.297 1 90.12 290 GLU A N 1
ATOM 2231 C CA . GLU A 1 290 ? -15.859 -25.5 -18.391 1 90.12 290 GLU A CA 1
ATOM 2232 C C . GLU A 1 290 ? -14.406 -25.438 -17.953 1 90.12 290 GLU A C 1
ATOM 2234 O O . GLU A 1 290 ? -14 -24.516 -17.234 1 90.12 290 GLU A O 1
ATOM 2239 N N . GLU A 1 291 ? -13.688 -26.438 -18.375 1 90.75 291 GLU A N 1
ATOM 2240 C CA . GLU A 1 291 ? -12.297 -26.562 -17.938 1 90.75 291 GLU A CA 1
ATOM 2241 C C . GLU A 1 291 ? -11.492 -25.312 -18.281 1 90.75 291 GLU A C 1
ATOM 2243 O O . GLU A 1 291 ? -10.695 -24.844 -17.469 1 90.75 291 GLU A O 1
ATOM 2248 N N . LEU A 1 292 ? -11.641 -24.797 -19.484 1 91.69 292 LEU A N 1
ATOM 2249 C CA . LEU A 1 292 ? -10.891 -23.625 -19.922 1 91.69 292 LEU A CA 1
ATOM 2250 C C . LEU A 1 292 ? -11.195 -22.422 -19.031 1 91.69 292 LEU A C 1
ATOM 2252 O O . LEU A 1 292 ? -10.328 -21.578 -18.797 1 91.69 292 LEU A O 1
ATOM 2256 N N . GLU A 1 293 ? -12.391 -22.375 -18.531 1 90.81 293 GLU A N 1
ATOM 2257 C CA . GLU A 1 293 ? -12.773 -21.312 -17.609 1 90.81 293 GLU A CA 1
ATOM 2258 C C . GLU A 1 293 ? -12.07 -21.484 -16.266 1 90.81 293 GLU A C 1
ATOM 2260 O O . GLU A 1 293 ? -11.703 -20.484 -15.625 1 90.81 293 GLU A O 1
ATOM 2265 N N . LEU A 1 294 ? -11.945 -22.719 -15.844 1 93.44 294 LEU A N 1
ATOM 2266 C CA . LEU A 1 294 ? -11.234 -22.984 -14.602 1 93.44 294 LEU A CA 1
ATOM 2267 C C . LEU A 1 294 ? -9.773 -22.562 -14.703 1 93.44 294 LEU A C 1
ATOM 2269 O O . LEU A 1 294 ? -9.242 -21.906 -13.805 1 93.44 294 LEU A O 1
ATOM 2273 N N . PHE A 1 295 ? -9.164 -22.828 -15.906 1 95.25 295 PHE A N 1
ATOM 2274 C CA . PHE A 1 295 ? -7.766 -22.469 -16.125 1 95.25 295 PHE A CA 1
ATOM 2275 C C . PHE A 1 295 ? -7.605 -20.969 -16.266 1 95.25 295 PHE A C 1
ATOM 2277 O O . PHE A 1 295 ? -6.523 -20.422 -16.047 1 95.25 295 PHE A O 1
ATOM 2284 N N . ALA A 1 296 ? -8.672 -20.266 -16.641 1 94.12 296 ALA A N 1
ATOM 2285 C CA . ALA A 1 296 ? -8.641 -18.828 -16.812 1 94.12 296 ALA A CA 1
ATOM 2286 C C . ALA A 1 296 ? -8.867 -18.109 -15.484 1 94.12 296 ALA A C 1
ATOM 2288 O O . ALA A 1 296 ? -8.617 -16.906 -15.375 1 94.12 296 ALA A O 1
ATOM 2289 N N . THR A 1 297 ? -9.234 -18.891 -14.477 1 93 297 THR A N 1
ATOM 2290 C CA . THR A 1 297 ? -9.594 -18.266 -13.203 1 93 297 THR A CA 1
ATOM 2291 C C . THR A 1 297 ? -8.633 -18.703 -12.102 1 93 297 THR A C 1
ATOM 2293 O O . THR A 1 297 ? -8.195 -17.875 -11.297 1 93 297 THR A O 1
ATOM 2296 N N . PHE A 1 298 ? -8.344 -19.969 -12.117 1 95.88 298 PHE A N 1
ATOM 2297 C CA . PHE A 1 298 ? -7.641 -20.547 -10.977 1 95.88 298 PHE A CA 1
ATOM 2298 C C . PHE A 1 298 ? -6.23 -20.984 -11.367 1 95.88 298 PHE A C 1
ATOM 2300 O O . PHE A 1 298 ? -5.91 -21.062 -12.555 1 95.88 298 PHE A O 1
ATOM 2307 N N . ASN A 1 299 ? -5.434 -21.234 -10.312 1 97.12 299 ASN A N 1
ATOM 2308 C CA . ASN A 1 299 ? -4.082 -21.734 -10.523 1 97.12 299 ASN A CA 1
ATOM 2309 C C . ASN A 1 299 ? -4.074 -23.234 -10.797 1 97.12 299 ASN A C 1
ATOM 2311 O O . ASN A 1 299 ? -3.072 -23.781 -11.258 1 97.12 299 ASN A O 1
ATOM 2315 N N . MET A 1 300 ? -5.199 -23.969 -10.539 1 97 300 MET A N 1
ATOM 2316 C CA . MET A 1 300 ? -5.418 -25.375 -10.859 1 97 300 MET A CA 1
ATOM 2317 C C . MET A 1 300 ? -4.324 -26.25 -10.25 1 97 300 MET A C 1
ATOM 2319 O O . MET A 1 300 ? -3.855 -27.188 -10.883 1 97 300 MET A O 1
ATOM 2323 N N . GLY A 1 301 ? -3.848 -25.844 -9.086 1 97.25 301 GLY A N 1
ATOM 2324 C CA . GLY A 1 301 ? -2.918 -26.672 -8.328 1 97.25 301 GLY A CA 1
ATOM 2325 C C . GLY A 1 301 ? -1.473 -26.234 -8.484 1 97.25 301 GLY A C 1
ATOM 2326 O O . GLY A 1 301 ? -0.587 -26.75 -7.797 1 97.25 301 GLY A O 1
ATOM 2327 N N . ILE A 1 302 ? -1.178 -25.328 -9.391 1 98.31 302 ILE A N 1
ATOM 2328 C CA . ILE A 1 302 ? 0.16 -24.781 -9.602 1 98.31 302 ILE A CA 1
ATOM 2329 C C . ILE A 1 302 ? 0.183 -23.297 -9.227 1 98.31 302 ILE A C 1
ATOM 2331 O O . ILE A 1 302 ? -0.416 -22.469 -9.906 1 98.31 302 ILE A O 1
ATOM 2335 N N . GLY A 1 303 ? 0.949 -22.984 -8.188 1 98.31 303 GLY A N 1
ATOM 2336 C CA . GLY A 1 303 ? 0.966 -21.609 -7.734 1 98.31 303 GLY A CA 1
ATOM 2337 C C . GLY A 1 303 ? 2.07 -20.781 -8.375 1 98.31 303 GLY A C 1
ATOM 2338 O O . GLY A 1 303 ? 1.991 -19.547 -8.414 1 98.31 303 GLY A O 1
ATOM 2339 N N . TYR A 1 304 ? 3.078 -21.438 -8.82 1 98.81 304 TYR A N 1
ATOM 2340 C CA . TYR A 1 304 ? 4.258 -20.781 -9.375 1 98.81 304 TYR A CA 1
ATOM 2341 C C . TYR A 1 304 ? 4.898 -21.625 -10.461 1 98.81 304 TYR A C 1
ATOM 2343 O O . TYR A 1 304 ? 4.875 -22.859 -10.391 1 98.81 304 TYR A O 1
ATOM 2351 N N . MET A 1 305 ? 5.406 -21 -11.5 1 98.88 305 MET A N 1
ATOM 2352 C CA . MET A 1 305 ? 6.059 -21.719 -12.586 1 98.88 305 MET A CA 1
ATOM 2353 C C . MET A 1 305 ? 7.48 -21.203 -12.805 1 98.88 305 MET A C 1
ATOM 2355 O O . MET A 1 305 ? 7.75 -20.016 -12.617 1 98.88 305 MET A O 1
ATOM 2359 N N . VAL A 1 306 ? 8.32 -22.109 -13.219 1 98.88 306 VAL A N 1
ATOM 2360 C CA . VAL A 1 306 ? 9.703 -21.812 -13.578 1 98.88 306 VAL A CA 1
ATOM 2361 C C . VAL A 1 306 ? 10 -22.359 -14.969 1 98.88 306 VAL A C 1
ATOM 2363 O O . VAL A 1 306 ? 9.695 -23.516 -15.273 1 98.88 306 VAL A O 1
ATOM 2366 N N . ILE A 1 307 ? 10.516 -21.531 -15.805 1 98.94 307 ILE A N 1
ATOM 2367 C CA . ILE A 1 307 ? 10.898 -21.938 -17.156 1 98.94 307 ILE A CA 1
ATOM 2368 C C . ILE A 1 307 ? 12.414 -22.047 -17.25 1 98.94 307 ILE A C 1
ATOM 2370 O O . ILE A 1 307 ? 13.133 -21.078 -16.969 1 98.94 307 ILE A O 1
ATOM 2374 N N . VAL A 1 308 ? 12.914 -23.188 -17.641 1 98.88 308 VAL A N 1
ATOM 2375 C CA . VAL A 1 308 ? 14.344 -23.438 -17.781 1 98.88 308 VAL A CA 1
ATOM 2376 C C . VAL A 1 308 ? 14.617 -24.203 -19.062 1 98.88 308 VAL A C 1
ATOM 2378 O O . VAL A 1 308 ? 13.695 -24.75 -19.688 1 98.88 308 VAL A O 1
ATOM 2381 N N . SER A 1 309 ? 15.906 -24.234 -19.438 1 98.81 309 SER A N 1
ATOM 2382 C CA . SER A 1 309 ? 16.297 -25.062 -20.578 1 98.81 309 SER A CA 1
ATOM 2383 C C . SER A 1 309 ? 16.094 -26.547 -20.266 1 98.81 309 SER A C 1
ATOM 2385 O O . SER A 1 309 ? 16.047 -26.938 -19.094 1 98.81 309 SER A O 1
ATOM 2387 N N . GLU A 1 310 ? 15.945 -27.344 -21.328 1 98.5 310 GLU A N 1
ATOM 2388 C CA . GLU A 1 310 ? 15.766 -28.781 -21.156 1 98.5 310 GLU A CA 1
ATOM 2389 C C . GLU A 1 310 ? 16.891 -29.391 -20.344 1 98.5 310 GLU A C 1
ATOM 2391 O O . GLU A 1 310 ? 16.656 -30.25 -19.484 1 98.5 310 GLU A O 1
ATOM 2396 N N . GLU A 1 311 ? 18.141 -28.953 -20.547 1 98.38 311 GLU A N 1
ATOM 2397 C CA . GLU A 1 311 ? 19.312 -29.516 -19.891 1 98.38 311 GLU A CA 1
ATOM 2398 C C . GLU A 1 311 ? 19.312 -29.188 -18.391 1 98.38 311 GLU A C 1
ATOM 2400 O O . GLU A 1 311 ? 19.891 -29.922 -17.594 1 98.38 311 GLU A O 1
ATOM 2405 N N . ASN A 1 312 ? 18.625 -28.094 -17.969 1 98.44 312 ASN A N 1
ATOM 2406 C CA . ASN A 1 312 ? 18.641 -27.656 -16.578 1 98.44 312 ASN A CA 1
ATOM 2407 C C . ASN A 1 312 ? 17.406 -28.156 -15.82 1 98.44 312 ASN A C 1
ATOM 2409 O O . ASN A 1 312 ? 17.297 -27.953 -14.609 1 98.44 312 ASN A O 1
ATOM 2413 N N . ALA A 1 313 ? 16.469 -28.766 -16.5 1 98.69 313 ALA A N 1
ATOM 2414 C CA . ALA A 1 313 ? 15.164 -29.078 -15.938 1 98.69 313 ALA A CA 1
ATOM 2415 C C . ALA A 1 313 ? 15.305 -30.016 -14.734 1 98.69 313 ALA A C 1
ATOM 2417 O O . ALA A 1 313 ? 14.734 -29.75 -13.672 1 98.69 313 ALA A O 1
ATOM 2418 N N . GLU A 1 314 ? 16.047 -31.078 -14.875 1 98.56 314 GLU A N 1
ATOM 2419 C CA . GLU A 1 314 ? 16.188 -32.062 -13.797 1 98.56 314 GLU A CA 1
ATOM 2420 C C . GLU A 1 314 ? 16.891 -31.438 -12.594 1 98.56 314 GLU A C 1
ATOM 2422 O O . GLU A 1 314 ? 16.5 -31.656 -11.445 1 98.56 314 GLU A O 1
ATOM 2427 N N . LEU A 1 315 ? 17.969 -30.734 -12.852 1 98.62 315 LEU A N 1
ATOM 2428 C CA . LEU A 1 315 ? 18.688 -30.094 -11.766 1 98.62 315 LEU A CA 1
ATOM 2429 C C . LEU A 1 315 ? 17.797 -29.094 -11.031 1 98.62 315 LEU A C 1
ATOM 2431 O O . LEU A 1 315 ? 17.797 -29.047 -9.797 1 98.62 315 LEU A O 1
ATOM 2435 N N . ALA A 1 316 ? 17.062 -28.281 -11.789 1 98.88 316 ALA A N 1
ATOM 2436 C CA . ALA A 1 316 ? 16.141 -27.312 -11.188 1 98.88 316 ALA A CA 1
ATOM 2437 C C . ALA A 1 316 ? 15.117 -28 -10.305 1 98.88 316 ALA A C 1
ATOM 2439 O O . ALA A 1 316 ? 14.852 -27.547 -9.188 1 98.88 316 ALA A O 1
ATOM 2440 N N . LYS A 1 317 ? 14.555 -29.047 -10.812 1 98.75 317 LYS A N 1
ATOM 2441 C CA . LYS A 1 317 ? 13.57 -29.828 -10.062 1 98.75 317 LYS A CA 1
ATOM 2442 C C . LYS A 1 317 ? 14.148 -30.312 -8.734 1 98.75 317 LYS A C 1
ATOM 2444 O O . LYS A 1 317 ? 13.539 -30.141 -7.684 1 98.75 317 LYS A O 1
ATOM 2449 N N . LYS A 1 318 ? 15.336 -30.844 -8.766 1 98.62 318 LYS A N 1
ATOM 2450 C CA . LYS A 1 318 ? 15.984 -31.391 -7.578 1 98.62 318 LYS A CA 1
ATOM 2451 C C . LYS A 1 318 ? 16.234 -30.312 -6.539 1 98.62 318 LYS A C 1
ATOM 2453 O O . LYS A 1 318 ? 16.031 -30.531 -5.344 1 98.62 318 LYS A O 1
ATOM 2458 N N . ILE A 1 319 ? 16.703 -29.172 -6.984 1 98.69 319 ILE A N 1
ATOM 2459 C CA . ILE A 1 319 ? 17.016 -28.078 -6.082 1 98.69 319 ILE A CA 1
ATOM 2460 C C . ILE A 1 319 ? 15.75 -27.609 -5.383 1 98.69 319 ILE A C 1
ATOM 2462 O O . ILE A 1 319 ? 15.727 -27.438 -4.16 1 98.69 319 ILE A O 1
ATOM 2466 N N . MET A 1 320 ? 14.688 -27.391 -6.152 1 98.75 320 MET A N 1
ATOM 2467 C CA . MET A 1 320 ? 13.438 -26.906 -5.578 1 98.75 320 MET A CA 1
ATOM 2468 C C . MET A 1 320 ? 12.82 -27.953 -4.652 1 98.75 320 MET A C 1
ATOM 2470 O O . MET A 1 320 ? 12.297 -27.625 -3.59 1 98.75 320 MET A O 1
ATOM 2474 N N . GLU A 1 321 ? 12.898 -29.219 -5.023 1 98.69 321 GLU A N 1
ATOM 2475 C CA . GLU A 1 321 ? 12.391 -30.297 -4.176 1 98.69 321 GLU A CA 1
ATOM 2476 C C . GLU A 1 321 ? 13.172 -30.391 -2.869 1 98.69 321 GLU A C 1
ATOM 2478 O O . GLU A 1 321 ? 12.594 -30.625 -1.808 1 98.69 321 GLU A O 1
ATOM 2483 N N . SER A 1 322 ? 14.461 -30.188 -2.934 1 98.19 322 SER A N 1
ATOM 2484 C CA . SER A 1 322 ? 15.297 -30.203 -1.736 1 98.19 322 SER A CA 1
ATOM 2485 C C . SER A 1 322 ? 14.953 -29.047 -0.807 1 98.19 322 SER A C 1
ATOM 2487 O O . SER A 1 322 ? 15.258 -29.078 0.386 1 98.19 322 SER A O 1
ATOM 2489 N N . SER A 1 323 ? 14.32 -28.062 -1.391 1 97.56 323 SER A N 1
ATOM 2490 C CA . SER A 1 323 ? 13.914 -26.906 -0.6 1 97.56 323 SER A CA 1
ATOM 2491 C C . SER A 1 323 ? 12.469 -27.047 -0.129 1 97.56 323 SER A C 1
ATOM 2493 O O . SER A 1 323 ? 11.875 -26.078 0.355 1 97.56 323 SER A O 1
ATOM 2495 N N . GLY A 1 324 ? 11.836 -28.188 -0.356 1 97.44 324 GLY A N 1
ATOM 2496 C CA . GLY A 1 324 ? 10.539 -28.484 0.222 1 97.44 324 GLY A CA 1
ATOM 2497 C C . GLY A 1 324 ? 9.398 -28.312 -0.762 1 97.44 324 GLY A C 1
ATOM 2498 O O . GLY A 1 324 ? 8.227 -28.406 -0.389 1 97.44 324 GLY A O 1
ATOM 2499 N N . GLU A 1 325 ? 9.711 -28.078 -2.018 1 98.56 325 GLU A N 1
ATOM 2500 C CA . GLU A 1 325 ? 8.664 -27.906 -3.016 1 98.56 325 GLU A CA 1
ATOM 2501 C C . GLU A 1 325 ? 8.266 -29.234 -3.635 1 98.56 325 GLU A C 1
ATOM 2503 O O . GLU A 1 325 ? 9.062 -30.188 -3.664 1 98.56 325 GLU A O 1
ATOM 2508 N N . VAL A 1 326 ? 7.031 -29.328 -4.012 1 98.44 326 VAL A N 1
ATOM 2509 C CA . VAL A 1 326 ? 6.594 -30.391 -4.922 1 98.44 326 VAL A CA 1
ATOM 2510 C C . VAL A 1 326 ? 6.555 -29.859 -6.352 1 98.44 326 VAL A C 1
ATOM 2512 O O . VAL A 1 326 ? 5.816 -28.922 -6.648 1 98.44 326 VAL A O 1
ATOM 2515 N N . VAL A 1 327 ? 7.34 -30.453 -7.258 1 98.69 327 VAL A N 1
ATOM 2516 C CA . VAL A 1 327 ? 7.578 -29.891 -8.578 1 98.69 327 VAL A CA 1
ATOM 2517 C C . VAL A 1 327 ? 7.039 -30.844 -9.648 1 98.69 327 VAL A C 1
ATOM 2519 O O . VAL A 1 327 ? 7.195 -32.062 -9.547 1 98.69 327 VAL A O 1
ATOM 2522 N N . HIS A 1 328 ? 6.344 -30.297 -10.648 1 98.5 328 HIS A N 1
ATOM 2523 C CA . HIS A 1 328 ? 5.816 -31.047 -11.789 1 98.5 328 HIS A CA 1
ATOM 2524 C C . HIS A 1 328 ? 6.297 -30.453 -13.109 1 98.5 328 HIS A C 1
ATOM 2526 O O . HIS A 1 328 ? 6.238 -29.234 -13.305 1 98.5 328 HIS A O 1
ATOM 2532 N N . GLU A 1 329 ? 6.805 -31.297 -13.953 1 98.56 329 GLU A N 1
ATOM 2533 C CA . GLU A 1 329 ? 7.047 -30.844 -15.32 1 98.56 329 GLU A CA 1
ATOM 2534 C C . GLU A 1 329 ? 5.758 -30.828 -16.125 1 98.56 329 GLU A C 1
ATOM 2536 O O . GLU A 1 329 ? 5.383 -31.844 -16.734 1 98.56 329 GLU A O 1
ATOM 2541 N N . ILE A 1 330 ? 5.203 -29.703 -16.297 1 98.62 330 ILE A N 1
ATOM 2542 C CA . ILE A 1 330 ? 3.799 -29.672 -16.688 1 98.62 330 ILE A CA 1
ATOM 2543 C C . ILE A 1 330 ? 3.686 -29.234 -18.141 1 98.62 330 ILE A C 1
ATOM 2545 O O . ILE A 1 330 ? 2.598 -29.25 -18.719 1 98.62 330 ILE A O 1
ATOM 2549 N N . GLY A 1 331 ? 4.766 -28.766 -18.672 1 98.69 331 GLY A N 1
ATOM 2550 C CA . GLY A 1 331 ? 4.66 -28.281 -20.047 1 98.69 331 GLY A CA 1
ATOM 2551 C C . GLY A 1 331 ? 5.996 -27.906 -20.656 1 98.69 331 GLY A C 1
ATOM 2552 O O . GLY A 1 331 ? 7.051 -28.188 -20.078 1 98.69 331 GLY A O 1
ATOM 2553 N N . GLU A 1 332 ? 5.922 -27.312 -21.859 1 98.81 332 GLU A N 1
ATOM 2554 C CA . GLU A 1 332 ? 7.09 -26.828 -22.594 1 98.81 332 GLU A CA 1
ATOM 2555 C C . GLU A 1 332 ? 6.742 -25.625 -23.469 1 98.81 332 GLU A C 1
ATOM 2557 O O . GLU A 1 332 ? 5.562 -25.344 -23.703 1 98.81 332 GLU A O 1
ATOM 2562 N N . ILE A 1 333 ? 7.75 -24.906 -23.812 1 98.88 333 ILE A N 1
ATOM 2563 C CA . ILE A 1 333 ? 7.594 -23.781 -24.734 1 98.88 333 ILE A CA 1
ATOM 2564 C C . ILE A 1 333 ? 7.707 -24.281 -26.172 1 98.88 333 ILE A C 1
ATOM 2566 O O . ILE A 1 333 ? 8.594 -25.062 -26.484 1 98.88 333 ILE A O 1
ATOM 2570 N N . VAL A 1 334 ? 6.785 -23.875 -27.031 1 98.75 334 VAL A N 1
ATOM 2571 C CA . VAL A 1 334 ? 6.812 -24.219 -28.453 1 98.75 334 VAL A CA 1
ATOM 2572 C C . VAL A 1 334 ? 6.727 -22.938 -29.281 1 98.75 334 VAL A C 1
ATOM 2574 O O . VAL A 1 334 ? 6.516 -21.844 -28.75 1 98.75 334 VAL A O 1
ATOM 2577 N N . SER A 1 335 ? 6.969 -23.078 -30.578 1 98.5 335 SER A N 1
ATOM 2578 C CA . SER A 1 335 ? 6.789 -21.938 -31.484 1 98.5 335 SER A CA 1
ATOM 2579 C C . SER A 1 335 ? 5.312 -21.594 -31.672 1 98.5 335 SER A C 1
ATOM 2581 O O . SER A 1 335 ? 4.48 -22.5 -31.781 1 98.5 335 SER A O 1
ATOM 2583 N N . GLY A 1 336 ? 5.004 -20.328 -31.625 1 98.12 336 GLY A N 1
ATOM 2584 C CA . GLY A 1 336 ? 3.621 -19.953 -31.859 1 98.12 336 GLY A CA 1
ATOM 2585 C C . GLY A 1 336 ? 3.297 -18.547 -31.375 1 98.12 336 GLY A C 1
ATOM 2586 O O . GLY A 1 336 ? 4.164 -17.672 -31.359 1 98.12 336 GLY A O 1
ATOM 2587 N N . ASN A 1 337 ? 1.981 -18.312 -31.172 1 97.75 337 ASN A N 1
ATOM 2588 C CA . ASN A 1 337 ? 1.477 -17.031 -30.672 1 97.75 337 ASN A CA 1
ATOM 2589 C C . ASN A 1 337 ? 1.519 -16.969 -29.141 1 97.75 337 ASN A C 1
ATOM 2591 O O . ASN A 1 337 ? 0.819 -17.734 -28.469 1 97.75 337 ASN A O 1
ATOM 2595 N N . LYS A 1 338 ? 2.299 -16.031 -28.609 1 96 338 LYS A N 1
ATOM 2596 C CA . LYS A 1 338 ? 2.525 -15.961 -27.172 1 96 338 LYS A CA 1
ATOM 2597 C C . LYS A 1 338 ? 1.217 -15.727 -26.422 1 96 338 LYS A C 1
ATOM 2599 O O . LYS A 1 338 ? 1.111 -16.047 -25.234 1 96 338 LYS A O 1
ATOM 2604 N N . GLU A 1 339 ? 0.189 -15.172 -27.062 1 94.88 339 GLU A N 1
ATOM 2605 C CA . GLU A 1 339 ? -1.072 -14.828 -26.406 1 94.88 339 GLU A CA 1
ATOM 2606 C C . GLU A 1 339 ? -1.98 -16.047 -26.281 1 94.88 339 GLU A C 1
ATOM 2608 O O . GLU A 1 339 ? -2.994 -16 -25.578 1 94.88 339 GLU A O 1
ATOM 2613 N N . GLU A 1 340 ? -1.613 -17.109 -26.906 1 96.25 340 GLU A N 1
ATOM 2614 C CA . GLU A 1 340 ? -2.402 -18.328 -26.859 1 96.25 340 GLU A CA 1
ATOM 2615 C C . GLU A 1 340 ? -1.729 -19.391 -26 1 96.25 340 GLU A C 1
ATOM 2617 O O . GLU A 1 340 ? -0.509 -19.562 -26.047 1 96.25 340 GLU A O 1
ATOM 2622 N N . VAL A 1 341 ? -2.51 -19.984 -25.203 1 97.62 341 VAL A N 1
ATOM 2623 C CA . VAL A 1 341 ? -2.043 -21.078 -24.344 1 97.62 341 VAL A CA 1
ATOM 2624 C C . VAL A 1 341 ? -2.598 -22.406 -24.844 1 97.62 341 VAL A C 1
ATOM 2626 O O . VAL A 1 341 ? -3.807 -22.547 -25.047 1 97.62 341 VAL A O 1
ATOM 2629 N N . GLN A 1 342 ? -1.772 -23.359 -25.078 1 97.75 342 GLN A N 1
ATOM 2630 C CA . GLN A 1 342 ? -2.197 -24.688 -25.531 1 97.75 342 GLN A CA 1
ATOM 2631 C C . GLN A 1 342 ? -2.303 -25.672 -24.375 1 97.75 342 GLN A C 1
ATOM 2633 O O . GLN A 1 342 ? -1.39 -25.766 -23.547 1 97.75 342 GLN A O 1
ATOM 2638 N N . PHE A 1 343 ? -3.42 -26.297 -24.359 1 97.44 343 PHE A N 1
ATOM 2639 C CA . PHE A 1 343 ? -3.615 -27.406 -23.438 1 97.44 343 PHE A CA 1
ATOM 2640 C C . PHE A 1 343 ? -3.793 -28.719 -24.203 1 97.44 343 PHE A C 1
ATOM 2642 O O . PHE A 1 343 ? -4.633 -28.812 -25.094 1 97.44 343 PHE A O 1
ATOM 2649 N N . VAL A 1 344 ? -3.061 -29.688 -23.922 1 97.19 344 VAL A N 1
ATOM 2650 C CA . VAL A 1 344 ? -3.16 -30.969 -24.609 1 97.19 344 VAL A CA 1
ATOM 2651 C C . VAL A 1 344 ? -3.367 -32.094 -23.594 1 97.19 344 VAL A C 1
ATOM 2653 O O . VAL A 1 344 ? -2.932 -31.984 -22.438 1 97.19 344 VAL A O 1
ATOM 2656 N N . MET B 1 1 ? -31.609 -20.344 -20.609 1 34.06 1 MET B N 1
ATOM 2657 C CA . MET B 1 1 ? -30.203 -20.594 -20.938 1 34.06 1 MET B CA 1
ATOM 2658 C C . MET B 1 1 ? -29.312 -20.453 -19.703 1 34.06 1 MET B C 1
ATOM 2660 O O . MET B 1 1 ? -29.359 -19.422 -19.031 1 34.06 1 MET B O 1
ATOM 2664 N N . GLU B 1 2 ? -28.891 -21.453 -19.062 1 47.56 2 GLU B N 1
ATOM 2665 C CA . GLU B 1 2 ? -28.172 -21.484 -17.797 1 47.56 2 GLU B CA 1
ATOM 2666 C C . GLU B 1 2 ? -26.938 -20.578 -17.828 1 47.56 2 GLU B C 1
ATOM 2668 O O . GLU B 1 2 ? -26.109 -20.703 -18.734 1 47.56 2 GLU B O 1
ATOM 2673 N N . GLU B 1 3 ? -26.984 -19.453 -17.391 1 54.78 3 GLU B N 1
ATOM 2674 C CA . GLU B 1 3 ? -25.938 -18.453 -17.453 1 54.78 3 GLU B CA 1
ATOM 2675 C C . GLU B 1 3 ? -24.578 -19.047 -17.094 1 54.78 3 GLU B C 1
ATOM 2677 O O . GLU B 1 3 ? -24.453 -19.766 -16.094 1 54.78 3 GLU B O 1
ATOM 2682 N N . LYS B 1 4 ? -23.703 -19.172 -18.109 1 67.56 4 LYS B N 1
ATOM 2683 C CA . LYS B 1 4 ? -22.344 -19.703 -17.953 1 67.56 4 LYS B CA 1
ATOM 2684 C C . LYS B 1 4 ? -21.641 -19.062 -16.766 1 67.56 4 LYS B C 1
ATOM 2686 O O . LYS B 1 4 ? -21.625 -17.828 -16.641 1 67.56 4 LYS B O 1
ATOM 2691 N N . ILE B 1 5 ? -21.375 -19.797 -15.719 1 73.56 5 ILE B N 1
ATOM 2692 C CA . ILE B 1 5 ? -20.688 -19.328 -14.523 1 73.56 5 ILE B CA 1
ATOM 2693 C C . ILE B 1 5 ? -19.25 -18.969 -14.867 1 73.56 5 ILE B C 1
ATOM 2695 O O . ILE B 1 5 ? -18.469 -19.828 -15.273 1 73.56 5 ILE B O 1
ATOM 2699 N N . THR B 1 6 ? -19 -17.656 -14.969 1 75.19 6 THR B N 1
ATOM 2700 C CA . THR B 1 6 ? -17.656 -17.156 -15.227 1 75.19 6 THR B CA 1
ATOM 2701 C C . THR B 1 6 ? -17.234 -16.172 -14.148 1 75.19 6 THR B C 1
ATOM 2703 O O . THR B 1 6 ? -18.047 -15.711 -13.359 1 75.19 6 THR B O 1
ATOM 2706 N N . TYR B 1 7 ? -15.914 -16.062 -14.062 1 76.62 7 TYR B N 1
ATOM 2707 C CA . TYR B 1 7 ? -15.367 -15.031 -13.172 1 76.62 7 TYR B CA 1
ATOM 2708 C C . TYR B 1 7 ? -16 -13.672 -13.469 1 76.62 7 TYR B C 1
ATOM 2710 O O . TYR B 1 7 ? -16.297 -12.914 -12.547 1 76.62 7 TYR B O 1
ATOM 2718 N N . LYS B 1 8 ? -16.266 -13.359 -14.68 1 74.44 8 LYS B N 1
ATOM 2719 C CA . LYS B 1 8 ? -16.938 -12.125 -15.102 1 74.44 8 LYS B CA 1
ATOM 2720 C C . LYS B 1 8 ? -18.359 -12.055 -14.547 1 74.44 8 LYS B C 1
ATOM 2722 O O . LYS B 1 8 ? -18.781 -11.023 -14.023 1 74.44 8 LYS B O 1
ATOM 2727 N N . ASN B 1 9 ? -18.969 -13.102 -14.586 1 77.75 9 ASN B N 1
ATOM 2728 C CA . ASN B 1 9 ? -20.344 -13.133 -14.086 1 77.75 9 ASN B CA 1
ATOM 2729 C C . ASN B 1 9 ? -20.375 -13.039 -12.562 1 77.75 9 ASN B C 1
ATOM 2731 O O . ASN B 1 9 ? -21.422 -12.742 -11.984 1 77.75 9 ASN B O 1
ATOM 2735 N N . ALA B 1 10 ? -19.297 -13.352 -12.07 1 80.81 10 ALA B N 1
ATOM 2736 C CA . ALA B 1 10 ? -19.219 -13.227 -10.617 1 80.81 10 ALA B CA 1
ATOM 2737 C C . ALA B 1 10 ? -18.859 -11.805 -10.211 1 80.81 10 ALA B C 1
ATOM 2739 O O . ALA B 1 10 ? -18.734 -11.508 -9.023 1 80.81 10 ALA B O 1
ATOM 2740 N N . GLY B 1 11 ? -18.688 -10.945 -11.141 1 77.12 11 GLY B N 1
ATOM 2741 C CA . GLY B 1 11 ? -18.562 -9.531 -10.836 1 77.12 11 GLY B CA 1
ATOM 2742 C C . GLY B 1 11 ? -17.172 -8.984 -11.078 1 77.12 11 GLY B C 1
ATOM 2743 O O . GLY B 1 11 ? -16.922 -7.793 -10.859 1 77.12 11 GLY B O 1
ATOM 2744 N N . VAL B 1 12 ? -16.266 -9.852 -11.445 1 80.06 12 VAL B N 1
ATOM 2745 C CA . VAL B 1 12 ? -14.906 -9.391 -11.711 1 80.06 12 VAL B CA 1
ATOM 2746 C C . VAL B 1 12 ? -14.594 -9.492 -13.203 1 80.06 12 VAL B C 1
ATOM 2748 O O . VAL B 1 12 ? -14.633 -10.586 -13.773 1 80.06 12 VAL B O 1
ATOM 2751 N N . ASP B 1 13 ? -14.344 -8.375 -13.812 1 77.5 13 ASP B N 1
ATOM 2752 C CA . ASP B 1 13 ? -14.07 -8.312 -15.242 1 77.5 13 ASP B CA 1
ATOM 2753 C C . ASP B 1 13 ? -12.594 -8.055 -15.516 1 77.5 13 ASP B C 1
ATOM 2755 O O . ASP B 1 13 ? -12.164 -6.902 -15.586 1 77.5 13 ASP B O 1
ATOM 2759 N N . THR B 1 14 ? -11.852 -9.078 -15.773 1 76.44 14 THR B N 1
ATOM 2760 C CA . THR B 1 14 ? -10.414 -8.961 -15.953 1 76.44 14 THR B CA 1
ATOM 2761 C C . THR B 1 14 ? -10.086 -8.242 -17.25 1 76.44 14 THR B C 1
ATOM 2763 O O . THR B 1 14 ? -9.055 -7.582 -17.359 1 76.44 14 THR B O 1
ATOM 2766 N N . GLU B 1 15 ? -10.953 -8.398 -18.25 1 77 15 GLU B N 1
ATOM 2767 C CA . GLU B 1 15 ? -10.742 -7.711 -19.516 1 77 15 GLU B CA 1
ATOM 2768 C C . GLU B 1 15 ? -10.883 -6.199 -19.359 1 77 15 GLU B C 1
ATOM 2770 O O . GLU B 1 15 ? -10.094 -5.438 -19.922 1 77 15 GLU B O 1
ATOM 2775 N N . LYS B 1 16 ? -11.875 -5.828 -18.656 1 78.06 16 LYS B N 1
ATOM 2776 C CA . LYS B 1 16 ? -12.07 -4.406 -18.391 1 78.06 16 LYS B CA 1
ATOM 2777 C C . LYS B 1 16 ? -10.875 -3.822 -17.641 1 78.06 16 LYS B C 1
ATOM 2779 O O . LYS B 1 16 ? -10.477 -2.688 -17.891 1 78.06 16 LYS B O 1
ATOM 2784 N N . GLY B 1 17 ? -10.367 -4.633 -16.781 1 78.44 17 GLY B N 1
ATOM 2785 C CA . GLY B 1 17 ? -9.172 -4.219 -16.062 1 78.44 17 GLY B CA 1
ATOM 2786 C C . GLY B 1 17 ? -7.984 -3.973 -16.969 1 78.44 17 GLY B C 1
ATOM 2787 O O . GLY B 1 17 ? -7.285 -2.967 -16.828 1 78.44 17 GLY B O 1
ATOM 2788 N N . ARG B 1 18 ? -7.848 -4.754 -17.922 1 79 18 ARG B N 1
ATOM 2789 C CA . ARG B 1 18 ? -6.742 -4.617 -18.875 1 79 18 ARG B CA 1
ATOM 2790 C C . ARG B 1 18 ? -6.938 -3.398 -19.766 1 79 18 ARG B C 1
ATOM 2792 O O . ARG B 1 18 ? -5.984 -2.666 -20.047 1 79 18 ARG B O 1
ATOM 2799 N N . GLU B 1 19 ? -8.109 -3.227 -20.172 1 80.12 19 GLU B N 1
ATOM 2800 C CA . GLU B 1 19 ? -8.422 -2.059 -20.984 1 80.12 19 GLU B CA 1
ATOM 2801 C C . GLU B 1 19 ? -8.18 -0.764 -20.219 1 80.12 19 GLU B C 1
ATOM 2803 O O . GLU B 1 19 ? -7.676 0.211 -20.781 1 80.12 19 GLU B O 1
ATOM 2808 N N . PHE B 1 20 ? -8.523 -0.835 -19.047 1 83.81 20 PHE B N 1
ATOM 2809 C CA . PHE B 1 20 ? -8.328 0.338 -18.203 1 83.81 20 PHE B CA 1
ATOM 2810 C C . PHE B 1 20 ? -6.844 0.665 -18.062 1 83.81 20 PHE B C 1
ATOM 2812 O O . PHE B 1 20 ? -6.453 1.832 -18.141 1 83.81 20 PHE B O 1
ATOM 2819 N N . ILE B 1 21 ? -6.062 -0.323 -17.906 1 84.19 21 ILE B N 1
ATOM 2820 C CA . ILE B 1 21 ? -4.621 -0.133 -17.797 1 84.19 21 ILE B CA 1
ATOM 2821 C C . ILE B 1 21 ? -4.09 0.541 -19.062 1 84.19 21 ILE B C 1
ATOM 2823 O O . ILE B 1 21 ? -3.271 1.461 -18.984 1 84.19 21 ILE B O 1
ATOM 2827 N N . GLN B 1 22 ? -4.57 0.163 -20.141 1 84.62 22 GLN B N 1
ATOM 2828 C CA . GLN B 1 22 ? -4.137 0.756 -21.391 1 84.62 22 GLN B CA 1
ATOM 2829 C C . GLN B 1 22 ? -4.566 2.217 -21.5 1 84.62 22 GLN B C 1
ATOM 2831 O O . GLN B 1 22 ? -3.828 3.053 -22.016 1 84.62 22 GLN B O 1
ATOM 2836 N N . LYS B 1 23 ? -5.672 2.465 -20.953 1 86.12 23 LYS B N 1
ATOM 2837 C CA . LYS B 1 23 ? -6.211 3.82 -21 1 86.12 23 LYS B CA 1
ATOM 2838 C C . LYS B 1 23 ? -5.363 4.781 -20.172 1 86.12 23 LYS B C 1
ATOM 2840 O O . LYS B 1 23 ? -5.152 5.93 -20.562 1 86.12 23 LYS B O 1
ATOM 2845 N N . ILE B 1 24 ? -4.855 4.316 -19.078 1 89.75 24 ILE B N 1
ATOM 2846 C CA . ILE B 1 24 ? -4.191 5.238 -18.156 1 89.75 24 ILE B CA 1
ATOM 2847 C C . ILE B 1 24 ? -2.682 5.188 -18.391 1 89.75 24 ILE B C 1
ATOM 2849 O O . ILE B 1 24 ? -1.93 5.945 -17.766 1 89.75 24 ILE B O 1
ATOM 2853 N N . LYS B 1 25 ? -2.256 4.316 -19.219 1 90.5 25 LYS B N 1
ATOM 2854 C CA . LYS B 1 25 ? -0.838 4.016 -19.391 1 90.5 25 LYS B CA 1
ATOM 2855 C C . LYS B 1 25 ? -0.039 5.281 -19.688 1 90.5 25 LYS B C 1
ATOM 2857 O O . LYS B 1 25 ? 0.963 5.555 -19.031 1 90.5 25 LYS B O 1
ATOM 2862 N N . ARG B 1 26 ? -0.445 6.062 -20.625 1 92 26 ARG B N 1
ATOM 2863 C CA . ARG B 1 26 ? 0.279 7.266 -21.016 1 92 26 ARG B CA 1
ATOM 2864 C C . ARG B 1 26 ? 0.361 8.258 -19.875 1 92 26 ARG B C 1
ATOM 2866 O O . ARG B 1 26 ? 1.406 8.875 -19.656 1 92 26 ARG B O 1
ATOM 2873 N N . ASN B 1 27 ? -0.738 8.398 -19.25 1 94.38 27 ASN B N 1
ATOM 2874 C CA . ASN B 1 27 ? -0.773 9.312 -18.109 1 94.38 27 ASN B CA 1
ATOM 2875 C C . ASN B 1 27 ? 0.195 8.883 -17.016 1 94.38 27 ASN B C 1
ATOM 2877 O O . ASN B 1 27 ? 0.95 9.695 -16.484 1 94.38 27 ASN B O 1
ATOM 2881 N N . VAL B 1 28 ? 0.227 7.633 -16.672 1 95.25 28 VAL B N 1
ATOM 2882 C CA . VAL B 1 28 ? 1.117 7.082 -15.664 1 95.25 28 VAL B CA 1
ATOM 2883 C C . VAL B 1 28 ? 2.57 7.254 -16.094 1 95.25 28 VAL B C 1
ATOM 2885 O O . VAL B 1 28 ? 3.418 7.68 -15.312 1 95.25 28 VAL B O 1
ATOM 2888 N N . GLU B 1 29 ? 2.836 7.039 -17.344 1 95.25 29 GLU B N 1
ATOM 2889 C CA . GLU B 1 29 ? 4.199 7.102 -17.875 1 95.25 29 GLU B CA 1
ATOM 2890 C C . GLU B 1 29 ? 4.723 8.531 -17.875 1 95.25 29 GLU B C 1
ATOM 2892 O O . GLU B 1 29 ? 5.934 8.758 -17.922 1 95.25 29 GLU B O 1
ATOM 2897 N N . SER B 1 30 ? 3.84 9.469 -17.844 1 96.94 30 SER B N 1
ATOM 2898 C CA . SER B 1 30 ? 4.254 10.867 -17.781 1 96.94 30 SER B CA 1
ATOM 2899 C C . SER B 1 30 ? 4.969 11.18 -16.469 1 96.94 30 SER B C 1
ATOM 2901 O O . SER B 1 30 ? 5.617 12.219 -16.344 1 96.94 30 SER B O 1
ATOM 2903 N N . THR B 1 31 ? 4.887 10.312 -15.484 1 97.75 31 THR B N 1
ATOM 2904 C CA . THR B 1 31 ? 5.598 10.484 -14.227 1 97.75 31 THR B CA 1
ATOM 2905 C C . THR B 1 31 ? 6.969 9.812 -14.281 1 97.75 31 THR B C 1
ATOM 2907 O O . THR B 1 31 ? 7.777 9.969 -13.359 1 97.75 31 THR B O 1
ATOM 2910 N N . HIS B 1 32 ? 7.195 9.062 -15.312 1 96.81 32 HIS B N 1
ATOM 2911 C CA . HIS B 1 32 ? 8.398 8.242 -15.375 1 96.81 32 HIS B CA 1
ATOM 2912 C C . HIS B 1 32 ? 9.609 9.07 -15.812 1 96.81 32 HIS B C 1
ATOM 2914 O O . HIS B 1 32 ? 9.453 10.062 -16.531 1 96.81 32 HIS B O 1
ATOM 2920 N N . GLY B 1 33 ? 10.734 8.742 -15.305 1 95.25 33 GLY B N 1
ATOM 2921 C CA . GLY B 1 33 ? 12.039 9.219 -15.727 1 95.25 33 GLY B CA 1
ATOM 2922 C C . GLY B 1 33 ? 12.984 8.109 -16.125 1 95.25 33 GLY B C 1
ATOM 2923 O O . GLY B 1 33 ? 12.562 6.961 -16.297 1 95.25 33 GLY B O 1
ATOM 2924 N N . PRO B 1 34 ? 14.195 8.406 -16.281 1 95.44 34 PRO B N 1
ATOM 2925 C CA . PRO B 1 34 ? 15.172 7.43 -16.781 1 95.44 34 PRO B CA 1
ATOM 2926 C C . PRO B 1 34 ? 15.414 6.285 -15.805 1 95.44 34 PRO B C 1
ATOM 2928 O O . PRO B 1 34 ? 15.984 5.258 -16.188 1 95.44 34 PRO B O 1
ATOM 2931 N N . ARG B 1 35 ? 14.977 6.453 -14.602 1 97.19 35 ARG B N 1
ATOM 2932 C CA . ARG B 1 35 ? 15.273 5.445 -13.586 1 97.19 35 ARG B CA 1
ATOM 2933 C C . ARG B 1 35 ? 14.219 4.34 -13.586 1 97.19 35 ARG B C 1
ATOM 2935 O O . ARG B 1 35 ? 14.414 3.295 -12.961 1 97.19 35 ARG B O 1
ATOM 2942 N N . VAL B 1 36 ? 13.117 4.633 -14.195 1 97.62 36 VAL B N 1
ATOM 2943 C CA . VAL B 1 36 ? 12.078 3.607 -14.289 1 97.62 36 VAL B CA 1
ATOM 2944 C C . VAL B 1 36 ? 12.422 2.631 -15.414 1 97.62 36 VAL B C 1
ATOM 2946 O O . VAL B 1 36 ? 12.711 3.043 -16.547 1 97.62 36 VAL B O 1
ATOM 2949 N N . ILE B 1 37 ? 12.438 1.346 -15.047 1 94.94 37 ILE B N 1
ATOM 2950 C CA . ILE B 1 37 ? 12.719 0.304 -16.031 1 94.94 37 ILE B CA 1
ATOM 2951 C C . ILE B 1 37 ? 11.422 -0.402 -16.406 1 94.94 37 ILE B C 1
ATOM 2953 O O . ILE B 1 37 ? 10.672 -0.854 -15.547 1 94.94 37 ILE B O 1
ATOM 2957 N N . GLY B 1 38 ? 11.258 -0.59 -17.688 1 86.5 38 GLY B N 1
ATOM 2958 C CA . GLY B 1 38 ? 10.047 -1.236 -18.172 1 86.5 38 GLY B CA 1
ATOM 2959 C C . GLY B 1 38 ? 8.82 -0.349 -18.078 1 86.5 38 GLY B C 1
ATOM 2960 O O . GLY B 1 38 ? 8.914 0.867 -18.266 1 86.5 38 GLY B O 1
ATOM 2961 N N . GLY B 1 39 ? 7.672 -0.866 -17.938 1 75.38 39 GLY B N 1
ATOM 2962 C CA . GLY B 1 39 ? 6.402 -0.163 -17.891 1 75.38 39 GLY B CA 1
ATOM 2963 C C . GLY B 1 39 ? 5.32 -0.934 -17.156 1 75.38 39 GLY B C 1
ATOM 2964 O O . GLY B 1 39 ? 5.617 -1.858 -16.406 1 75.38 39 GLY B O 1
ATOM 2965 N N . LEU B 1 40 ? 4.113 -0.522 -17.328 1 73.06 40 LEU B N 1
ATOM 2966 C CA . LEU B 1 40 ? 2.967 -1.124 -16.656 1 73.06 40 LEU B CA 1
ATOM 2967 C C . LEU B 1 40 ? 2.646 -2.492 -17.25 1 73.06 40 LEU B C 1
ATOM 2969 O O . LEU B 1 40 ? 2.86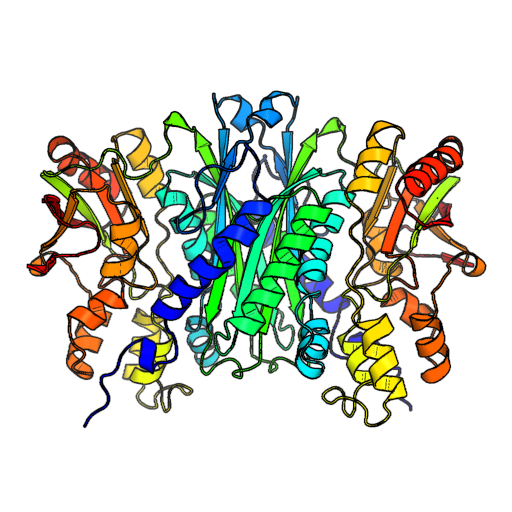9 -2.725 -18.438 1 73.06 40 LEU B O 1
ATOM 2973 N N . GLY B 1 41 ? 2.217 -3.428 -16.406 1 70.19 41 GLY B N 1
ATOM 2974 C CA . GLY B 1 41 ? 1.709 -4.695 -16.906 1 70.19 41 GLY B CA 1
ATOM 2975 C C . GLY B 1 41 ? 2.525 -5.887 -16.453 1 70.19 41 GLY B C 1
ATOM 2976 O O . GLY B 1 41 ? 2.086 -7.031 -16.578 1 70.19 41 GLY B O 1
ATOM 2977 N N . GLY B 1 42 ? 3.709 -5.629 -15.922 1 82 42 GLY B N 1
ATOM 2978 C CA . GLY B 1 42 ? 4.516 -6.723 -15.406 1 82 42 GLY B CA 1
ATOM 2979 C C . GLY B 1 42 ? 4.164 -7.098 -13.977 1 82 42 GLY B C 1
ATOM 2980 O O . GLY B 1 42 ? 3.133 -6.672 -13.453 1 82 42 GLY B O 1
ATOM 2981 N N . PHE B 1 43 ? 4.887 -8.016 -13.492 1 92.25 43 PHE B N 1
ATOM 2982 C CA . PHE B 1 43 ? 4.621 -8.531 -12.156 1 92.25 43 PHE B CA 1
ATOM 2983 C C . PHE B 1 43 ? 5.152 -7.586 -11.086 1 92.25 43 PHE B C 1
ATOM 2985 O O . PHE B 1 43 ? 4.719 -7.633 -9.93 1 92.25 43 PHE B O 1
ATOM 2992 N N . ALA B 1 44 ? 6.113 -6.754 -11.508 1 95.44 44 ALA B N 1
ATOM 2993 C CA . ALA B 1 44 ? 6.734 -5.84 -10.555 1 95.44 44 ALA B CA 1
ATOM 2994 C C . ALA B 1 44 ? 7.18 -4.551 -11.242 1 95.44 44 ALA B C 1
ATOM 2996 O O . ALA B 1 44 ? 7.539 -4.559 -12.422 1 95.44 44 ALA B O 1
ATOM 2997 N N . GLY B 1 45 ? 7.012 -3.43 -10.516 1 96.75 45 GLY B N 1
ATOM 2998 C CA . GLY B 1 45 ? 7.707 -2.23 -10.953 1 96.75 45 GLY B CA 1
ATOM 2999 C C . GLY B 1 45 ? 9.195 -2.266 -10.672 1 96.75 45 GLY B C 1
ATOM 3000 O O . GLY B 1 45 ? 9.633 -2.867 -9.688 1 96.75 45 GLY B O 1
ATOM 3001 N N . ALA B 1 46 ? 9.992 -1.668 -11.539 1 98.25 46 ALA B N 1
ATOM 3002 C CA . ALA B 1 46 ? 11.453 -1.672 -11.406 1 98.25 46 ALA B CA 1
ATOM 3003 C C . ALA B 1 46 ? 12.008 -0.253 -11.461 1 98.25 46 ALA B C 1
ATOM 3005 O O . ALA B 1 46 ? 11.586 0.556 -12.289 1 98.25 46 ALA B O 1
ATOM 3006 N N . TYR B 1 47 ? 12.914 0.035 -10.562 1 98.62 47 TYR B N 1
ATOM 3007 C CA . TYR B 1 47 ? 13.461 1.378 -10.414 1 98.62 47 TYR B CA 1
ATOM 3008 C C . TYR B 1 47 ? 14.969 1.327 -10.188 1 98.62 47 TYR B C 1
ATOM 3010 O O . TYR B 1 47 ? 15.438 0.723 -9.227 1 98.62 47 TYR B O 1
ATOM 3018 N N . ASP B 1 48 ? 15.711 1.954 -11.094 1 98.56 48 ASP B N 1
ATOM 3019 C CA . ASP B 1 48 ? 17.156 1.998 -11.016 1 98.56 48 ASP B CA 1
ATOM 3020 C C . ASP B 1 48 ? 17.625 2.912 -9.883 1 98.56 48 ASP B C 1
ATOM 3022 O O . ASP B 1 48 ? 17.344 4.113 -9.898 1 98.56 48 ASP B O 1
ATOM 3026 N N . VAL B 1 49 ? 18.344 2.354 -8.906 1 98.62 49 VAL B N 1
ATOM 3027 C CA . VAL B 1 49 ? 18.766 3.156 -7.766 1 98.62 49 VAL B CA 1
ATOM 3028 C C . VAL B 1 49 ? 20.297 3.254 -7.746 1 98.62 49 VAL B C 1
ATOM 3030 O O . VAL B 1 49 ? 20.906 3.332 -6.676 1 98.62 49 VAL B O 1
ATOM 3033 N N . SER B 1 50 ? 20.891 3.207 -8.906 1 98.12 50 SER B N 1
ATOM 3034 C CA . SER B 1 50 ? 22.328 3.371 -9.016 1 98.12 50 SER B CA 1
ATOM 3035 C C . SER B 1 50 ? 22.797 4.672 -8.367 1 98.12 50 SER B C 1
ATOM 3037 O O . SER B 1 50 ? 23.938 4.766 -7.902 1 98.12 50 SER B O 1
ATOM 3039 N N . VAL B 1 51 ? 21.969 5.664 -8.266 1 96.81 51 VAL B N 1
ATOM 3040 C CA . VAL B 1 51 ? 22.297 6.957 -7.668 1 96.81 51 VAL B CA 1
ATOM 3041 C C . VAL B 1 51 ? 22.688 6.77 -6.207 1 96.81 51 VAL B C 1
ATOM 3043 O O . VAL B 1 51 ? 23.484 7.547 -5.668 1 96.81 51 VAL B O 1
ATOM 3046 N N . LEU B 1 52 ? 22.203 5.734 -5.551 1 97.75 52 LEU B N 1
ATOM 3047 C CA . LEU B 1 52 ? 22.469 5.5 -4.137 1 97.75 52 LEU B CA 1
ATOM 3048 C C . LEU B 1 52 ? 23.922 5.094 -3.918 1 97.75 52 LEU B C 1
ATOM 3050 O O . LEU B 1 52 ? 24.422 5.121 -2.789 1 97.75 52 LEU B O 1
ATOM 3054 N N . LYS B 1 53 ? 24.562 4.688 -4.93 1 96.88 53 LYS B N 1
ATOM 3055 C CA . LYS B 1 53 ? 25.969 4.332 -4.812 1 96.88 53 LYS B CA 1
ATOM 3056 C C . LYS B 1 53 ? 26.812 5.551 -4.453 1 96.88 53 LYS B C 1
ATOM 3058 O O . LYS B 1 53 ? 27.938 5.41 -3.959 1 96.88 53 LYS B O 1
ATOM 3063 N N . LYS B 1 54 ? 26.281 6.734 -4.723 1 96.44 54 LYS B N 1
ATOM 3064 C CA . LYS B 1 54 ? 26.969 7.969 -4.371 1 96.44 54 LYS B CA 1
ATOM 3065 C C . LYS B 1 54 ? 26.828 8.266 -2.879 1 96.44 54 LYS B C 1
ATOM 3067 O O . LYS B 1 54 ? 27.562 9.109 -2.342 1 96.44 54 LYS B O 1
ATOM 3072 N N . TYR B 1 55 ? 25.906 7.648 -2.193 1 97.31 55 TYR B N 1
ATOM 3073 C CA . TYR B 1 55 ? 25.734 7.816 -0.755 1 97.31 55 TYR B CA 1
ATOM 3074 C C . TYR B 1 55 ? 26.766 7.004 0.021 1 97.31 55 TYR B C 1
ATOM 3076 O O . TYR B 1 55 ? 27.203 5.941 -0.435 1 97.31 55 TYR B O 1
ATOM 3084 N N . LYS B 1 56 ? 27.156 7.504 1.135 1 97.75 56 LYS B N 1
ATOM 3085 C CA . LYS B 1 56 ? 28.016 6.719 2.023 1 97.75 56 LYS B CA 1
ATOM 3086 C C . LYS B 1 56 ? 27.219 5.609 2.707 1 97.75 56 LYS B C 1
ATOM 3088 O O . LYS B 1 56 ? 27.609 4.445 2.691 1 97.75 56 LYS B O 1
ATOM 3093 N N . HIS B 1 57 ? 26.094 5.93 3.322 1 98.06 57 HIS B N 1
ATOM 3094 C CA . HIS B 1 57 ? 25.188 5 3.979 1 98.06 57 HIS B CA 1
ATOM 3095 C C . HIS B 1 57 ? 23.75 5.246 3.545 1 98.06 57 HIS B C 1
ATOM 3097 O O . HIS B 1 57 ? 22.953 5.84 4.289 1 98.06 57 HIS B O 1
ATOM 3103 N N . PRO B 1 58 ? 23.359 4.641 2.359 1 98.62 58 PRO B N 1
ATOM 3104 C CA . PRO B 1 58 ? 22.031 4.895 1.824 1 98.62 58 PRO B CA 1
ATOM 3105 C C . PRO B 1 58 ? 20.922 4.242 2.656 1 98.62 58 PRO B C 1
ATOM 3107 O O . PRO B 1 58 ? 20.984 3.041 2.928 1 98.62 58 PRO B O 1
ATOM 3110 N N . ILE B 1 59 ? 19.953 5.016 3.08 1 98.56 59 ILE B N 1
ATOM 3111 C CA . ILE B 1 59 ? 18.781 4.555 3.82 1 98.56 59 ILE B CA 1
ATOM 3112 C C . ILE B 1 59 ? 17.531 4.746 2.973 1 98.56 59 ILE B C 1
ATOM 3114 O O . ILE B 1 59 ? 17.266 5.848 2.48 1 98.56 59 ILE B O 1
ATOM 3118 N N . LEU B 1 60 ? 16.812 3.645 2.727 1 98.75 60 LEU B N 1
ATOM 3119 C CA . LEU B 1 60 ? 15.484 3.797 2.152 1 98.75 60 LEU B CA 1
ATOM 3120 C C . LEU B 1 60 ? 14.477 4.195 3.225 1 98.75 60 LEU B C 1
ATOM 3122 O O . LEU B 1 60 ? 14.516 3.684 4.344 1 98.75 60 LEU B O 1
ATOM 3126 N N . LEU B 1 61 ? 13.68 5.168 2.936 1 98.5 61 LEU B N 1
ATOM 3127 C CA . LEU B 1 61 ? 12.523 5.535 3.736 1 98.5 61 LEU B CA 1
ATOM 3128 C C . LEU B 1 61 ? 11.227 5.129 3.037 1 98.5 61 LEU B C 1
ATOM 3130 O O . LEU B 1 61 ? 11.109 5.262 1.817 1 98.5 61 LEU B O 1
ATOM 3134 N N . SER B 1 62 ? 10.305 4.598 3.809 1 98.44 62 SER B N 1
ATOM 3135 C CA . SER B 1 62 ? 9.039 4.18 3.217 1 98.44 62 SER B CA 1
ATOM 3136 C C . SER B 1 62 ? 7.871 4.449 4.16 1 98.44 62 SER B C 1
ATOM 3138 O O . SER B 1 62 ? 8.055 4.52 5.379 1 98.44 62 SER B O 1
ATOM 3140 N N . GLY B 1 63 ? 6.758 4.699 3.607 1 97.25 63 GLY B N 1
ATOM 3141 C CA . GLY B 1 63 ? 5.52 4.914 4.34 1 97.25 63 GLY B CA 1
ATOM 3142 C C . GLY B 1 63 ? 4.281 4.535 3.549 1 97.25 63 GLY B C 1
ATOM 3143 O O . GLY B 1 63 ? 4.34 4.395 2.326 1 97.25 63 GLY B O 1
ATOM 3144 N N . THR B 1 64 ? 3.252 4.242 4.207 1 98.06 64 THR B N 1
ATOM 3145 C CA . THR B 1 64 ? 1.956 3.936 3.615 1 98.06 64 THR B CA 1
ATOM 3146 C C . THR B 1 64 ? 0.838 4.672 4.348 1 98.06 64 THR B C 1
ATOM 3148 O O . THR B 1 64 ? 0.957 4.961 5.543 1 98.06 64 THR B O 1
ATOM 3151 N N . ASP B 1 65 ? -0.135 5.059 3.617 1 97.56 65 ASP B N 1
ATOM 3152 C CA . ASP B 1 65 ? -1.298 5.742 4.172 1 97.56 65 ASP B CA 1
ATOM 3153 C C . ASP B 1 65 ? -2.486 5.668 3.219 1 97.56 65 ASP B C 1
ATOM 3155 O O . ASP B 1 65 ? -2.367 5.145 2.109 1 97.56 65 ASP B O 1
ATOM 3159 N N . GLY B 1 66 ? -3.604 6.07 3.664 1 97.31 66 GLY B N 1
ATOM 3160 C CA . GLY B 1 66 ? -4.809 6.242 2.871 1 97.31 66 GLY B CA 1
ATOM 3161 C C . GLY B 1 66 ? -5.344 7.66 2.902 1 97.31 66 GLY B C 1
ATOM 3162 O O . GLY B 1 66 ? -4.73 8.547 3.5 1 97.31 66 GLY B O 1
ATOM 3163 N N . VAL B 1 67 ? -6.473 7.836 2.234 1 97.25 67 VAL B N 1
ATOM 3164 C CA . VAL B 1 67 ? -7.113 9.148 2.209 1 97.25 67 VAL B CA 1
ATOM 3165 C C . VAL B 1 67 ? -8.094 9.266 3.373 1 97.25 67 VAL B C 1
ATOM 3167 O O . VAL B 1 67 ? -8.453 10.367 3.777 1 97.25 67 VAL B O 1
ATOM 3170 N N . GLY B 1 68 ? -8.539 8.125 3.895 1 94.19 68 GLY B N 1
ATOM 3171 C CA . GLY B 1 68 ? -9.523 8.117 4.961 1 94.19 68 GLY B CA 1
ATOM 3172 C C . GLY B 1 68 ? -10.938 8.391 4.477 1 94.19 68 GLY B C 1
ATOM 3173 O O . GLY B 1 68 ? -11.25 8.148 3.311 1 94.19 68 GLY B O 1
ATOM 3174 N N . THR B 1 69 ? -11.758 8.898 5.367 1 95.12 69 THR B N 1
ATOM 3175 C CA . THR B 1 69 ? -13.172 9 5.051 1 95.12 69 THR B CA 1
ATOM 3176 C C . THR B 1 69 ? -13.461 10.258 4.242 1 95.12 69 THR B C 1
ATOM 3178 O O . THR B 1 69 ? -14.609 10.539 3.902 1 95.12 69 THR B O 1
ATOM 3181 N N . LYS B 1 70 ? -12.398 11.062 3.914 1 97.06 70 LYS B N 1
ATOM 3182 C CA . LYS B 1 70 ? -12.547 12.141 2.947 1 97.06 70 LYS B CA 1
ATOM 3183 C C . LYS B 1 70 ? -13.086 11.625 1.619 1 97.06 70 LYS B C 1
ATOM 3185 O O . LYS B 1 70 ? -13.781 12.344 0.901 1 97.06 70 LYS B O 1
ATOM 3190 N N . ILE B 1 71 ? -12.883 10.352 1.289 1 96.75 71 ILE B N 1
ATOM 3191 C CA . ILE B 1 71 ? -13.32 9.742 0.037 1 96.75 71 ILE B CA 1
ATOM 3192 C C . ILE B 1 71 ? -14.844 9.734 -0.036 1 96.75 71 ILE B C 1
ATOM 3194 O O . ILE B 1 71 ? -15.422 9.742 -1.127 1 96.75 71 ILE B O 1
ATOM 3198 N N . GLU B 1 72 ? -15.508 9.695 1.11 1 96.38 72 GLU B N 1
ATOM 3199 C CA . GLU B 1 72 ? -16.969 9.734 1.12 1 96.38 72 GLU B CA 1
ATOM 3200 C C . GLU B 1 72 ? -17.5 11.062 0.575 1 96.38 72 GLU B C 1
ATOM 3202 O O . GLU B 1 72 ? -18.516 11.094 -0.117 1 96.38 72 GLU B O 1
ATOM 3207 N N . LEU B 1 73 ? -16.828 12.117 0.983 1 96.62 73 LEU B N 1
ATOM 3208 C CA . LEU B 1 73 ? -17.219 13.422 0.446 1 96.62 73 LEU B CA 1
ATOM 3209 C C . LEU B 1 73 ? -17 13.469 -1.064 1 96.62 73 LEU B C 1
ATOM 3211 O O . LEU B 1 73 ? -17.844 14 -1.795 1 96.62 73 LEU B O 1
ATOM 3215 N N . ALA B 1 74 ? -15.859 12.977 -1.51 1 97.44 74 ALA B N 1
ATOM 3216 C CA . ALA B 1 74 ? -15.586 12.898 -2.943 1 97.44 74 ALA B CA 1
ATOM 3217 C C . ALA B 1 74 ? -16.672 12.109 -3.666 1 97.44 74 ALA B C 1
ATOM 3219 O O . ALA B 1 74 ? -17.141 12.516 -4.734 1 97.44 74 ALA B O 1
ATOM 3220 N N . ARG B 1 75 ? -17.062 11.031 -3.107 1 96.31 75 ARG B N 1
ATOM 3221 C CA . ARG B 1 75 ? -18.109 10.18 -3.674 1 96.31 75 ARG B CA 1
ATOM 3222 C C . ARG B 1 75 ? -19.438 10.93 -3.773 1 96.31 75 ARG B C 1
ATOM 3224 O O . ARG B 1 75 ? -20.078 10.93 -4.824 1 96.31 75 ARG B O 1
ATOM 3231 N N . LEU B 1 76 ? -19.859 11.57 -2.689 1 95.94 76 LEU B N 1
ATOM 3232 C CA . LEU B 1 76 ? -21.125 12.281 -2.621 1 95.94 76 LEU B CA 1
ATOM 3233 C C . LEU B 1 76 ? -21.156 13.438 -3.619 1 95.94 76 LEU B C 1
ATOM 3235 O O . LEU B 1 76 ? -22.188 13.688 -4.25 1 95.94 76 LEU B O 1
ATOM 3239 N N . LEU B 1 77 ? -20.062 14.102 -3.785 1 96.81 77 LEU B N 1
ATOM 3240 C CA . LEU B 1 77 ? -19.984 15.281 -4.641 1 96.81 77 LEU B CA 1
ATOM 3241 C C . LEU B 1 77 ? -19.578 14.898 -6.059 1 96.81 77 LEU B C 1
ATOM 3243 O O . LEU B 1 77 ? -19.641 15.727 -6.969 1 96.81 77 LEU B O 1
ATOM 3247 N N . LYS B 1 78 ? -19.141 13.664 -6.266 1 96.44 78 LYS B N 1
ATOM 3248 C CA . LYS B 1 78 ? -18.688 13.133 -7.547 1 96.44 78 LYS B CA 1
ATOM 3249 C C . LYS B 1 78 ? -17.484 13.93 -8.078 1 96.44 78 LYS B C 1
ATOM 3251 O O . LYS B 1 78 ? -17.469 14.32 -9.25 1 96.44 78 LYS B O 1
ATOM 3256 N N . ILE B 1 79 ? -16.625 14.297 -7.23 1 97.38 79 ILE B N 1
ATOM 3257 C CA . ILE B 1 79 ? -15.352 14.93 -7.547 1 97.38 79 ILE B CA 1
ATOM 3258 C C . ILE B 1 79 ? -14.195 14.008 -7.168 1 97.38 79 ILE B C 1
ATOM 3260 O O . ILE B 1 79 ? -13.898 13.844 -5.984 1 97.38 79 ILE B O 1
ATOM 3264 N N . TYR B 1 80 ? -13.555 13.422 -8.172 1 97.75 80 TYR B N 1
ATOM 3265 C CA . TYR B 1 80 ? -12.609 12.336 -7.906 1 97.75 80 TYR B CA 1
ATOM 3266 C C . TYR B 1 80 ? -11.195 12.727 -8.32 1 97.75 80 TYR B C 1
ATOM 3268 O O . TYR B 1 80 ? -10.234 12.039 -7.984 1 97.75 80 TYR B O 1
ATOM 3276 N N . ASN B 1 81 ? -10.961 13.852 -8.914 1 96.88 81 ASN B N 1
ATOM 3277 C CA . ASN B 1 81 ? -9.703 14.164 -9.586 1 96.88 81 ASN B CA 1
ATOM 3278 C C . ASN B 1 81 ? -8.68 14.742 -8.617 1 96.88 81 ASN B C 1
ATOM 3280 O O . ASN B 1 81 ? -7.527 14.969 -8.984 1 96.88 81 ASN B O 1
ATOM 3284 N N . THR B 1 82 ? -9.07 14.938 -7.324 1 97.38 82 THR B N 1
ATOM 3285 C CA . THR B 1 82 ? -8.102 15.562 -6.426 1 97.38 82 THR B CA 1
ATOM 3286 C C . THR B 1 82 ? -7.738 14.617 -5.285 1 97.38 82 THR B C 1
ATOM 3288 O O . THR B 1 82 ? -6.719 14.805 -4.617 1 97.38 82 THR B O 1
ATOM 3291 N N . ILE B 1 83 ? -8.531 13.609 -4.988 1 98.31 83 ILE B N 1
ATOM 3292 C CA . ILE B 1 83 ? -8.289 12.734 -3.842 1 98.31 83 ILE B CA 1
ATOM 3293 C C . ILE B 1 83 ? -7.02 11.922 -4.066 1 98.31 83 ILE B C 1
ATOM 3295 O O . ILE B 1 83 ? -6.379 11.477 -3.111 1 98.31 83 ILE B O 1
ATOM 3299 N N . GLY B 1 84 ? -6.652 11.727 -5.371 1 98.75 84 GLY B N 1
ATOM 3300 C CA . GLY B 1 84 ? -5.363 11.109 -5.656 1 98.75 84 GLY B CA 1
ATOM 3301 C C . GLY B 1 84 ? -4.191 11.938 -5.168 1 98.75 84 GLY B C 1
ATOM 3302 O O . GLY B 1 84 ? -3.178 11.391 -4.727 1 98.75 84 GLY B O 1
ATOM 3303 N N . ILE B 1 85 ? -4.305 13.281 -5.285 1 98.88 85 ILE B N 1
ATOM 3304 C CA . ILE B 1 85 ? -3.281 14.18 -4.766 1 98.88 85 ILE B CA 1
ATOM 3305 C C . ILE B 1 85 ? -3.186 14.023 -3.248 1 98.88 85 ILE B C 1
ATOM 3307 O O . ILE B 1 85 ? -2.086 13.961 -2.691 1 98.88 85 ILE B O 1
ATOM 3311 N N . ASP B 1 86 ? -4.375 13.922 -2.588 1 98.81 86 ASP B N 1
ATOM 3312 C CA . ASP B 1 86 ? -4.41 13.68 -1.15 1 98.81 86 ASP B CA 1
ATOM 3313 C C . ASP B 1 86 ? -3.619 12.422 -0.789 1 98.81 86 ASP B C 1
ATOM 3315 O O . ASP B 1 86 ? -2.824 12.43 0.154 1 98.81 86 ASP B O 1
ATOM 3319 N N . LEU B 1 87 ? -3.873 11.414 -1.541 1 98.88 87 LEU B N 1
ATOM 3320 C CA . LEU B 1 87 ? -3.25 10.125 -1.265 1 98.88 87 LEU B CA 1
ATOM 3321 C C . LEU B 1 87 ? -1.73 10.234 -1.304 1 98.88 87 LEU B C 1
ATOM 3323 O O . LEU B 1 87 ? -1.049 9.812 -0.367 1 98.88 87 LEU B O 1
ATOM 3327 N N . VAL B 1 88 ? -1.196 10.805 -2.369 1 98.94 88 VAL B N 1
ATOM 3328 C CA . VAL B 1 88 ? 0.248 10.938 -2.533 1 98.94 88 VAL B CA 1
ATOM 3329 C C . VAL B 1 88 ? 0.812 11.828 -1.431 1 98.94 88 VAL B C 1
ATOM 3331 O O . VAL B 1 88 ? 1.845 11.516 -0.834 1 98.94 88 VAL B O 1
ATOM 3334 N N . ALA B 1 89 ? 0.098 12.891 -1.128 1 98.88 89 ALA B N 1
ATOM 3335 C CA . ALA B 1 89 ? 0.547 13.852 -0.121 1 98.88 89 ALA B CA 1
ATOM 3336 C C . ALA B 1 89 ? 0.695 13.18 1.243 1 98.88 89 ALA B C 1
ATOM 3338 O O . ALA B 1 89 ? 1.674 13.422 1.955 1 98.88 89 ALA B O 1
ATOM 3339 N N . MET B 1 90 ? -0.26 12.32 1.59 1 98.44 90 MET B N 1
ATOM 3340 C CA . MET B 1 90 ? -0.248 11.664 2.895 1 98.44 90 MET B CA 1
ATOM 3341 C C . MET B 1 90 ? 0.984 10.773 3.049 1 98.44 90 MET B C 1
ATOM 3343 O O . MET B 1 90 ? 1.489 10.594 4.156 1 98.44 90 MET B O 1
ATOM 3347 N N . CYS B 1 91 ? 1.501 10.344 1.971 1 98.62 91 CYS B N 1
ATOM 3348 C CA . CYS B 1 91 ? 2.627 9.422 2.014 1 98.62 91 CYS B CA 1
ATOM 3349 C C . CYS B 1 91 ? 3.951 10.164 1.9 1 98.62 91 CYS B C 1
ATOM 3351 O O . CYS B 1 91 ? 4.836 10 2.742 1 98.62 91 CYS B O 1
ATOM 3353 N N . VAL B 1 92 ? 4.09 11.047 0.919 1 98.88 92 VAL B N 1
ATOM 3354 C CA . VAL B 1 92 ? 5.383 11.664 0.635 1 98.88 92 VAL B CA 1
ATOM 3355 C C . VAL B 1 92 ? 5.727 12.672 1.73 1 98.88 92 VAL B C 1
ATOM 3357 O O . VAL B 1 92 ? 6.895 12.828 2.094 1 98.88 92 VAL B O 1
ATOM 3360 N N . ASN B 1 93 ? 4.711 13.383 2.287 1 98.81 93 ASN B N 1
ATOM 3361 C CA . ASN B 1 93 ? 4.965 14.32 3.379 1 98.81 93 ASN B CA 1
ATOM 3362 C C . ASN B 1 93 ? 5.496 13.602 4.617 1 98.81 93 ASN B C 1
ATOM 3364 O O . ASN B 1 93 ? 6.25 14.18 5.402 1 98.81 93 ASN B O 1
ATOM 3368 N N . ASP B 1 94 ? 5.148 12.32 4.797 1 98.25 94 ASP B N 1
ATOM 3369 C CA . ASP B 1 94 ? 5.594 11.547 5.953 1 98.25 94 ASP B CA 1
ATOM 3370 C C . ASP B 1 94 ? 7.082 11.227 5.859 1 98.25 94 ASP B C 1
ATOM 3372 O O . ASP B 1 94 ? 7.824 11.406 6.828 1 98.25 94 ASP B O 1
ATOM 3376 N N . ILE B 1 95 ? 7.543 10.734 4.727 1 98.19 95 ILE B N 1
ATOM 3377 C CA . ILE B 1 95 ? 8.953 10.367 4.652 1 98.19 95 ILE B CA 1
ATOM 3378 C C . ILE B 1 95 ? 9.812 11.633 4.621 1 98.19 95 ILE B C 1
ATOM 3380 O O . ILE B 1 95 ? 10.984 11.602 5 1 98.19 95 ILE B O 1
ATOM 3384 N N . LEU B 1 96 ? 9.211 12.727 4.203 1 98.56 96 LEU B N 1
ATOM 3385 C CA . LEU B 1 96 ? 9.898 14.008 4.164 1 98.56 96 LEU B CA 1
ATOM 3386 C C . LEU B 1 96 ? 10.336 14.438 5.562 1 98.56 96 LEU B C 1
ATOM 3388 O O . LEU B 1 96 ? 11.359 15.109 5.719 1 98.56 96 LEU B O 1
ATOM 3392 N N . VAL B 1 97 ? 9.602 14.023 6.602 1 98.5 97 VAL B N 1
ATOM 3393 C CA . VAL B 1 97 ? 9.883 14.375 7.988 1 98.5 97 VAL B CA 1
ATOM 3394 C C . VAL B 1 97 ? 11.305 13.953 8.352 1 98.5 97 VAL B C 1
ATOM 3396 O O . VAL B 1 97 ? 11.977 14.625 9.133 1 98.5 97 VAL B O 1
ATOM 3399 N N . CYS B 1 98 ? 11.781 12.883 7.684 1 98 98 CYS B N 1
ATOM 3400 C CA . CYS B 1 98 ? 13.117 12.359 7.969 1 98 98 CYS B CA 1
ATOM 3401 C C . CYS B 1 98 ? 14.125 12.852 6.938 1 98 98 CYS B C 1
ATOM 3403 O O . CYS B 1 98 ? 15.266 12.391 6.914 1 98 98 CYS B O 1
ATOM 3405 N N . GLY B 1 99 ? 13.695 13.734 6.051 1 98 99 GLY B N 1
ATOM 3406 C CA . GLY B 1 99 ? 14.578 14.273 5.035 1 98 99 GLY B CA 1
ATOM 3407 C C . GLY B 1 99 ? 14.609 13.445 3.766 1 98 99 GLY B C 1
ATOM 3408 O O . GLY B 1 99 ? 15.531 13.578 2.955 1 98 99 GLY B O 1
ATOM 3409 N N . GLY B 1 100 ? 13.656 12.594 3.602 1 97.75 100 GLY B N 1
ATOM 3410 C CA . GLY B 1 100 ? 13.664 11.656 2.488 1 97.75 100 GLY B CA 1
ATOM 3411 C C . GLY B 1 100 ? 13.258 12.297 1.172 1 97.75 100 GLY B C 1
ATOM 3412 O O . GLY B 1 100 ? 12.289 13.055 1.115 1 97.75 100 GLY B O 1
ATOM 3413 N N . GLU B 1 101 ? 13.992 12.039 0.141 1 98.44 101 GLU B N 1
ATOM 3414 C CA . GLU B 1 101 ? 13.57 12.359 -1.221 1 98.44 101 GLU B CA 1
ATOM 3415 C C . GLU B 1 101 ? 12.75 11.227 -1.826 1 98.44 101 GLU B C 1
ATOM 3417 O O . GLU B 1 101 ? 13.227 10.094 -1.932 1 98.44 101 GLU B O 1
ATOM 3422 N N . PRO B 1 102 ? 11.531 11.523 -2.242 1 98.81 102 PRO B N 1
ATOM 3423 C CA . PRO B 1 102 ? 10.711 10.461 -2.828 1 98.81 102 PRO B CA 1
ATOM 3424 C C . PRO B 1 102 ? 11.258 9.953 -4.16 1 98.81 102 PRO B C 1
ATOM 3426 O O . PRO B 1 102 ? 11.75 10.742 -4.969 1 98.81 102 PRO B O 1
ATOM 3429 N N . PHE B 1 103 ? 11.234 8.602 -4.391 1 98.81 103 PHE B N 1
ATOM 3430 C CA . PHE B 1 103 ? 11.641 7.98 -5.645 1 98.81 103 PHE B CA 1
ATOM 3431 C C . PHE B 1 103 ? 10.43 7.504 -6.434 1 98.81 103 PHE B C 1
ATOM 3433 O O . PHE B 1 103 ? 10.258 7.867 -7.598 1 98.81 103 PHE B O 1
ATOM 3440 N N . PHE B 1 104 ? 9.594 6.727 -5.777 1 98.88 104 PHE B N 1
ATOM 3441 C CA . PHE B 1 104 ? 8.453 6.184 -6.516 1 98.88 104 PHE B CA 1
ATOM 3442 C C . PHE B 1 104 ? 7.289 5.898 -5.578 1 98.88 104 PHE B C 1
ATOM 3444 O O . PHE B 1 104 ? 7.441 5.941 -4.355 1 98.88 104 PHE B O 1
ATOM 3451 N N . PHE B 1 105 ? 6.184 5.707 -6.188 1 98.81 105 PHE B N 1
ATOM 3452 C CA . PHE B 1 105 ? 4.895 5.547 -5.531 1 98.81 105 PHE B CA 1
ATOM 3453 C C . PHE B 1 105 ? 4.117 4.387 -6.137 1 98.81 105 PHE B C 1
ATOM 3455 O O . PHE B 1 105 ? 4.262 4.086 -7.324 1 98.81 105 PHE B O 1
ATOM 3462 N N . LEU B 1 106 ? 3.389 3.635 -5.328 1 98.56 106 LEU B N 1
ATOM 3463 C CA . LEU B 1 106 ? 2.406 2.66 -5.789 1 98.56 106 LEU B CA 1
ATOM 3464 C C . LEU B 1 106 ? 1.046 2.916 -5.145 1 98.56 106 LEU B C 1
ATOM 3466 O O . LEU B 1 106 ? 0.969 3.408 -4.02 1 98.56 106 LEU B O 1
ATOM 3470 N N . ASP B 1 107 ? 0.02 2.568 -5.871 1 98.31 107 ASP B N 1
ATOM 3471 C CA . ASP B 1 107 ? -1.326 2.736 -5.332 1 98.31 107 ASP B CA 1
ATOM 3472 C C . ASP B 1 107 ? -2.078 1.407 -5.309 1 98.31 107 ASP B C 1
ATOM 3474 O O . ASP B 1 107 ? -1.799 0.516 -6.113 1 98.31 107 ASP B O 1
ATOM 3478 N N . TYR B 1 108 ? -2.928 1.27 -4.383 1 98.19 108 TYR B N 1
ATOM 3479 C CA . TYR B 1 108 ? -3.93 0.214 -4.285 1 98.19 108 TYR B CA 1
ATOM 3480 C C . TYR B 1 108 ? -5.332 0.8 -4.199 1 98.19 108 TYR B C 1
ATOM 3482 O O . TYR B 1 108 ? -5.645 1.552 -3.271 1 98.19 108 TYR B O 1
ATOM 3490 N N . ILE B 1 109 ? -6.168 0.479 -5.18 1 97.31 109 ILE B N 1
ATOM 3491 C CA . ILE B 1 109 ? -7.539 0.975 -5.234 1 97.31 109 ILE B CA 1
ATOM 3492 C C . ILE B 1 109 ? -8.516 -0.192 -5.102 1 97.31 109 ILE B C 1
ATOM 3494 O O . ILE B 1 109 ? -8.547 -1.083 -5.953 1 97.31 109 ILE B O 1
ATOM 3498 N N . ALA B 1 110 ? -9.242 -0.234 -4.035 1 96.12 110 ALA B N 1
ATOM 3499 C CA . ALA B 1 110 ? -10.359 -1.165 -3.871 1 96.12 110 ALA B CA 1
ATOM 3500 C C . ALA B 1 110 ? -11.68 -0.516 -4.27 1 96.12 110 ALA B C 1
ATOM 3502 O O . ALA B 1 110 ? -11.945 0.632 -3.906 1 96.12 110 ALA B O 1
ATOM 3503 N N . CYS B 1 111 ? -12.469 -1.202 -5.035 1 94.88 111 CYS B N 1
ATOM 3504 C CA . CYS B 1 111 ? -13.758 -0.644 -5.438 1 94.88 111 CYS B CA 1
ATOM 3505 C C . CYS B 1 111 ? -14.82 -1.729 -5.508 1 94.88 111 CYS B C 1
ATOM 3507 O O . CYS B 1 111 ? -14.508 -2.914 -5.621 1 94.88 111 CYS B O 1
ATOM 3509 N N . GLY B 1 112 ? -16.094 -1.298 -5.41 1 93.56 112 GLY B N 1
ATOM 3510 C CA . GLY B 1 112 ? -17.188 -2.24 -5.602 1 93.56 112 GLY B CA 1
ATOM 3511 C C . GLY B 1 112 ? -17.344 -2.691 -7.043 1 93.56 112 GLY B C 1
ATOM 3512 O O . GLY B 1 112 ? -17.516 -3.883 -7.309 1 93.56 112 GLY B O 1
ATOM 3513 N N . LYS B 1 113 ? -17.344 -1.798 -7.891 1 92.31 113 LYS B N 1
ATOM 3514 C CA . LYS B 1 113 ? -17.391 -2.02 -9.336 1 92.31 113 LYS B CA 1
ATOM 3515 C C . LYS B 1 113 ? -16.438 -1.071 -10.062 1 92.31 113 LYS B C 1
ATOM 3517 O O . LYS B 1 113 ? -16.359 0.115 -9.734 1 92.31 113 LYS B O 1
ATOM 3522 N N . LEU B 1 114 ? -15.742 -1.662 -10.992 1 92.5 114 LEU B N 1
ATOM 3523 C CA . LEU B 1 114 ? -14.812 -0.84 -11.766 1 92.5 114 LEU B CA 1
ATOM 3524 C C . LEU B 1 114 ? -15.57 0.12 -12.68 1 92.5 114 LEU B C 1
ATOM 3526 O O . LEU B 1 114 ? -16.344 -0.312 -13.539 1 92.5 114 LEU B O 1
ATOM 3530 N N . ASP B 1 115 ? -15.461 1.377 -12.438 1 93.38 115 ASP B N 1
ATOM 3531 C CA . ASP B 1 115 ? -15.938 2.469 -13.281 1 93.38 115 ASP B CA 1
ATOM 3532 C C . ASP B 1 115 ? -14.773 3.201 -13.938 1 93.38 115 ASP B C 1
ATOM 3534 O O . ASP B 1 115 ? -14.094 4.012 -13.297 1 93.38 115 ASP B O 1
ATOM 3538 N N . PRO B 1 116 ? -14.594 2.992 -15.211 1 92.5 116 PRO B N 1
ATOM 3539 C CA . PRO B 1 116 ? -13.391 3.506 -15.875 1 92.5 116 PRO B CA 1
ATOM 3540 C C . PRO B 1 116 ? -13.273 5.027 -15.797 1 92.5 116 PRO B C 1
ATOM 3542 O O . PRO B 1 116 ? -12.172 5.559 -15.641 1 92.5 116 PRO B O 1
ATOM 3545 N N . GLU B 1 117 ? -14.359 5.758 -15.906 1 93.38 117 GLU B N 1
ATOM 3546 C CA . GLU B 1 117 ? -14.297 7.215 -15.852 1 93.38 117 GLU B CA 1
ATOM 3547 C C . GLU B 1 117 ? -13.883 7.699 -14.461 1 93.38 117 GLU B C 1
ATOM 3549 O O . GLU B 1 117 ? -13.031 8.586 -14.336 1 93.38 117 GLU B O 1
ATOM 3554 N N . LYS B 1 118 ? -14.523 7.156 -13.469 1 95.38 118 LYS B N 1
ATOM 3555 C CA . LYS B 1 118 ? -14.164 7.461 -12.094 1 95.38 118 LYS B CA 1
ATOM 3556 C C . LYS B 1 118 ? -12.695 7.129 -11.82 1 95.38 118 LYS B C 1
ATOM 3558 O O . LYS B 1 118 ? -11.969 7.934 -11.242 1 95.38 118 LYS B O 1
ATOM 3563 N N . MET B 1 119 ? -12.32 5.965 -12.227 1 95.12 119 MET B N 1
ATOM 3564 C CA . MET B 1 119 ? -10.961 5.48 -11.992 1 95.12 119 MET B CA 1
ATOM 3565 C C . MET B 1 119 ? -9.945 6.359 -12.703 1 95.12 119 MET B C 1
ATOM 3567 O O . MET B 1 119 ? -8.859 6.625 -12.172 1 95.12 119 MET B O 1
ATOM 3571 N N . ASP B 1 120 ? -10.281 6.754 -13.875 1 96.12 120 ASP B N 1
ATOM 3572 C CA . ASP B 1 120 ? -9.391 7.633 -14.633 1 96.12 120 ASP B CA 1
ATOM 3573 C C . ASP B 1 120 ? -9.148 8.938 -13.883 1 96.12 120 ASP B C 1
ATOM 3575 O O . ASP B 1 120 ? -8.016 9.43 -13.836 1 96.12 120 ASP B O 1
ATOM 3579 N N . GLN B 1 121 ? -10.133 9.492 -13.32 1 97.31 121 GLN B N 1
ATOM 3580 C CA . GLN B 1 121 ? -10 10.727 -12.547 1 97.31 121 GLN B CA 1
ATOM 3581 C C . GLN B 1 121 ? -9.133 10.508 -11.312 1 97.31 121 GLN B C 1
ATOM 3583 O O . GLN B 1 121 ? -8.273 11.336 -11 1 97.31 121 GLN B O 1
ATOM 3588 N N . ILE B 1 122 ? -9.375 9.43 -10.617 1 98 122 ILE B N 1
ATOM 3589 C CA . ILE B 1 122 ? -8.609 9.117 -9.414 1 98 122 ILE B CA 1
ATOM 3590 C C . ILE B 1 122 ? -7.133 8.961 -9.758 1 98 122 ILE B C 1
ATOM 3592 O O . ILE B 1 122 ? -6.273 9.586 -9.125 1 98 122 ILE B O 1
ATOM 3596 N N . VAL B 1 123 ? -6.855 8.211 -10.781 1 97.88 123 VAL B N 1
ATOM 3597 C CA . VAL B 1 123 ? -5.477 7.949 -11.18 1 97.88 123 VAL B CA 1
ATOM 3598 C C . VAL B 1 123 ? -4.832 9.242 -11.68 1 97.88 123 VAL B C 1
ATOM 3600 O O . VAL B 1 123 ? -3.646 9.484 -11.438 1 97.88 123 VAL B O 1
ATOM 3603 N N . SER B 1 124 ? -5.582 10.031 -12.391 1 98 124 SER B N 1
ATOM 3604 C CA . SER B 1 124 ? -5.059 11.32 -12.828 1 98 124 SER B CA 1
ATOM 3605 C C . SER B 1 124 ? -4.617 12.172 -11.641 1 98 124 SER B C 1
ATOM 3607 O O . SER B 1 124 ? -3.605 12.875 -11.719 1 98 124 SER B O 1
ATOM 3609 N N . GLY B 1 125 ? -5.395 12.156 -10.578 1 98.62 125 GLY B N 1
ATOM 3610 C CA . GLY B 1 125 ? -4.988 12.836 -9.359 1 98.62 125 GLY B CA 1
ATOM 3611 C C . GLY B 1 125 ? -3.707 12.273 -8.766 1 98.62 125 GLY B C 1
ATOM 3612 O O . GLY B 1 125 ? -2.848 13.031 -8.305 1 98.62 125 GLY B O 1
ATOM 3613 N N . ILE B 1 126 ? -3.604 10.961 -8.758 1 98.81 126 ILE B N 1
ATOM 3614 C CA . ILE B 1 126 ? -2.395 10.312 -8.25 1 98.81 126 ILE B CA 1
ATOM 3615 C C . ILE B 1 126 ? -1.191 10.75 -9.086 1 98.81 126 ILE B C 1
ATOM 3617 O O . ILE B 1 126 ? -0.143 11.102 -8.539 1 98.81 126 ILE B O 1
ATOM 3621 N N . VAL B 1 127 ? -1.362 10.75 -10.398 1 98.69 127 VAL B N 1
ATOM 3622 C CA . VAL B 1 127 ? -0.312 11.172 -11.32 1 98.69 127 VAL B CA 1
ATOM 3623 C C . VAL B 1 127 ? 0.114 12.602 -11 1 98.69 127 VAL B C 1
ATOM 3625 O O . VAL B 1 127 ? 1.309 12.891 -10.898 1 98.69 127 VAL B O 1
ATOM 3628 N N . GLN B 1 128 ? -0.822 13.453 -10.812 1 98.75 128 GLN B N 1
ATOM 3629 C CA . GLN B 1 128 ? -0.518 14.844 -10.484 1 98.75 128 GLN B CA 1
ATOM 3630 C C . GLN B 1 128 ? 0.25 14.938 -9.164 1 98.75 128 GLN B C 1
ATOM 3632 O O . GLN B 1 128 ? 1.224 15.688 -9.062 1 98.75 128 GLN B O 1
ATOM 3637 N N . GLY B 1 129 ? -0.212 14.211 -8.172 1 98.88 129 GLY B N 1
ATOM 3638 C CA . GLY B 1 129 ? 0.512 14.18 -6.91 1 98.88 129 GLY B CA 1
ATOM 3639 C C . GLY B 1 129 ? 1.946 13.703 -7.059 1 98.88 129 GLY B C 1
ATOM 3640 O O . GLY B 1 129 ? 2.855 14.258 -6.445 1 98.88 129 GLY B O 1
ATOM 3641 N N . CYS B 1 130 ? 2.111 12.695 -7.844 1 98.88 130 CYS B N 1
ATOM 3642 C CA . CYS B 1 130 ? 3.451 12.172 -8.094 1 98.88 130 CYS B CA 1
ATOM 3643 C C . CYS B 1 130 ? 4.324 13.227 -8.766 1 98.88 130 CYS B C 1
ATOM 3645 O O . CYS B 1 130 ? 5.473 13.438 -8.367 1 98.88 130 CYS B O 1
ATOM 3647 N N . LYS B 1 131 ? 3.809 13.875 -9.711 1 98.62 131 LYS B N 1
ATOM 3648 C CA . LYS B 1 131 ? 4.566 14.914 -10.406 1 98.62 131 LYS B CA 1
ATOM 3649 C C . LYS B 1 131 ? 4.965 16.031 -9.445 1 98.62 131 LYS B C 1
ATOM 3651 O O . LYS B 1 131 ? 6.113 16.484 -9.461 1 98.62 131 LYS B O 1
ATOM 3656 N N . MET B 1 132 ? 4.039 16.438 -8.594 1 98.5 132 MET B N 1
ATOM 3657 C CA . MET B 1 132 ? 4.297 17.5 -7.617 1 98.5 132 MET B CA 1
ATOM 3658 C C . MET B 1 132 ? 5.383 17.078 -6.633 1 98.5 132 MET B C 1
ATOM 3660 O O . MET B 1 132 ? 6.023 17.922 -6.012 1 98.5 132 MET B O 1
ATOM 3664 N N . SER B 1 133 ? 5.633 15.781 -6.473 1 98.5 133 SER B N 1
ATOM 3665 C CA . SER B 1 133 ? 6.566 15.242 -5.492 1 98.5 133 SER B CA 1
ATOM 3666 C C . SER B 1 133 ? 7.859 14.773 -6.152 1 98.5 133 SER B C 1
ATOM 3668 O O . SER B 1 133 ? 8.758 14.258 -5.484 1 98.5 133 SER B O 1
ATOM 3670 N N . ASN B 1 134 ? 7.914 14.875 -7.457 1 97.44 134 ASN B N 1
ATOM 3671 C CA . ASN B 1 134 ? 9.031 14.359 -8.242 1 97.44 134 ASN B CA 1
ATOM 3672 C C . ASN B 1 134 ? 9.219 12.859 -8.023 1 97.44 134 ASN B C 1
ATOM 3674 O O . ASN B 1 134 ? 10.352 12.391 -7.844 1 97.44 134 ASN B O 1
ATOM 3678 N N . ALA B 1 135 ? 8.172 12.133 -7.914 1 98.56 135 ALA B N 1
ATOM 3679 C CA . ALA B 1 135 ? 8.18 10.68 -7.777 1 98.56 135 ALA B CA 1
ATOM 3680 C C . ALA B 1 135 ? 7.535 10.016 -8.992 1 98.56 135 ALA B C 1
ATOM 3682 O O . ALA B 1 135 ? 6.703 10.617 -9.672 1 98.56 135 ALA B O 1
ATOM 3683 N N . SER B 1 136 ? 7.902 8.836 -9.258 1 98.56 136 SER B N 1
ATOM 3684 C CA . SER B 1 136 ? 7.305 8.062 -10.336 1 98.56 136 SER B CA 1
ATOM 3685 C C . SER B 1 136 ? 6.195 7.152 -9.812 1 98.56 136 SER B C 1
ATOM 3687 O O . SER B 1 136 ? 6.344 6.523 -8.766 1 98.56 136 SER B O 1
ATOM 3689 N N . LEU B 1 137 ? 5.051 7.215 -10.492 1 98.31 137 LEU B N 1
ATOM 3690 C CA . LEU B 1 137 ? 4.074 6.16 -10.242 1 98.31 137 LEU B CA 1
ATOM 3691 C C . LEU B 1 137 ? 4.52 4.848 -10.883 1 98.31 137 LEU B C 1
ATOM 3693 O O . LEU B 1 137 ? 4.355 4.652 -12.086 1 98.31 137 LEU B O 1
ATOM 3697 N N . LEU B 1 138 ? 5.039 3.926 -10.07 1 97.38 138 LEU B N 1
ATOM 3698 C CA . LEU B 1 138 ? 5.773 2.756 -10.539 1 97.38 138 LEU B CA 1
ATOM 3699 C C . LEU B 1 138 ? 4.82 1.607 -10.859 1 97.38 138 LEU B C 1
ATOM 3701 O O . LEU B 1 138 ? 5.152 0.717 -11.641 1 97.38 138 LEU B O 1
ATOM 3705 N N . GLY B 1 139 ? 3.658 1.602 -10.211 1 94.38 139 GLY B N 1
ATOM 3706 C CA . GLY B 1 139 ? 2.656 0.561 -10.383 1 94.38 139 GLY B CA 1
ATOM 3707 C C . GLY B 1 139 ? 1.454 0.736 -9.469 1 94.38 139 GLY B C 1
ATOM 3708 O O . GLY B 1 139 ? 1.293 1.785 -8.844 1 94.38 139 GLY B O 1
ATOM 3709 N N . GLY B 1 140 ? 0.64 -0.247 -9.477 1 94.06 140 GLY B N 1
ATOM 3710 C CA . GLY B 1 140 ? -0.557 -0.241 -8.648 1 94.06 140 GLY B CA 1
ATOM 3711 C C . GLY B 1 140 ? -1.414 -1.479 -8.836 1 94.06 140 GLY B C 1
ATOM 3712 O O . GLY B 1 140 ? -1.033 -2.404 -9.555 1 94.06 140 GLY B O 1
ATOM 3713 N N . GLU B 1 141 ? -2.445 -1.495 -8.07 1 92.5 141 GLU B N 1
ATOM 3714 C CA . GLU B 1 141 ? -3.424 -2.576 -8.117 1 92.5 141 GLU B CA 1
ATOM 3715 C C . GLU B 1 141 ? -4.844 -2.043 -7.949 1 92.5 141 GLU B C 1
ATOM 3717 O O . GLU B 1 141 ? -5.098 -1.203 -7.082 1 92.5 141 GLU B O 1
ATOM 3722 N N . THR B 1 142 ? -5.695 -2.432 -8.852 1 91.38 142 THR B N 1
ATOM 3723 C CA . THR B 1 142 ? -7.125 -2.186 -8.703 1 91.38 142 THR B CA 1
ATOM 3724 C C . THR B 1 142 ? -7.863 -3.475 -8.352 1 91.38 142 THR B C 1
ATOM 3726 O O . THR B 1 142 ? -7.824 -4.441 -9.117 1 91.38 142 THR B O 1
ATOM 3729 N N . ALA B 1 143 ? -8.477 -3.484 -7.25 1 90.38 143 ALA B N 1
ATOM 3730 C CA . ALA B 1 143 ? -9.18 -4.668 -6.758 1 90.38 143 ALA B CA 1
ATOM 3731 C C . ALA B 1 143 ? -10.688 -4.441 -6.742 1 90.38 143 ALA B C 1
ATOM 3733 O O . ALA B 1 143 ? -11.18 -3.568 -6.027 1 90.38 143 ALA B O 1
ATOM 3734 N N . GLU B 1 144 ? -11.391 -5.25 -7.508 1 90.38 144 GLU B N 1
ATOM 3735 C CA . GLU B 1 144 ? -12.852 -5.219 -7.465 1 90.38 144 GLU B CA 1
ATOM 3736 C C . GLU B 1 144 ? -13.391 -6.16 -6.391 1 90.38 144 GLU B C 1
ATOM 3738 O O . GLU B 1 144 ? -13 -7.328 -6.324 1 90.38 144 GLU B O 1
ATOM 3743 N N . HIS B 1 145 ? -14.195 -5.648 -5.574 1 90.25 145 HIS B N 1
ATOM 3744 C CA . HIS B 1 145 ? -14.781 -6.402 -4.473 1 90.25 145 HIS B CA 1
ATOM 3745 C C . HIS B 1 145 ? -16.297 -6.504 -4.613 1 90.25 145 HIS B C 1
ATOM 3747 O O . HIS B 1 145 ? -17.031 -6.031 -3.748 1 90.25 145 HIS B O 1
ATOM 3753 N N . PRO B 1 146 ? -16.734 -7.188 -5.613 1 86 146 PRO B N 1
ATOM 3754 C CA . PRO B 1 146 ? -18.188 -7.309 -5.77 1 86 146 PRO B CA 1
ATOM 3755 C C . PRO B 1 146 ? -18.844 -8.047 -4.605 1 86 146 PRO B C 1
ATOM 3757 O O . PRO B 1 146 ? -18.312 -9.055 -4.129 1 86 146 PRO B O 1
ATOM 3760 N N . GLY B 1 147 ? -19.953 -7.535 -4.156 1 81.88 147 GLY B N 1
ATOM 3761 C CA . GLY B 1 147 ? -20.703 -8.164 -3.072 1 81.88 147 GLY B CA 1
ATOM 3762 C C . GLY B 1 147 ? -20.188 -7.77 -1.697 1 81.88 147 GLY B C 1
ATOM 3763 O O . GLY B 1 147 ? -20.875 -7.973 -0.695 1 81.88 147 GLY B O 1
ATOM 3764 N N . THR B 1 148 ? -19.016 -7.262 -1.648 1 85 148 THR B N 1
ATOM 3765 C CA . THR B 1 148 ? -18.422 -6.836 -0.384 1 85 148 THR B CA 1
ATOM 3766 C C . THR B 1 148 ? -18.5 -5.316 -0.237 1 85 148 THR B C 1
ATOM 3768 O O . THR B 1 148 ? -18.703 -4.805 0.867 1 85 148 THR B O 1
ATOM 3771 N N . MET B 1 149 ? -18.344 -4.629 -1.278 1 89.88 149 MET B N 1
ATOM 3772 C CA . MET B 1 149 ? -18.484 -3.18 -1.357 1 89.88 149 MET B CA 1
ATOM 3773 C C . MET B 1 149 ? -19.625 -2.799 -2.283 1 89.88 149 MET B C 1
ATOM 3775 O O . MET B 1 149 ? -19.875 -3.473 -3.287 1 89.88 149 MET B O 1
ATOM 3779 N N . LYS B 1 150 ? -20.328 -1.734 -1.926 1 91.44 150 LYS B N 1
ATOM 3780 C CA . LYS B 1 150 ? -21.312 -1.215 -2.865 1 91.44 150 LYS B CA 1
ATOM 3781 C C . LYS B 1 150 ? -20.656 -0.762 -4.164 1 91.44 150 LYS B C 1
ATOM 3783 O O . LYS B 1 150 ? -19.469 -0.46 -4.188 1 91.44 150 LYS B O 1
ATOM 3788 N N . GLU B 1 151 ? -21.391 -0.669 -5.168 1 91.75 151 GLU B N 1
ATOM 3789 C CA . GLU B 1 151 ? -20.875 -0.432 -6.512 1 91.75 151 GLU B CA 1
ATOM 3790 C C . GLU B 1 151 ? -20.109 0.889 -6.59 1 91.75 151 GLU B C 1
ATOM 3792 O O . GLU B 1 151 ? -19.094 0.985 -7.273 1 91.75 151 GLU B O 1
ATOM 3797 N N . ASP B 1 152 ? -20.578 1.88 -5.852 1 92.88 152 ASP B N 1
ATOM 3798 C CA . ASP B 1 152 ? -19.984 3.203 -6 1 92.88 152 ASP B CA 1
ATOM 3799 C C . ASP B 1 152 ? -18.922 3.455 -4.918 1 92.88 152 ASP B C 1
ATOM 3801 O O . ASP B 1 152 ? -18.281 4.508 -4.898 1 92.88 152 ASP B O 1
ATOM 3805 N N . GLU B 1 153 ? -18.672 2.494 -4.07 1 94.25 153 GLU B N 1
ATOM 3806 C CA . GLU B 1 153 ? -17.719 2.637 -2.979 1 94.25 153 GLU B CA 1
ATOM 3807 C C . GLU B 1 153 ? -16.297 2.328 -3.451 1 94.25 153 GLU B C 1
ATOM 3809 O O . GLU B 1 153 ? -16.109 1.57 -4.402 1 94.25 153 GLU B O 1
ATOM 3814 N N . PHE B 1 154 ? -15.375 2.979 -2.828 1 95.94 154 PHE B N 1
ATOM 3815 C CA . PHE B 1 154 ? -13.961 2.701 -3.092 1 95.94 154 PHE B CA 1
ATOM 3816 C C . PHE B 1 154 ? -13.102 3.113 -1.906 1 95.94 154 PHE B C 1
ATOM 3818 O O . PHE B 1 154 ? -13.57 3.801 -0.997 1 95.94 154 PHE B O 1
ATOM 3825 N N . ASP B 1 155 ? -11.953 2.666 -1.831 1 96.81 155 ASP B N 1
ATOM 3826 C CA . ASP B 1 155 ? -10.906 3.053 -0.885 1 96.81 155 ASP B CA 1
ATOM 3827 C C . ASP B 1 155 ? -9.547 3.143 -1.573 1 96.81 155 ASP B C 1
ATOM 3829 O O . ASP B 1 155 ? -9.344 2.545 -2.633 1 96.81 155 ASP B O 1
ATOM 3833 N N . LEU B 1 156 ? -8.727 3.969 -1.029 1 98.12 156 LEU B N 1
ATOM 3834 C CA . LEU B 1 156 ? -7.41 4.219 -1.612 1 98.12 156 LEU B CA 1
ATOM 3835 C C . LEU B 1 156 ? -6.309 3.992 -0.584 1 98.12 156 LEU B C 1
ATOM 3837 O O . LEU B 1 156 ? -6.387 4.492 0.539 1 98.12 156 LEU B O 1
ATOM 3841 N N . ALA B 1 157 ? -5.316 3.252 -0.917 1 98.5 157 ALA B N 1
ATOM 3842 C CA . ALA B 1 157 ? -4.078 3.109 -0.155 1 98.5 157 ALA B CA 1
ATOM 3843 C C . ALA B 1 157 ? -2.865 3.436 -1.02 1 98.5 157 ALA B C 1
ATOM 3845 O O . ALA B 1 157 ? -2.842 3.121 -2.213 1 98.5 157 ALA B O 1
ATOM 3846 N N . GLY B 1 158 ? -1.91 4.109 -0.485 1 98.69 158 GLY B N 1
ATOM 3847 C CA . GLY B 1 158 ? -0.694 4.484 -1.189 1 98.69 158 GLY B CA 1
ATOM 3848 C C . GLY B 1 158 ? 0.57 4.074 -0.456 1 98.69 158 GLY B C 1
ATOM 3849 O O . GLY B 1 158 ? 0.564 3.934 0.769 1 98.69 158 GLY B O 1
ATOM 3850 N N . PHE B 1 159 ? 1.635 3.857 -1.213 1 98.56 159 PHE B N 1
ATOM 3851 C CA . PHE B 1 159 ? 2.941 3.461 -0.702 1 98.56 159 PHE B CA 1
ATOM 3852 C C . PHE B 1 159 ? 4.051 4.25 -1.387 1 98.56 159 PHE B C 1
ATOM 3854 O O . PHE B 1 159 ? 4.059 4.387 -2.611 1 98.56 159 PHE B O 1
ATOM 3861 N N . VAL B 1 160 ? 4.988 4.734 -0.598 1 98.88 160 VAL B N 1
ATOM 3862 C CA . VAL B 1 160 ? 6.062 5.539 -1.168 1 98.88 160 VAL B CA 1
ATOM 3863 C C . VAL B 1 160 ? 7.414 4.98 -0.727 1 98.88 160 VAL B C 1
ATOM 3865 O O . VAL B 1 160 ? 7.539 4.438 0.372 1 98.88 160 VAL B O 1
ATOM 3868 N N . VAL B 1 161 ? 8.391 5.074 -1.59 1 98.81 161 VAL B N 1
ATOM 3869 C CA . VAL B 1 161 ? 9.789 4.816 -1.269 1 98.81 161 VAL B CA 1
ATOM 3870 C C . VAL B 1 161 ? 10.633 6.035 -1.627 1 98.81 161 VAL B C 1
ATOM 3872 O O . VAL B 1 161 ? 10.469 6.621 -2.701 1 98.81 161 VAL B O 1
ATOM 3875 N N . GLY B 1 162 ? 11.367 6.484 -0.757 1 98.75 162 GLY B N 1
ATOM 3876 C CA . GLY B 1 162 ? 12.398 7.492 -0.953 1 98.75 162 GLY B CA 1
ATOM 3877 C C . GLY B 1 162 ? 13.719 7.141 -0.292 1 98.75 162 GLY B C 1
ATOM 3878 O O . GLY B 1 162 ? 13.906 6.008 0.156 1 98.75 162 GLY B O 1
ATOM 3879 N N . ALA B 1 163 ? 14.648 8.078 -0.279 1 98.69 163 ALA B N 1
ATOM 3880 C CA . ALA B 1 163 ? 15.961 7.785 0.301 1 98.69 163 ALA B CA 1
ATOM 3881 C C . ALA B 1 163 ? 16.562 9.023 0.966 1 98.69 163 ALA B C 1
ATOM 3883 O O . ALA B 1 163 ? 16.156 10.148 0.673 1 98.69 163 ALA B O 1
ATOM 3884 N N . VAL B 1 164 ? 17.422 8.75 1.88 1 98.38 164 VAL B N 1
ATOM 3885 C CA . VAL B 1 164 ? 18.188 9.781 2.566 1 98.38 164 VAL B CA 1
ATOM 3886 C C . VAL B 1 164 ? 19.562 9.227 2.941 1 98.38 164 VAL B C 1
ATOM 3888 O O . VAL B 1 164 ? 19.719 8.023 3.148 1 98.38 164 VAL B O 1
ATOM 3891 N N . GLU B 1 165 ? 20.562 10.109 2.869 1 98.25 165 GLU B N 1
ATOM 3892 C CA . GLU B 1 165 ? 21.844 9.758 3.48 1 98.25 165 GLU B CA 1
ATOM 3893 C C . GLU B 1 165 ? 21.719 9.648 4.996 1 98.25 165 GLU B C 1
ATOM 3895 O O . GLU B 1 165 ? 21.141 10.523 5.645 1 98.25 165 GLU B O 1
ATOM 3900 N N . LYS B 1 166 ? 22.234 8.594 5.504 1 97.5 166 LYS B N 1
ATOM 3901 C CA . LYS B 1 166 ? 22.062 8.312 6.93 1 97.5 166 LYS B CA 1
ATOM 3902 C C . LYS B 1 166 ? 22.469 9.508 7.777 1 97.5 166 LYS B C 1
ATOM 3904 O O . LYS B 1 166 ? 21.719 9.93 8.664 1 97.5 166 LYS B O 1
ATOM 3909 N N . ASP B 1 167 ? 23.594 10.094 7.461 1 96.81 167 ASP B N 1
ATOM 3910 C CA . ASP B 1 167 ? 24.125 11.188 8.266 1 96.81 167 ASP B CA 1
ATOM 3911 C C . ASP B 1 167 ? 23.281 12.445 8.109 1 96.81 167 ASP B C 1
ATOM 3913 O O . ASP B 1 167 ? 23.406 13.383 8.906 1 96.81 167 ASP B O 1
ATOM 3917 N N . SER B 1 168 ? 22.438 12.5 7.129 1 97.06 168 SER B N 1
ATOM 3918 C CA . SER B 1 168 ? 21.578 13.656 6.887 1 97.06 168 SER B CA 1
ATOM 3919 C C . SER B 1 168 ? 20.156 13.406 7.371 1 97.06 168 SER B C 1
ATOM 3921 O O . SER B 1 168 ? 19.281 14.258 7.215 1 97.06 168 SER B O 1
ATOM 3923 N N . MET B 1 169 ? 19.906 12.234 7.859 1 97.06 169 MET B N 1
ATOM 3924 C CA . MET B 1 169 ? 18.578 11.914 8.344 1 97.06 169 MET B CA 1
ATOM 3925 C C . MET B 1 169 ? 18.188 12.797 9.516 1 97.06 169 MET B C 1
ATOM 3927 O O . MET B 1 169 ? 18.984 13.008 10.43 1 97.06 169 MET B O 1
ATOM 3931 N N . ILE B 1 170 ? 17.031 13.32 9.5 1 97.69 170 ILE B N 1
ATOM 3932 C CA . ILE B 1 170 ? 16.516 14.188 10.547 1 97.69 170 ILE B CA 1
ATOM 3933 C C . ILE B 1 170 ? 15.641 13.383 11.508 1 97.69 170 ILE B C 1
ATOM 3935 O O . ILE B 1 170 ? 14.641 12.797 11.086 1 97.69 170 ILE B O 1
ATOM 3939 N N . ASP B 1 171 ? 15.992 13.375 12.836 1 94.44 171 ASP B N 1
ATOM 3940 C CA . ASP B 1 171 ? 15.25 12.547 13.781 1 94.44 171 ASP B CA 1
ATOM 3941 C C . ASP B 1 171 ? 14.859 13.352 15.023 1 94.44 171 ASP B C 1
ATOM 3943 O O . ASP B 1 171 ? 14.375 12.781 16 1 94.44 171 ASP B O 1
ATOM 3947 N N . GLY B 1 172 ? 15.094 14.602 15.031 1 96.69 172 GLY B N 1
ATOM 3948 C CA . GLY B 1 172 ? 14.68 15.484 16.109 1 96.69 172 GLY B CA 1
ATOM 3949 C C . GLY B 1 172 ? 15.633 15.477 17.281 1 96.69 172 GLY B C 1
ATOM 3950 O O . GLY B 1 172 ? 15.461 16.234 18.234 1 96.69 172 GLY B O 1
ATOM 3951 N N . SER B 1 173 ? 16.734 14.703 17.25 1 96.25 173 SER B N 1
ATOM 3952 C CA . SER B 1 173 ? 17.609 14.5 18.391 1 96.25 173 SER B CA 1
ATOM 3953 C C . SER B 1 173 ? 18.391 15.773 18.719 1 96.25 173 SER B C 1
ATOM 3955 O O . SER B 1 173 ? 18.875 15.93 19.844 1 96.25 173 SER B O 1
ATOM 3957 N N . THR B 1 174 ? 18.516 16.719 17.766 1 97.75 174 THR B N 1
ATOM 3958 C CA . THR B 1 174 ? 19.312 17.922 17.984 1 97.75 174 THR B CA 1
ATOM 3959 C C . THR B 1 174 ? 18.438 19.094 18.406 1 97.75 174 THR B C 1
ATOM 3961 O O . THR B 1 174 ? 18.938 20.188 18.641 1 97.75 174 THR B O 1
ATOM 3964 N N . ILE B 1 175 ? 17.156 18.875 18.516 1 98.69 175 ILE B N 1
ATOM 3965 C CA . ILE B 1 175 ? 16.25 19.906 18.969 1 98.69 175 ILE B CA 1
ATOM 3966 C C . ILE B 1 175 ? 16.578 20.328 20.391 1 98.69 175 ILE B C 1
ATOM 3968 O O . ILE B 1 175 ? 16.875 19.469 21.234 1 98.69 175 ILE B O 1
ATOM 3972 N N . ARG B 1 176 ? 16.531 21.609 20.625 1 98.44 176 ARG B N 1
ATOM 3973 C CA . ARG B 1 176 ? 16.812 22.141 21.953 1 98.44 176 ARG B CA 1
ATOM 3974 C C . ARG B 1 176 ? 15.977 23.375 22.25 1 98.44 176 ARG B C 1
ATOM 3976 O O . ARG B 1 176 ? 15.383 23.953 21.344 1 98.44 176 ARG B O 1
ATOM 3983 N N . SER B 1 177 ? 15.977 23.688 23.609 1 98.56 177 SER B N 1
ATOM 3984 C CA . SER B 1 177 ? 15.289 24.922 24.016 1 98.56 177 SER B CA 1
ATOM 3985 C C . SER B 1 177 ? 15.82 26.125 23.25 1 98.56 177 SER B C 1
ATOM 3987 O O . SER B 1 177 ? 17.031 26.266 23.047 1 98.56 177 SER B O 1
ATOM 3989 N N . GLY B 1 178 ? 14.891 26.969 22.797 1 98.69 178 GLY B N 1
ATOM 3990 C CA . GLY B 1 178 ? 15.266 28.141 22.031 1 98.69 178 GLY B CA 1
ATOM 3991 C C . GLY B 1 178 ? 15.047 27.984 20.547 1 98.69 178 GLY B C 1
ATOM 3992 O O . GLY B 1 178 ? 14.977 28.984 19.812 1 98.69 178 GLY B O 1
ATOM 3993 N N . ASP B 1 179 ? 14.969 26.75 20.078 1 98.88 179 ASP B N 1
ATOM 3994 C CA . ASP B 1 179 ? 14.68 26.516 18.656 1 98.88 179 ASP B CA 1
ATOM 3995 C C . ASP B 1 179 ? 13.297 27.047 18.281 1 98.88 179 ASP B C 1
ATOM 3997 O O . ASP B 1 179 ? 12.406 27.125 19.141 1 98.88 179 ASP B O 1
ATOM 4001 N N . LYS B 1 180 ? 13.156 27.484 17.031 1 98.94 180 LYS B N 1
ATOM 4002 C CA . LYS B 1 180 ? 11.922 28.094 16.547 1 98.94 180 LYS B CA 1
ATOM 4003 C C . LYS B 1 180 ? 11.094 27.078 15.742 1 98.94 180 LYS B C 1
ATOM 4005 O O . LYS B 1 180 ? 11.656 26.219 15.055 1 98.94 180 LYS B O 1
ATOM 4010 N N . ILE B 1 181 ? 9.812 27.156 15.93 1 98.94 181 ILE B N 1
ATOM 4011 C CA . ILE B 1 181 ? 8.891 26.328 15.164 1 98.94 181 ILE B CA 1
ATOM 4012 C C . ILE B 1 181 ? 8.258 27.172 14.047 1 98.94 181 ILE B C 1
ATOM 4014 O O . ILE B 1 181 ? 7.512 28.109 14.32 1 98.94 181 ILE B O 1
ATOM 4018 N N . LEU B 1 182 ? 8.594 26.859 12.828 1 98.94 182 LEU B N 1
ATOM 4019 C CA . LEU B 1 182 ? 8 27.469 11.648 1 98.94 182 LEU B CA 1
ATOM 4020 C C . LEU B 1 182 ? 6.891 26.578 11.078 1 98.94 182 LEU B C 1
ATOM 4022 O O . LEU B 1 182 ? 7.098 25.391 10.852 1 98.94 182 LEU B O 1
ATOM 4026 N N . GLY B 1 183 ? 5.727 27.156 10.914 1 98.81 183 GLY B N 1
ATOM 4027 C CA . GLY B 1 183 ? 4.598 26.438 10.352 1 98.81 183 GLY B CA 1
ATOM 4028 C C . GLY B 1 183 ? 4.305 26.812 8.914 1 98.81 183 GLY B C 1
ATOM 4029 O O . GLY B 1 183 ? 4.316 28 8.562 1 98.81 183 GLY B O 1
ATOM 4030 N N . LEU B 1 184 ? 4.125 25.812 8.078 1 98.81 184 LEU B N 1
ATOM 4031 C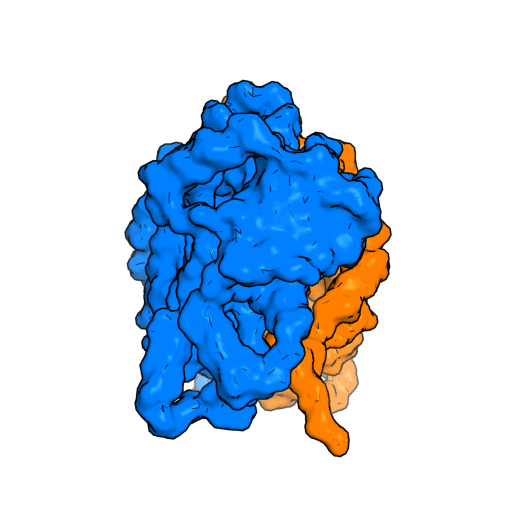 CA . LEU B 1 184 ? 3.68 26.016 6.703 1 98.81 184 LEU B CA 1
ATOM 4032 C C . LEU B 1 184 ? 2.168 25.859 6.598 1 98.81 184 LEU B C 1
ATOM 4034 O O . LEU B 1 184 ? 1.597 24.906 7.129 1 98.81 184 LEU B O 1
ATOM 4038 N N . GLU B 1 185 ? 1.547 26.719 5.891 1 98.25 185 GLU B N 1
ATOM 4039 C CA . GLU B 1 185 ? 0.09 26.734 5.801 1 98.25 185 GLU B CA 1
ATOM 4040 C C . GLU B 1 185 ? -0.439 25.484 5.113 1 98.25 185 GLU B C 1
ATOM 4042 O O . GLU B 1 185 ? 0.209 24.938 4.219 1 98.25 185 GLU B O 1
ATOM 4047 N N . SER B 1 186 ? -1.573 25.062 5.613 1 97.88 186 SER B N 1
ATOM 4048 C CA . SER B 1 186 ? -2.307 23.984 4.961 1 97.88 186 SER B CA 1
ATOM 4049 C C . SER B 1 186 ? -3.334 24.531 3.975 1 97.88 186 SER B C 1
ATOM 4051 O O . SER B 1 186 ? -3.57 25.734 3.92 1 97.88 186 SER B O 1
ATOM 4053 N N . SER B 1 187 ? -3.9 23.703 3.123 1 96.69 187 SER B N 1
ATOM 4054 C CA . SER B 1 187 ? -4.957 24.062 2.188 1 96.69 187 SER B CA 1
ATOM 4055 C C . SER B 1 187 ? -6.336 23.906 2.818 1 96.69 187 SER B C 1
ATOM 4057 O O . SER B 1 187 ? -7.355 24.109 2.154 1 96.69 187 SER B O 1
ATOM 4059 N N . GLY B 1 188 ? -6.496 23.688 4 1 95.94 188 GLY B N 1
ATOM 4060 C CA . GLY B 1 188 ? -7.664 23.281 4.77 1 95.94 188 GLY B CA 1
ATOM 4061 C C . GLY B 1 188 ? -7.383 22.141 5.734 1 95.94 188 GLY B C 1
ATOM 4062 O O . GLY B 1 188 ? -6.328 22.109 6.371 1 95.94 188 GLY B O 1
ATOM 4063 N N . PRO B 1 189 ? -8.359 21.234 5.879 1 96.62 189 PRO B N 1
ATOM 4064 C CA . PRO B 1 189 ? -8.141 20.141 6.84 1 96.62 189 PRO B CA 1
ATOM 4065 C C . PRO B 1 189 ? -7.289 19.016 6.27 1 96.62 189 PRO B C 1
ATOM 4067 O O . PRO B 1 189 ? -7.02 18.031 6.965 1 96.62 189 PRO B O 1
ATOM 4070 N N . HIS B 1 190 ? -6.812 19.141 5.008 1 97.75 190 HIS B N 1
ATOM 4071 C CA . HIS B 1 190 ? -6.102 18.062 4.332 1 97.75 190 HIS B CA 1
ATOM 4072 C C . HIS B 1 190 ? -6.91 16.781 4.355 1 97.75 190 HIS B C 1
ATOM 4074 O O . HIS B 1 190 ? -8.031 16.734 3.848 1 97.75 190 HIS B O 1
ATOM 4080 N N . SER B 1 191 ? -6.441 15.664 4.75 1 96.31 191 SER B N 1
ATOM 4081 C CA . SER B 1 191 ? -7.156 14.391 4.75 1 96.31 191 SER B CA 1
ATOM 4082 C C . SER B 1 191 ? -7.387 13.891 6.172 1 96.31 191 SER B C 1
ATOM 4084 O O . SER B 1 191 ? -7.43 12.68 6.41 1 96.31 191 SER B O 1
ATOM 4086 N N . ASN B 1 192 ? -7.531 14.797 7.031 1 92.06 192 ASN B N 1
ATOM 4087 C CA . ASN B 1 192 ? -7.676 14.398 8.43 1 92.06 192 ASN B CA 1
ATOM 4088 C C . ASN B 1 192 ? -8.969 14.938 9.031 1 92.06 192 ASN B C 1
ATOM 4090 O O . ASN B 1 192 ? -9.438 16.016 8.648 1 92.06 192 ASN B O 1
ATOM 4094 N N . GLY B 1 193 ? -9.516 14.109 9.93 1 93.06 193 GLY B N 1
ATOM 4095 C CA . GLY B 1 193 ? -10.641 14.578 10.711 1 93.06 193 GLY B CA 1
ATOM 4096 C C . GLY B 1 193 ? -11.969 14.461 9.977 1 93.06 193 GLY B C 1
ATOM 4097 O O . GLY B 1 193 ? -12.961 15.07 10.383 1 93.06 193 GLY B O 1
ATOM 4098 N N . PHE B 1 194 ? -12.008 13.719 9.008 1 94.94 194 PHE B N 1
ATOM 4099 C CA . PHE B 1 194 ? -13.18 13.758 8.141 1 94.94 194 PHE B CA 1
ATOM 4100 C C . PHE B 1 194 ? -14.328 12.977 8.758 1 94.94 194 PHE B C 1
ATOM 4102 O O . PHE B 1 194 ? -15.492 13.18 8.391 1 94.94 194 PHE B O 1
ATOM 4109 N N . SER B 1 195 ? -14.07 11.961 9.594 1 92.25 195 SER B N 1
ATOM 4110 C CA . SER B 1 195 ? -15.18 11.367 10.32 1 92.25 195 SER B CA 1
ATOM 4111 C C . SER B 1 195 ? -15.938 12.414 11.141 1 92.25 195 SER B C 1
ATOM 4113 O O . SER B 1 195 ? -17.172 12.398 11.195 1 92.25 195 SER B O 1
ATOM 4115 N N . LEU B 1 196 ? -15.234 13.297 11.766 1 92.88 196 LEU B N 1
ATOM 4116 C CA . LEU B 1 196 ? -15.836 14.391 12.523 1 92.88 196 LEU B CA 1
ATOM 4117 C C . LEU B 1 196 ? -16.484 15.406 11.586 1 92.88 196 LEU B C 1
ATOM 4119 O O . LEU B 1 196 ? -17.594 15.875 11.844 1 92.88 196 LEU B O 1
ATOM 4123 N N . ILE B 1 197 ? -15.797 15.781 10.523 1 95.38 197 ILE B N 1
ATOM 4124 C CA . ILE B 1 197 ? -16.328 16.734 9.539 1 95.38 197 ILE B CA 1
ATOM 4125 C C . ILE B 1 197 ? -17.672 16.234 9.008 1 95.38 197 ILE B C 1
ATOM 4127 O O . ILE B 1 197 ? -18.625 17 8.922 1 95.38 197 ILE B O 1
ATOM 4131 N N . ARG B 1 198 ? -17.703 14.977 8.664 1 95.12 198 ARG B N 1
ATOM 4132 C CA . ARG B 1 198 ? -18.938 14.398 8.148 1 95.12 198 ARG B CA 1
ATOM 4133 C C . ARG B 1 198 ? -20.047 14.461 9.195 1 95.12 198 ARG B C 1
ATOM 4135 O O . ARG B 1 198 ? -21.188 14.82 8.883 1 95.12 198 ARG B O 1
ATOM 4142 N N . LYS B 1 199 ? -19.75 14.109 10.406 1 93.19 199 LYS B N 1
ATOM 4143 C CA . LYS B 1 199 ? -20.719 14.148 11.5 1 93.19 199 LYS B CA 1
ATOM 4144 C C . LYS B 1 199 ? -21.281 15.562 11.695 1 93.19 199 LYS B C 1
ATOM 4146 O O . LYS B 1 199 ? -22.469 15.734 11.977 1 93.19 199 LYS B O 1
ATOM 4151 N N . LEU B 1 200 ? -20.453 16.547 11.523 1 94.06 200 LEU B N 1
ATOM 4152 C CA . LEU B 1 200 ? -20.812 17.922 11.805 1 94.06 200 LEU B CA 1
ATOM 4153 C C . LEU B 1 200 ? -21.516 18.547 10.617 1 94.06 200 LEU B C 1
ATOM 4155 O O . LEU B 1 200 ? -22.453 19.344 10.789 1 94.06 200 LEU B O 1
ATOM 4159 N N . LEU B 1 201 ? -21.109 18.203 9.406 1 95.56 201 LEU B N 1
ATOM 4160 C CA . LEU B 1 201 ? -21.469 19.047 8.281 1 95.56 201 LEU B CA 1
ATOM 4161 C C . LEU B 1 201 ? -22.391 18.312 7.32 1 95.56 201 LEU B C 1
ATOM 4163 O O . LEU B 1 201 ? -23.031 18.938 6.473 1 95.56 201 LEU B O 1
ATOM 4167 N N . LEU B 1 202 ? -22.422 17 7.371 1 95.56 202 LEU B N 1
ATOM 4168 C CA . LEU B 1 202 ? -23.312 16.234 6.504 1 95.56 202 LEU B CA 1
ATOM 4169 C C . LEU B 1 202 ? -24.625 15.93 7.211 1 95.56 202 LEU B C 1
ATOM 4171 O O . LEU B 1 202 ? -24.672 15.844 8.438 1 95.56 202 LEU B O 1
ATOM 4175 N N . LYS B 1 203 ? -25.688 15.781 6.438 1 95.12 203 LYS B N 1
ATOM 4176 C CA . LYS B 1 203 ? -26.969 15.32 6.984 1 95.12 203 LYS B CA 1
ATOM 4177 C C . LYS B 1 203 ? -26.859 13.891 7.5 1 95.12 203 LYS B C 1
ATOM 4179 O O . LYS B 1 203 ? -26.547 12.969 6.734 1 95.12 203 LYS B O 1
ATOM 4184 N N . GLU B 1 204 ? -27.016 13.703 8.727 1 92.31 204 GLU B N 1
ATOM 4185 C CA . GLU B 1 204 ? -26.938 12.406 9.391 1 92.31 204 GLU B CA 1
ATOM 4186 C C . GLU B 1 204 ? -25.547 11.781 9.219 1 92.31 204 GLU B C 1
ATOM 4188 O O . GLU B 1 204 ? -25.406 10.562 9.266 1 92.31 204 GLU B O 1
ATOM 4193 N N . GLY B 1 205 ? -24.547 12.594 8.844 1 91.75 205 GLY B N 1
ATOM 4194 C CA . GLY B 1 205 ? -23.188 12.117 8.656 1 91.75 205 GLY B CA 1
ATOM 4195 C C . GLY B 1 205 ? -22.984 11.336 7.371 1 91.75 205 GLY B C 1
ATOM 4196 O O . GLY B 1 205 ? -21.938 10.734 7.156 1 91.75 205 GLY B O 1
ATOM 4197 N N . LYS B 1 206 ? -24.031 11.367 6.496 1 92.25 206 LYS B N 1
ATOM 4198 C CA . LYS B 1 206 ? -24 10.422 5.379 1 92.25 206 LYS B CA 1
ATOM 4199 C C . LYS B 1 206 ? -24.406 11.109 4.074 1 92.25 206 LYS B C 1
ATOM 4201 O O . LYS B 1 206 ? -24.031 10.648 2.99 1 92.25 206 LYS B O 1
ATOM 4206 N N . TYR B 1 207 ? -25.203 12.203 4.176 1 95.62 207 TYR B N 1
ATOM 4207 C CA . TYR B 1 207 ? -25.766 12.82 2.979 1 95.62 207 TYR B CA 1
ATOM 4208 C C . TYR B 1 207 ? -25.328 14.281 2.865 1 95.62 207 TYR B C 1
ATOM 4210 O O . TYR B 1 207 ? -25 14.914 3.869 1 95.62 207 TYR B O 1
ATOM 4218 N N . LEU B 1 208 ? -25.375 14.742 1.646 1 96.75 208 LEU B N 1
ATOM 4219 C CA . LEU B 1 208 ? -25.062 16.156 1.453 1 96.75 208 LEU B CA 1
ATOM 4220 C C . LEU B 1 208 ? -26.094 17.031 2.135 1 96.75 208 LEU B C 1
ATOM 4222 O O . LEU B 1 208 ? -27.281 16.719 2.137 1 96.75 208 LEU B O 1
ATOM 4226 N N . PRO B 1 209 ? -25.594 18.156 2.602 1 96.31 209 PRO B N 1
ATOM 4227 C CA . PRO B 1 209 ? -26.562 19.125 3.129 1 96.31 209 PRO B CA 1
ATOM 4228 C C . PRO B 1 209 ? -27.5 19.672 2.049 1 96.31 209 PRO B C 1
ATOM 4230 O O . PRO B 1 209 ? -27.141 19.688 0.869 1 96.31 209 PRO B O 1
ATOM 4233 N N . THR B 1 210 ? -28.688 20.094 2.477 1 96 210 THR B N 1
ATOM 4234 C CA . THR B 1 210 ? -29.656 20.672 1.544 1 96 210 THR B CA 1
ATOM 4235 C C . THR B 1 210 ? -29.281 22.094 1.181 1 96 210 THR B C 1
ATOM 4237 O O . THR B 1 210 ? -29.578 22.562 0.082 1 96 210 THR B O 1
ATOM 4240 N N . ASP B 1 211 ? -28.656 22.797 2.055 1 96.06 211 ASP B N 1
ATOM 4241 C CA . ASP B 1 211 ? -28.234 24.188 1.842 1 96.06 211 ASP B CA 1
ATOM 4242 C C . ASP B 1 211 ? -27.078 24.266 0.843 1 96.06 211 ASP B C 1
ATOM 4244 O O . ASP B 1 211 ? -25.969 23.797 1.129 1 96.06 211 ASP B O 1
ATOM 4248 N N . PRO B 1 212 ? -27.266 24.906 -0.263 1 96.56 212 PRO B N 1
ATOM 4249 C CA . PRO B 1 212 ? -26.219 25 -1.287 1 96.56 212 PRO B CA 1
ATOM 4250 C C . PRO B 1 212 ? -24.953 25.703 -0.782 1 96.56 212 PRO B C 1
ATOM 4252 O O . PRO B 1 212 ? -23.844 25.391 -1.247 1 96.56 212 PRO B O 1
ATOM 4255 N N . GLN B 1 213 ? -25.141 26.578 0.141 1 95.88 213 GLN B N 1
ATOM 4256 C CA . GLN B 1 213 ? -23.984 27.281 0.693 1 95.88 213 GLN B CA 1
ATOM 4257 C C . GLN B 1 213 ? -23.094 26.328 1.491 1 95.88 213 GLN B C 1
ATOM 4259 O O . GLN B 1 213 ? -21.859 26.453 1.479 1 95.88 213 GLN B O 1
ATOM 4264 N N . GLN B 1 214 ? -23.672 25.453 2.158 1 95.88 214 GLN B N 1
ATOM 4265 C CA . GLN B 1 214 ? -22.906 24.438 2.9 1 95.88 214 GLN B CA 1
ATOM 4266 C C . GLN B 1 214 ? -22.203 23.469 1.957 1 95.88 214 GLN B C 1
ATOM 4268 O O . GLN B 1 214 ? -21.078 23.062 2.217 1 95.88 214 GLN B O 1
ATOM 4273 N N . VAL B 1 215 ? -22.859 23.141 0.906 1 97.44 215 VAL B N 1
ATOM 4274 C CA . VAL B 1 215 ? -22.266 22.266 -0.1 1 97.44 215 VAL B CA 1
ATOM 4275 C C . VAL B 1 215 ? -21.047 22.969 -0.721 1 97.44 215 VAL B C 1
ATOM 4277 O O . VAL B 1 215 ? -20 22.344 -0.92 1 97.44 215 VAL B O 1
ATOM 4280 N N . LYS B 1 216 ? -21.234 24.219 -1.003 1 96.94 216 LYS B N 1
ATOM 4281 C CA . LYS B 1 216 ? -20.141 25 -1.552 1 96.94 216 LYS B CA 1
ATOM 4282 C C . LYS B 1 216 ? -18.969 25.062 -0.572 1 96.94 216 LYS B C 1
ATOM 4284 O O . LYS B 1 216 ? -17.797 24.984 -0.978 1 96.94 216 LYS B O 1
ATOM 4289 N N . PHE B 1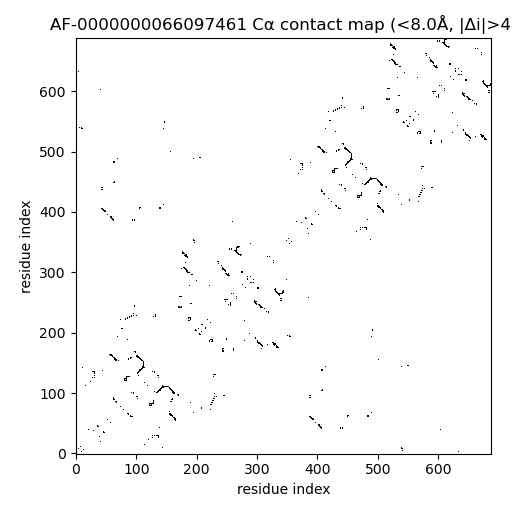 217 ? -19.25 25.234 0.708 1 96.69 217 PHE B N 1
ATOM 4290 C CA . PHE B 1 217 ? -18.234 25.25 1.752 1 96.69 217 PHE B CA 1
ATOM 4291 C C . PHE B 1 217 ? -17.438 23.953 1.761 1 96.69 217 PHE B C 1
ATOM 4293 O O . PHE B 1 217 ? -16.219 23.969 1.838 1 96.69 217 PHE B O 1
ATOM 4300 N N . LEU B 1 218 ? -18.094 22.859 1.654 1 97.25 218 LEU B N 1
ATOM 4301 C CA . LEU B 1 218 ? -17.453 21.547 1.609 1 97.25 218 LEU B CA 1
ATOM 4302 C C . LEU B 1 218 ? -16.562 21.422 0.375 1 97.25 218 LEU B C 1
ATOM 4304 O O . LEU B 1 218 ? -15.414 20.984 0.472 1 97.25 218 LEU B O 1
ATOM 4308 N N . LYS B 1 219 ? -17.031 21.875 -0.739 1 96.69 219 LYS B N 1
ATOM 4309 C CA . LYS B 1 219 ? -16.297 21.797 -2 1 96.69 219 LYS B CA 1
ATOM 4310 C C . LYS B 1 219 ? -15.062 22.688 -1.971 1 96.69 219 LYS B C 1
ATOM 4312 O O . LYS B 1 219 ? -13.977 22.266 -2.381 1 96.69 219 LYS B O 1
ATOM 4317 N N . ASP B 1 220 ? -15.258 23.859 -1.416 1 96 220 ASP B N 1
ATOM 4318 C CA . ASP B 1 220 ? -14.234 24.891 -1.549 1 96 220 ASP B CA 1
ATOM 4319 C C . ASP B 1 220 ? -13.148 24.734 -0.483 1 96 220 ASP B C 1
ATOM 4321 O O . ASP B 1 220 ? -12.016 25.188 -0.67 1 96 220 ASP B O 1
ATOM 4325 N N . TYR B 1 221 ? -13.5 24.094 0.634 1 95.62 221 TYR B N 1
ATOM 4326 C CA . TYR B 1 221 ? -12.539 24.094 1.735 1 95.62 221 TYR B CA 1
ATOM 4327 C C . TYR B 1 221 ? -12.219 22.688 2.188 1 95.62 221 TYR B C 1
ATOM 4329 O O . TYR B 1 221 ? -11.055 22.328 2.373 1 95.62 221 TYR B O 1
ATOM 4337 N N . ALA B 1 222 ? -13.203 21.828 2.338 1 96.5 222 ALA B N 1
ATOM 4338 C CA . ALA B 1 222 ? -12.969 20.484 2.859 1 96.5 222 ALA B CA 1
ATOM 4339 C C . ALA B 1 222 ? -12.336 19.594 1.797 1 96.5 222 ALA B C 1
ATOM 4341 O O . ALA B 1 222 ? -11.492 18.75 2.107 1 96.5 222 ALA B O 1
ATOM 4342 N N . LEU B 1 223 ? -12.68 19.812 0.532 1 97.12 223 LEU B N 1
ATOM 4343 C CA . LEU B 1 223 ? -12.258 18.891 -0.521 1 97.12 223 LEU B CA 1
ATOM 4344 C C . LEU B 1 223 ? -10.984 19.391 -1.193 1 97.12 223 LEU B C 1
ATOM 4346 O O . LEU B 1 223 ? -10.445 18.719 -2.078 1 97.12 223 LEU B O 1
ATOM 4350 N N . LYS B 1 224 ? -10.5 20.547 -0.778 1 96.75 224 LYS B N 1
ATOM 4351 C CA . LYS B 1 224 ? -9.227 21.016 -1.317 1 96.75 224 LYS B CA 1
ATOM 4352 C C . LYS B 1 224 ? -8.117 19.984 -1.083 1 96.75 224 LYS B C 1
ATOM 4354 O O . LYS B 1 224 ? -8 19.438 0.013 1 96.75 224 LYS B O 1
ATOM 4359 N N . PRO B 1 225 ? -7.367 19.672 -2.102 1 98.12 225 PRO B N 1
ATOM 4360 C CA . PRO B 1 225 ? -6.352 18.625 -1.949 1 98.12 225 PRO B CA 1
ATOM 4361 C C . PRO B 1 225 ? -5.27 19 -0.939 1 98.12 225 PRO B C 1
ATOM 4363 O O . PRO B 1 225 ? -4.934 20.172 -0.797 1 98.12 225 PRO B O 1
ATOM 4366 N N . THR B 1 226 ? -4.789 18 -0.299 1 98.5 226 THR B N 1
ATOM 4367 C CA . THR B 1 226 ? -3.699 18.156 0.658 1 98.5 226 THR B CA 1
ATOM 4368 C C . THR B 1 226 ? -2.471 18.766 -0.014 1 98.5 226 THR B C 1
ATOM 4370 O O . THR B 1 226 ? -2.119 18.391 -1.134 1 98.5 226 THR B O 1
ATOM 4373 N N . ARG B 1 227 ? -1.826 19.688 0.682 1 98.44 227 ARG B N 1
ATOM 4374 C CA . ARG B 1 227 ? -0.596 20.281 0.166 1 98.44 227 ARG B CA 1
ATOM 4375 C C . ARG B 1 227 ? 0.551 19.281 0.197 1 98.44 227 ARG B C 1
ATOM 4377 O O . ARG B 1 227 ? 0.673 18.5 1.144 1 98.44 227 ARG B O 1
ATOM 4384 N N . ILE B 1 228 ? 1.351 19.312 -0.852 1 98.81 228 ILE B N 1
ATOM 4385 C CA . ILE B 1 228 ? 2.59 18.547 -0.921 1 98.81 228 ILE B CA 1
ATOM 4386 C C . ILE B 1 228 ? 3.783 19.484 -0.716 1 98.81 228 ILE B C 1
ATOM 4388 O O . ILE B 1 228 ? 3.979 20.422 -1.481 1 98.81 228 ILE B O 1
ATOM 4392 N N . TYR B 1 229 ? 4.641 19.234 0.215 1 98.81 229 TYR B N 1
ATOM 4393 C CA . TYR B 1 229 ? 5.676 20.172 0.637 1 98.81 229 TYR B CA 1
ATOM 4394 C C . TYR B 1 229 ? 7.051 19.719 0.162 1 98.81 229 TYR B C 1
ATOM 4396 O O . TYR B 1 229 ? 8.07 20.297 0.552 1 98.81 229 TYR B O 1
ATOM 4404 N N . VAL B 1 230 ? 7.164 18.75 -0.689 1 98.81 230 VAL B N 1
ATOM 4405 C CA . VAL B 1 230 ? 8.391 18.047 -1.045 1 98.81 230 VAL B CA 1
ATOM 4406 C C . VAL B 1 230 ? 9.398 19.031 -1.644 1 98.81 230 VAL B C 1
ATOM 4408 O O . VAL B 1 230 ? 10.508 19.172 -1.138 1 98.81 230 VAL B O 1
ATOM 4411 N N . SER B 1 231 ? 9 19.781 -2.619 1 98.44 231 SER B N 1
ATOM 4412 C CA . SER B 1 231 ? 9.93 20.656 -3.334 1 98.44 231 SER B CA 1
ATOM 4413 C C . SER B 1 231 ? 10.492 21.734 -2.414 1 98.44 231 SER B C 1
ATOM 4415 O O . SER B 1 231 ? 11.703 21.953 -2.377 1 98.44 231 SER B O 1
ATOM 4417 N N . SER B 1 232 ? 9.648 22.406 -1.66 1 98.62 232 SER B N 1
ATOM 4418 C CA . SER B 1 232 ? 10.062 23.5 -0.791 1 98.62 232 SER B CA 1
ATOM 4419 C C . SER B 1 232 ? 10.992 23.016 0.312 1 98.62 232 SER B C 1
ATOM 4421 O O . SER B 1 232 ? 12.008 23.656 0.613 1 98.62 232 SER B O 1
ATOM 4423 N N . ILE B 1 233 ? 10.703 21.828 0.88 1 98.81 233 ILE B N 1
ATOM 4424 C CA . ILE B 1 233 ? 11.484 21.328 2 1 98.81 233 ILE B CA 1
ATOM 4425 C C . ILE B 1 233 ? 12.828 20.812 1.497 1 98.81 233 ILE B C 1
ATOM 4427 O O . ILE B 1 233 ? 13.867 21.047 2.129 1 98.81 233 ILE B O 1
ATOM 4431 N N . LEU B 1 234 ? 12.828 20.078 0.361 1 98.56 234 LEU B N 1
ATOM 4432 C CA . LEU B 1 234 ? 14.102 19.594 -0.162 1 98.56 234 LEU B CA 1
ATOM 4433 C C . LEU B 1 234 ? 15.031 20.766 -0.486 1 98.56 234 LEU B C 1
ATOM 4435 O O . LEU B 1 234 ? 16.234 20.672 -0.257 1 98.56 234 LEU B O 1
ATOM 4439 N N . LYS B 1 235 ? 14.508 21.828 -1.03 1 98.44 235 LYS B N 1
ATOM 4440 C CA . LYS B 1 235 ? 15.305 23.031 -1.277 1 98.44 235 LYS B CA 1
ATOM 4441 C C . LYS B 1 235 ? 15.844 23.609 0.026 1 98.44 235 LYS B C 1
ATOM 4443 O O . LYS B 1 235 ? 17.016 24 0.102 1 98.44 235 LYS B O 1
ATOM 4448 N N . LEU B 1 236 ? 15.031 23.672 1.025 1 98.81 236 LEU B N 1
ATOM 4449 C CA . LEU B 1 236 ? 15.43 24.172 2.336 1 98.81 236 LEU B CA 1
ATOM 4450 C C . LEU B 1 236 ? 16.594 23.359 2.891 1 98.81 236 LEU B C 1
ATOM 4452 O O . LEU B 1 236 ? 17.562 23.938 3.408 1 98.81 236 LEU B O 1
ATOM 4456 N N . LEU B 1 237 ? 16.531 22.031 2.752 1 98.5 237 LEU B N 1
ATOM 4457 C CA . LEU B 1 237 ? 17.5 21.125 3.355 1 98.5 237 LEU B CA 1
ATOM 4458 C C . LEU B 1 237 ? 18.875 21.297 2.707 1 98.5 237 LEU B C 1
ATOM 4460 O O . LEU B 1 237 ? 19.891 20.906 3.291 1 98.5 237 LEU B O 1
ATOM 4464 N N . GLN B 1 238 ? 18.922 21.891 1.565 1 97.62 238 GLN B N 1
ATOM 4465 C CA . GLN B 1 238 ? 20.188 22.125 0.886 1 97.62 238 GLN B CA 1
ATOM 4466 C C . GLN B 1 238 ? 20.906 23.344 1.478 1 97.62 238 GLN B C 1
ATOM 4468 O O . GLN B 1 238 ? 22.109 23.5 1.29 1 97.62 238 GLN B O 1
ATOM 4473 N N . GLN B 1 239 ? 20.172 24.141 2.236 1 97.62 239 GLN B N 1
ATOM 4474 C CA . GLN B 1 239 ? 20.734 25.453 2.561 1 97.62 239 GLN B CA 1
ATOM 4475 C C . GLN B 1 239 ? 20.734 25.688 4.07 1 97.62 239 GLN B C 1
ATOM 4477 O O . GLN B 1 239 ? 21.484 26.547 4.566 1 97.62 239 GLN B O 1
ATOM 4482 N N . VAL B 1 240 ? 19.859 24.984 4.766 1 97.94 240 VAL B N 1
ATOM 4483 C CA . VAL B 1 240 ? 19.703 25.25 6.191 1 97.94 240 VAL B CA 1
ATOM 4484 C C . VAL B 1 240 ? 19.734 23.922 6.965 1 97.94 240 VAL B C 1
ATOM 4486 O O . VAL B 1 240 ? 19.156 22.922 6.52 1 97.94 240 VAL B O 1
ATOM 4489 N N . SER B 1 241 ? 20.422 23.938 8.102 1 98 241 SER B N 1
ATOM 4490 C CA . SER B 1 241 ? 20.359 22.797 9 1 98 241 SER B CA 1
ATOM 4491 C C . SER B 1 241 ? 19.031 22.734 9.734 1 98 241 SER B C 1
ATOM 4493 O O . SER B 1 241 ? 18.781 23.516 10.648 1 98 241 SER B O 1
ATOM 4495 N N . VAL B 1 242 ? 18.188 21.828 9.328 1 98.81 242 VAL B N 1
ATOM 4496 C CA . VAL B 1 242 ? 16.875 21.625 9.953 1 98.81 242 VAL B CA 1
ATOM 4497 C C . VAL B 1 242 ? 17 20.578 11.062 1 98.81 242 VAL B C 1
ATOM 4499 O O . VAL B 1 242 ? 17.625 19.531 10.867 1 98.81 242 VAL B O 1
ATOM 4502 N N . LYS B 1 243 ? 16.344 20.812 12.203 1 98.75 243 LYS B N 1
ATOM 4503 C CA . LYS B 1 243 ? 16.516 19.969 13.375 1 98.75 243 LYS B CA 1
ATOM 4504 C C . LYS B 1 243 ? 15.359 18.984 13.516 1 98.75 243 LYS B C 1
ATOM 4506 O O . LYS B 1 243 ? 15.508 17.922 14.125 1 98.75 243 LYS B O 1
ATOM 4511 N N . GLY B 1 244 ? 14.234 19.328 13.023 1 98.56 244 GLY B N 1
ATOM 4512 C CA . GLY B 1 244 ? 13.047 18.5 13.078 1 98.56 244 GLY B CA 1
ATOM 4513 C C . GLY B 1 244 ? 11.938 18.984 12.156 1 98.56 244 GLY B C 1
ATOM 4514 O O . GLY B 1 244 ? 11.914 20.141 11.773 1 98.56 244 GLY B O 1
ATOM 4515 N N . MET B 1 245 ? 11.125 18.094 11.805 1 98.75 245 MET B N 1
ATOM 4516 C CA . MET B 1 245 ? 9.938 18.391 11.008 1 98.75 245 MET B CA 1
ATOM 4517 C C . MET B 1 245 ? 8.742 17.562 11.477 1 98.75 245 MET B C 1
ATOM 4519 O O . MET B 1 245 ? 8.914 16.547 12.141 1 98.75 245 MET B O 1
ATOM 4523 N N . VAL B 1 246 ? 7.551 18.062 11.18 1 98.5 246 VAL B N 1
ATOM 4524 C CA . VAL B 1 246 ? 6.32 17.375 11.555 1 98.5 246 VAL B CA 1
ATOM 4525 C C . VAL B 1 246 ? 5.293 17.5 10.438 1 98.5 246 VAL B C 1
ATOM 4527 O O . VAL B 1 246 ? 5.051 18.594 9.93 1 98.5 246 VAL B O 1
ATOM 4530 N N . HIS B 1 247 ? 4.789 16.375 9.984 1 98.5 247 HIS B N 1
ATOM 4531 C CA . HIS B 1 247 ? 3.574 16.328 9.172 1 98.5 247 HIS B CA 1
ATOM 4532 C C . HIS B 1 247 ? 2.33 16.266 10.055 1 98.5 247 HIS B C 1
ATOM 4534 O O . HIS B 1 247 ? 2.092 15.273 10.734 1 98.5 247 HIS B O 1
ATOM 4540 N N . ILE B 1 248 ? 1.527 17.312 10.07 1 97.75 248 ILE B N 1
ATOM 4541 C CA . ILE B 1 248 ? 0.392 17.359 10.984 1 97.75 248 ILE B CA 1
ATOM 4542 C C . ILE B 1 248 ? -0.81 16.656 10.367 1 97.75 248 ILE B C 1
ATOM 4544 O O . ILE B 1 248 ? -1.441 17.188 9.445 1 97.75 248 ILE B O 1
ATOM 4548 N N . THR B 1 249 ? -1.126 15.547 10.875 1 94.44 249 THR B N 1
ATOM 4549 C CA . THR B 1 249 ? -2.252 14.742 10.414 1 94.44 249 THR B CA 1
ATOM 4550 C C . THR B 1 249 ? -3.166 14.375 11.586 1 94.44 249 THR B C 1
ATOM 4552 O O . THR B 1 249 ? -3.553 15.242 12.367 1 94.44 249 THR B O 1
ATOM 4555 N N . GLY B 1 250 ? -3.607 13.102 11.656 1 88.5 250 GLY B N 1
ATOM 4556 C CA . GLY B 1 250 ? -4.434 12.68 12.781 1 88.5 250 GLY B CA 1
ATOM 4557 C C . GLY B 1 250 ? -3.738 12.82 14.117 1 88.5 250 GLY B C 1
ATOM 4558 O O . GLY B 1 250 ? -2.543 12.539 14.242 1 88.5 250 GLY B O 1
ATOM 4559 N N . GLY B 1 251 ? -4.473 13.242 15.125 1 90.5 251 GLY B N 1
ATOM 4560 C CA . GLY B 1 251 ? -3.9 13.508 16.438 1 90.5 251 GLY B CA 1
ATOM 4561 C C . GLY B 1 251 ? -3.439 14.945 16.594 1 90.5 251 GLY B C 1
ATOM 4562 O O . GLY B 1 251 ? -3.105 15.375 17.703 1 90.5 251 GLY B O 1
ATOM 4563 N N . GLY B 1 252 ? -3.43 15.664 15.5 1 94.94 252 GLY B N 1
ATOM 4564 C CA . GLY B 1 252 ? -3.154 17.094 15.539 1 94.94 252 GLY B CA 1
ATOM 4565 C C . GLY B 1 252 ? -1.797 17.422 16.125 1 94.94 252 GLY B C 1
ATOM 4566 O O . GLY B 1 252 ? -0.815 16.719 15.875 1 94.94 252 GLY B O 1
ATOM 4567 N N . TYR B 1 253 ? -1.764 18.516 16.844 1 97 253 TYR B N 1
ATOM 4568 C CA . TYR B 1 253 ? -0.515 19 17.422 1 97 253 TYR B CA 1
ATOM 4569 C C . TYR B 1 253 ? -0.052 18.094 18.547 1 97 253 TYR B C 1
ATOM 4571 O O . TYR B 1 253 ? 1.132 17.75 18.641 1 97 253 TYR B O 1
ATOM 4579 N N . GLN B 1 254 ? -0.962 17.641 19.344 1 95.19 254 GLN B N 1
ATOM 4580 C CA . GLN B 1 254 ? -0.703 16.953 20.594 1 95.19 254 GLN B CA 1
ATOM 4581 C C . GLN B 1 254 ? -0.071 15.578 20.344 1 95.19 254 GLN B C 1
ATOM 4583 O O . GLN B 1 254 ? 0.719 15.094 21.156 1 95.19 254 GLN B O 1
ATOM 4588 N N . GLU B 1 255 ? -0.377 15.016 19.25 1 93.06 255 GLU B N 1
ATOM 4589 C CA . GLU B 1 255 ? 0.146 13.672 19.016 1 93.06 255 GLU B CA 1
ATOM 4590 C C . GLU B 1 255 ? 1.338 13.711 18.062 1 93.06 255 GLU B C 1
ATOM 4592 O O . GLU B 1 255 ? 2.268 12.906 18.188 1 93.06 255 GLU B O 1
ATOM 4597 N N . ASN B 1 256 ? 1.336 14.578 17.109 1 96.06 256 ASN B N 1
ATOM 4598 C CA . ASN B 1 256 ? 2.338 14.523 16.047 1 96.06 256 ASN B CA 1
ATOM 4599 C C . ASN B 1 256 ? 3.646 15.172 16.484 1 96.06 256 ASN B C 1
ATOM 4601 O O . ASN B 1 256 ? 4.73 14.68 16.156 1 96.06 256 ASN B O 1
ATOM 4605 N N . ILE B 1 257 ? 3.619 16.266 17.234 1 96.69 257 ILE B N 1
ATOM 4606 C CA . ILE B 1 257 ? 4.824 17.031 17.516 1 96.69 257 ILE B CA 1
ATOM 4607 C C . ILE B 1 257 ? 5.688 16.281 18.531 1 96.69 257 ILE B C 1
ATOM 4609 O O . ILE B 1 257 ? 6.906 16.188 18.359 1 96.69 257 ILE B O 1
ATOM 4613 N N . PRO B 1 258 ? 5.086 15.648 19.578 1 95.44 258 PRO B N 1
ATOM 4614 C CA . PRO B 1 258 ? 5.906 14.93 20.562 1 95.44 258 PRO B CA 1
ATOM 4615 C C . PRO B 1 258 ? 6.715 13.797 19.938 1 95.44 258 PRO B C 1
ATOM 4617 O O . PRO B 1 258 ? 7.766 13.422 20.469 1 95.44 258 PRO B O 1
ATOM 4620 N N . ARG B 1 259 ? 6.328 13.312 18.812 1 93.5 259 ARG B N 1
ATOM 4621 C CA . ARG B 1 259 ? 6.961 12.172 18.156 1 93.5 259 ARG B CA 1
ATOM 4622 C C . ARG B 1 259 ? 8.414 12.477 17.812 1 93.5 259 ARG B C 1
ATOM 4624 O O . ARG B 1 259 ? 9.227 11.562 17.656 1 93.5 259 ARG B O 1
ATOM 4631 N N . ILE B 1 260 ? 8.773 13.773 17.688 1 96.25 260 ILE B N 1
ATOM 4632 C CA . ILE B 1 260 ? 10.117 14.078 17.203 1 96.25 260 ILE B CA 1
ATOM 4633 C C . ILE B 1 260 ? 10.914 14.781 18.297 1 96.25 260 ILE B C 1
ATOM 4635 O O . ILE B 1 260 ? 12.086 15.125 18.109 1 96.25 260 ILE B O 1
ATOM 4639 N N . LEU B 1 261 ? 10.312 15.023 19.438 1 97.75 261 LEU B N 1
ATOM 4640 C CA . LEU B 1 261 ? 10.969 15.828 20.469 1 97.75 261 LEU B CA 1
ATOM 4641 C C . LEU B 1 261 ? 11.844 14.953 21.359 1 97.75 261 LEU B C 1
ATOM 4643 O O . LEU B 1 261 ? 11.438 13.867 21.781 1 97.75 261 LEU B O 1
ATOM 4647 N N . PRO B 1 262 ? 13.047 15.398 21.641 1 97.5 262 PRO B N 1
ATOM 4648 C CA . PRO B 1 262 ? 13.867 14.695 22.641 1 97.5 262 PRO B CA 1
ATOM 4649 C C . PRO B 1 262 ? 13.406 14.938 24.062 1 97.5 262 PRO B C 1
ATOM 4651 O O . PRO B 1 262 ? 12.68 15.898 24.328 1 97.5 262 PRO B O 1
ATOM 4654 N N . GLN B 1 263 ? 13.828 14.055 24.922 1 97 263 GLN B N 1
ATOM 4655 C CA . GLN B 1 263 ? 13.523 14.234 26.344 1 97 263 GLN B CA 1
ATOM 4656 C C . GLN B 1 263 ? 14.008 15.594 26.844 1 97 263 GLN B C 1
ATOM 4658 O O . GLN B 1 263 ? 15.07 16.062 26.438 1 97 263 GLN B O 1
ATOM 4663 N N . GLY B 1 264 ? 13.195 16.172 27.688 1 97.94 264 GLY B N 1
ATOM 4664 C CA . GLY B 1 264 ? 13.586 17.422 28.312 1 97.94 264 GLY B CA 1
ATOM 4665 C C . GLY B 1 264 ? 13.148 18.641 27.516 1 97.94 264 GLY B C 1
ATOM 4666 O O . GLY B 1 264 ? 13.422 19.781 27.906 1 97.94 264 GLY B O 1
ATOM 4667 N N . THR B 1 265 ? 12.477 18.438 26.406 1 98.44 265 THR B N 1
ATOM 4668 C CA . THR B 1 265 ? 11.984 19.547 25.594 1 98.44 265 THR B CA 1
ATOM 4669 C C . THR B 1 265 ? 10.461 19.516 25.516 1 98.44 265 THR B C 1
ATOM 4671 O O . THR B 1 265 ? 9.836 18.516 25.844 1 98.44 265 THR B O 1
ATOM 4674 N N . GLN B 1 266 ? 9.891 20.641 25.141 1 98.62 266 GLN B N 1
ATOM 4675 C CA . GLN B 1 266 ? 8.453 20.828 25.016 1 98.62 266 GLN B CA 1
ATOM 4676 C C . GLN B 1 266 ? 8.125 21.891 23.969 1 98.62 266 GLN B C 1
ATOM 4678 O O . GLN B 1 266 ? 8.836 22.891 23.844 1 98.62 266 GLN B O 1
ATOM 4683 N N . SER B 1 267 ? 7.109 21.641 23.25 1 98.69 267 SER B N 1
ATOM 4684 C CA . SER B 1 267 ? 6.695 22.641 22.281 1 98.69 267 SER B CA 1
ATOM 4685 C C . SER B 1 267 ? 5.777 23.672 22.906 1 98.69 267 SER B C 1
ATOM 4687 O O . SER B 1 267 ? 4.891 23.328 23.703 1 98.69 267 SER B O 1
ATOM 4689 N N . LYS B 1 268 ? 6.012 24.875 22.641 1 98.75 268 LYS B N 1
ATOM 4690 C CA . LYS B 1 268 ? 5.184 26.016 23.031 1 98.75 268 LYS B CA 1
ATOM 4691 C C . LYS B 1 268 ? 4.695 26.766 21.797 1 98.75 268 LYS B C 1
ATOM 4693 O O . LYS B 1 268 ? 5.5 27.281 21.016 1 98.75 268 LYS B O 1
ATOM 4698 N N . PHE B 1 269 ? 3.373 26.875 21.672 1 98.56 269 PHE B N 1
ATOM 4699 C CA . PHE B 1 269 ? 2.791 27.5 20.5 1 98.56 269 PHE B CA 1
ATOM 4700 C C . PHE B 1 269 ? 2.131 28.828 20.875 1 98.56 269 PHE B C 1
ATOM 4702 O O . PHE B 1 269 ? 1.485 28.938 21.922 1 98.56 269 PHE B O 1
ATOM 4709 N N . PHE B 1 270 ? 2.271 29.812 20.016 1 98.19 270 PHE B N 1
ATOM 4710 C CA . PHE B 1 270 ? 1.554 31.078 20.109 1 98.19 270 PHE B CA 1
ATOM 4711 C C . PHE B 1 270 ? 0.271 31.047 19.297 1 98.19 270 PHE B C 1
ATOM 4713 O O . PHE B 1 270 ? 0.3 31.234 18.078 1 98.19 270 PHE B O 1
ATOM 4720 N N . LYS B 1 271 ? -0.829 30.906 19.938 1 96 271 LYS B N 1
ATOM 4721 C CA . LYS B 1 271 ? -2.111 30.688 19.266 1 96 271 LYS B CA 1
ATOM 4722 C C . LYS B 1 271 ? -2.426 31.828 18.297 1 96 271 LYS B C 1
ATOM 4724 O O . LYS B 1 271 ? -2.939 31.594 17.203 1 96 271 LYS B O 1
ATOM 4729 N N . GLU B 1 272 ? -2.078 33 18.688 1 95.25 272 GLU B N 1
ATOM 4730 C CA . GLU B 1 272 ? -2.4 34.156 17.875 1 95.25 272 GLU B CA 1
ATOM 4731 C C . GLU B 1 272 ? -1.621 34.156 16.562 1 95.25 272 GLU B C 1
ATOM 4733 O O . GLU B 1 272 ? -1.995 34.844 15.617 1 95.25 272 GLU B O 1
ATOM 4738 N N . LYS B 1 273 ? -0.541 33.344 16.5 1 97.12 273 LYS B N 1
ATOM 4739 C CA . LYS B 1 273 ? 0.301 33.312 15.305 1 97.12 273 LYS B CA 1
ATOM 4740 C C . LYS B 1 273 ? -0.087 32.156 14.406 1 97.12 273 LYS B C 1
ATOM 4742 O O . LYS B 1 273 ? 0.43 32 13.289 1 97.12 273 LYS B O 1
ATOM 4747 N N . ILE B 1 274 ? -0.943 31.328 14.844 1 97 274 ILE B N 1
ATOM 4748 C CA . ILE B 1 274 ? -1.465 30.25 14.031 1 97 274 ILE B CA 1
ATOM 4749 C C . ILE B 1 274 ? -2.623 30.75 13.172 1 97 274 ILE B C 1
ATOM 4751 O O . ILE B 1 274 ? -3.615 31.266 13.695 1 97 274 ILE B O 1
ATOM 4755 N N . PRO B 1 275 ? -2.57 30.719 11.914 1 90.44 275 PRO B N 1
ATOM 4756 C CA . PRO B 1 275 ? -3.559 31.344 11.023 1 90.44 275 PRO B CA 1
ATOM 4757 C C . PRO B 1 275 ? -4.93 30.672 11.117 1 90.44 275 PRO B C 1
ATOM 4759 O O . PRO B 1 275 ? -5.953 31.344 10.93 1 90.44 275 PRO B O 1
ATOM 4762 N N . SER B 1 276 ? -5.172 29.484 11.562 1 79.94 276 SER B N 1
ATOM 4763 C CA . SER B 1 276 ? -6.277 28.531 11.617 1 79.94 276 SER B CA 1
ATOM 4764 C C . SER B 1 276 ? -7.031 28.484 10.289 1 79.94 276 SER B C 1
ATOM 4766 O O . SER B 1 276 ? -7.344 27.406 9.789 1 79.94 276 SER B O 1
ATOM 4768 N N . GLY B 1 277 ? -7.188 29.625 9.492 1 86.25 277 GLY B N 1
ATOM 4769 C CA . GLY B 1 277 ? -7.91 29.656 8.234 1 86.25 277 GLY B CA 1
ATOM 4770 C C . GLY B 1 277 ? -9.414 29.688 8.406 1 86.25 277 GLY B C 1
ATOM 4771 O O . GLY B 1 277 ? -9.93 29.438 9.5 1 86.25 277 GLY B O 1
ATOM 4772 N N . TYR B 1 278 ? -10.141 29.906 7.328 1 91.69 278 TYR B N 1
ATOM 4773 C CA . TYR B 1 278 ? -11.586 30.109 7.359 1 91.69 278 TYR B CA 1
ATOM 4774 C C . TYR B 1 278 ? -12.312 28.828 7.754 1 91.69 278 TYR B C 1
ATOM 4776 O O . TYR B 1 278 ? -13.297 28.875 8.492 1 91.69 278 TYR B O 1
ATOM 4784 N N . PHE B 1 279 ? -11.852 27.719 7.309 1 95.56 279 PHE B N 1
ATOM 4785 C CA . PHE B 1 279 ? -12.508 26.438 7.562 1 95.56 279 PHE B CA 1
ATOM 4786 C C . PHE B 1 279 ? -12.617 26.188 9.062 1 95.56 279 PHE B C 1
ATOM 4788 O O . PHE B 1 279 ? -13.711 25.906 9.562 1 95.56 279 PHE B O 1
ATOM 4795 N N . PHE B 1 280 ? -11.562 26.312 9.727 1 95.19 280 PHE B N 1
ATOM 4796 C CA . PHE B 1 280 ? -11.516 25.969 11.141 1 95.19 280 PHE B CA 1
ATOM 4797 C C . PHE B 1 280 ? -12.242 27.016 11.977 1 95.19 280 PHE B C 1
ATOM 4799 O O . PHE B 1 280 ? -12.883 26.688 12.977 1 95.19 280 PHE B O 1
ATOM 4806 N N . GLU B 1 281 ? -12.117 28.219 11.586 1 92.81 281 GLU B N 1
ATOM 4807 C CA . GLU B 1 281 ? -12.852 29.281 12.273 1 92.81 281 GLU B CA 1
ATOM 4808 C C . GLU B 1 281 ? -14.359 29.062 12.188 1 92.81 281 GLU B C 1
ATOM 4810 O O . GLU B 1 281 ? -15.078 29.234 13.18 1 92.81 281 GLU B O 1
ATOM 4815 N N . LYS B 1 282 ? -14.758 28.703 11.039 1 93.69 282 LYS B N 1
ATOM 4816 C CA . LYS B 1 282 ? -16.188 28.438 10.836 1 93.69 282 LYS B CA 1
ATOM 4817 C C . LYS B 1 282 ? -16.641 27.266 11.688 1 93.69 282 LYS B C 1
ATOM 4819 O O . LYS B 1 282 ? -17.703 27.328 12.32 1 93.69 282 LYS B O 1
ATOM 4824 N N . ILE B 1 283 ? -15.875 26.188 11.656 1 93.5 283 ILE B N 1
ATOM 4825 C CA . ILE B 1 283 ? -16.234 25 12.422 1 93.5 283 ILE B CA 1
ATOM 4826 C C . ILE B 1 283 ? -16.312 25.344 13.906 1 93.5 283 ILE B C 1
ATOM 4828 O O . ILE B 1 283 ? -17.25 24.938 14.594 1 93.5 283 ILE B O 1
ATOM 4832 N N . LYS B 1 284 ? -15.297 26.062 14.406 1 91.62 284 LYS B N 1
ATOM 4833 C CA . LYS B 1 284 ? -15.258 26.484 15.797 1 91.62 284 LYS B CA 1
ATOM 4834 C C . LYS B 1 284 ? -16.484 27.312 16.156 1 91.62 284 LYS B C 1
ATOM 4836 O O . LYS B 1 284 ? -17.141 27.078 17.172 1 91.62 284 LYS B O 1
ATOM 4841 N N . LYS B 1 285 ? -16.797 28.219 15.352 1 90.69 285 LYS B N 1
ATOM 4842 C CA . LYS B 1 285 ? -17.906 29.141 15.586 1 90.69 285 LYS B CA 1
ATOM 4843 C C . LYS B 1 285 ? -19.234 28.406 15.523 1 90.69 285 LYS B C 1
ATOM 4845 O O . LYS B 1 285 ? -20.094 28.578 16.406 1 90.69 285 LYS B O 1
ATOM 4850 N N . ASP B 1 286 ? -19.438 27.562 14.555 1 92.44 286 ASP B N 1
ATOM 4851 C CA . ASP B 1 286 ? -20.719 26.953 14.266 1 92.44 286 ASP B CA 1
ATOM 4852 C C . ASP B 1 286 ? -21.016 25.812 15.234 1 92.44 286 ASP B C 1
ATOM 4854 O O . ASP B 1 286 ? -22.188 25.484 15.492 1 92.44 286 ASP B O 1
ATOM 4858 N N . HIS B 1 287 ? -20.031 25.141 15.766 1 91.19 287 HIS B N 1
ATOM 4859 C CA . HIS B 1 287 ? -20.297 23.922 16.516 1 91.19 287 HIS B CA 1
ATOM 4860 C C . HIS B 1 287 ? -19.75 24.016 17.938 1 91.19 287 HIS B C 1
ATOM 4862 O O . HIS B 1 287 ? -19.859 23.062 18.719 1 91.19 287 HIS B O 1
ATOM 4868 N N . LYS B 1 288 ? -19.25 25.016 18.484 1 86.88 288 LYS B N 1
ATOM 4869 C CA . LYS B 1 288 ? -18.781 25.266 19.844 1 86.88 288 LYS B CA 1
ATOM 4870 C C . LYS B 1 288 ? -17.875 24.141 20.344 1 86.88 288 LYS B C 1
ATOM 4872 O O . LYS B 1 288 ? -18.062 23.625 21.438 1 86.88 288 LYS B O 1
ATOM 4877 N N . ILE B 1 289 ? -17.031 23.656 19.547 1 88.56 289 ILE B N 1
ATOM 4878 C CA . ILE B 1 289 ? -16.062 22.641 19.922 1 88.56 289 ILE B CA 1
ATOM 4879 C C . ILE B 1 289 ? -14.922 23.266 20.719 1 88.56 289 ILE B C 1
ATOM 4881 O O . ILE B 1 289 ? -14.469 24.375 20.391 1 88.56 289 ILE B O 1
ATOM 4885 N N . GLU B 1 290 ? -14.492 22.562 21.781 1 90.31 290 GLU B N 1
ATOM 4886 C CA . GLU B 1 290 ? -13.375 23.047 22.578 1 90.31 290 GLU B CA 1
ATOM 4887 C C . GLU B 1 290 ? -12.109 23.188 21.734 1 90.31 290 GLU B C 1
ATOM 4889 O O . GLU B 1 290 ? -11.805 22.312 20.922 1 90.31 290 GLU B O 1
ATOM 4894 N N . GLU B 1 291 ? -11.453 24.266 21.969 1 90.75 291 GLU B N 1
ATOM 4895 C CA . GLU B 1 291 ? -10.281 24.594 21.156 1 90.75 291 GLU B CA 1
ATOM 4896 C C . GLU B 1 291 ? -9.242 23.469 21.234 1 90.75 291 GLU B C 1
ATOM 4898 O O . GLU B 1 291 ? -8.648 23.094 20.219 1 90.75 291 GLU B O 1
ATOM 4903 N N . LEU B 1 292 ? -8.969 22.969 22.406 1 91.69 292 LEU B N 1
ATOM 4904 C CA . LEU B 1 292 ? -7.969 21.906 22.594 1 91.69 292 LEU B CA 1
ATOM 4905 C C . LEU B 1 292 ? -8.344 20.672 21.797 1 91.69 292 LEU B C 1
ATOM 4907 O O . LEU B 1 292 ? -7.469 19.953 21.297 1 91.69 292 LEU B O 1
ATOM 4911 N N . GLU B 1 293 ? -9.609 20.453 21.656 1 90.81 293 GLU B N 1
ATOM 4912 C CA . GLU B 1 293 ? -10.086 19.328 20.859 1 90.81 293 GLU B CA 1
ATOM 4913 C C . GLU B 1 293 ? -9.828 19.562 19.375 1 90.81 293 GLU B C 1
ATOM 4915 O O . GLU B 1 293 ? -9.523 18.625 18.625 1 90.81 293 GLU B O 1
ATOM 4920 N N . LEU B 1 294 ? -10.008 20.797 18.969 1 93.44 294 LEU B N 1
ATOM 4921 C CA . LEU B 1 294 ? -9.734 21.125 17.578 1 93.44 294 LEU B CA 1
ATOM 4922 C C . LEU B 1 294 ? -8.258 20.922 17.25 1 93.44 294 LEU B C 1
ATOM 4924 O O . LEU B 1 294 ? -7.926 20.328 16.219 1 93.44 294 LEU B O 1
ATOM 4928 N N . PHE B 1 295 ? -7.371 21.297 18.219 1 95.25 295 PHE B N 1
ATOM 4929 C CA . PHE B 1 295 ? -5.938 21.156 18.016 1 95.25 295 PHE B CA 1
ATOM 4930 C C . PHE B 1 295 ? -5.531 19.688 18.078 1 95.25 295 PHE B C 1
ATOM 4932 O O . PHE B 1 295 ? -4.496 19.297 17.531 1 95.25 295 PHE B O 1
ATOM 4939 N N . ALA B 1 296 ? -6.328 18.859 18.734 1 94.06 296 ALA B N 1
ATOM 4940 C CA . ALA B 1 296 ? -6.047 17.438 18.859 1 94.06 296 ALA B CA 1
ATOM 4941 C C . ALA B 1 296 ? -6.543 16.656 17.641 1 94.06 296 ALA B C 1
ATOM 4943 O O . ALA B 1 296 ? -6.164 15.508 17.438 1 94.06 296 ALA B O 1
ATOM 4944 N N . THR B 1 297 ? -7.285 17.344 16.797 1 92.94 297 THR B N 1
ATOM 4945 C CA . THR B 1 297 ? -7.91 16.672 15.672 1 92.94 297 THR B CA 1
ATOM 4946 C C . THR B 1 297 ? -7.375 17.203 14.352 1 92.94 297 THR B C 1
ATOM 4948 O O . THR B 1 297 ? -7.07 16.438 13.438 1 92.94 297 THR B O 1
ATOM 4951 N N . PHE B 1 298 ? -7.285 18.5 14.312 1 95.81 298 PHE B N 1
ATOM 4952 C CA . PHE B 1 298 ? -7.031 19.156 13.023 1 95.81 298 PHE B CA 1
ATOM 4953 C C . PHE B 1 298 ? -5.645 19.781 13.008 1 95.81 298 PHE B C 1
ATOM 4955 O O . PHE B 1 298 ? -5.008 19.938 14.047 1 95.81 298 PHE B O 1
ATOM 4962 N N . ASN B 1 299 ? -5.227 20.141 11.773 1 97.12 299 ASN B N 1
ATOM 4963 C CA . ASN B 1 299 ? -3.957 20.828 11.586 1 97.12 299 ASN B CA 1
ATOM 4964 C C . ASN B 1 299 ? -4.082 22.312 11.883 1 97.12 299 ASN B C 1
ATOM 4966 O O . ASN B 1 299 ? -3.078 23.016 12.039 1 97.12 299 ASN B O 1
ATOM 4970 N N . MET B 1 300 ? -5.324 22.875 11.977 1 96.94 300 MET B N 1
ATOM 4971 C CA . MET B 1 300 ? -5.637 24.234 12.383 1 96.94 300 MET B CA 1
ATOM 4972 C C . MET B 1 300 ? -4.898 25.25 11.5 1 96.94 300 MET B C 1
ATOM 4974 O O . MET B 1 300 ? -4.406 26.266 11.992 1 96.94 300 MET B O 1
ATOM 4978 N N . GLY B 1 301 ? -4.73 24.891 10.234 1 97.19 301 GLY B N 1
ATOM 4979 C CA . GLY B 1 301 ? -4.188 25.812 9.258 1 97.19 301 GLY B CA 1
ATOM 4980 C C . GLY B 1 301 ? -2.713 25.594 8.977 1 97.19 301 GLY B C 1
ATOM 4981 O O . GLY B 1 301 ? -2.145 26.219 8.078 1 97.19 301 GLY B O 1
ATOM 4982 N N . ILE B 1 302 ? -2.039 24.75 9.742 1 98.31 302 ILE B N 1
ATOM 4983 C CA . ILE B 1 302 ? -0.633 24.422 9.547 1 98.31 302 ILE B CA 1
ATOM 4984 C C . ILE B 1 302 ? -0.508 22.953 9.141 1 98.31 302 ILE B C 1
ATOM 4986 O O . ILE B 1 302 ? -0.759 22.047 9.953 1 98.31 302 ILE B O 1
ATOM 4990 N N . GLY B 1 303 ? -0.039 22.734 7.922 1 98.31 303 GLY B N 1
ATOM 4991 C CA . GLY B 1 303 ? 0.046 21.359 7.453 1 98.31 303 GLY B CA 1
ATOM 4992 C C . GLY B 1 303 ? 1.392 20.719 7.73 1 98.31 303 GLY B C 1
ATOM 4993 O O . GLY B 1 303 ? 1.504 19.5 7.758 1 98.31 303 GLY B O 1
ATOM 4994 N N . TYR B 1 304 ? 2.381 21.516 7.883 1 98.81 304 TYR B N 1
ATOM 4995 C CA . TYR B 1 304 ? 3.748 21.031 8.062 1 98.81 304 TYR B CA 1
ATOM 4996 C C . TYR B 1 304 ? 4.547 22 8.938 1 98.81 304 TYR B C 1
ATOM 4998 O O . TYR B 1 304 ? 4.332 23.203 8.906 1 98.81 304 TYR B O 1
ATOM 5006 N N . MET B 1 305 ? 5.418 21.453 9.773 1 98.88 305 MET B N 1
ATOM 5007 C CA . MET B 1 305 ? 6.25 22.281 10.648 1 98.88 305 MET B CA 1
ATOM 5008 C C . MET B 1 305 ? 7.727 21.984 10.438 1 98.88 305 MET B C 1
ATOM 5010 O O . MET B 1 305 ? 8.102 20.844 10.156 1 98.88 305 MET B O 1
ATOM 5014 N N . VAL B 1 306 ? 8.516 23 10.602 1 98.88 306 VAL B N 1
ATOM 5015 C CA . VAL B 1 306 ? 9.969 22.922 10.547 1 98.88 306 VAL B CA 1
ATOM 5016 C C . VAL B 1 306 ? 10.57 23.531 11.812 1 98.88 306 VAL B C 1
ATOM 5018 O O . VAL B 1 306 ? 10.203 24.641 12.211 1 98.88 306 VAL B O 1
ATOM 5021 N N . ILE B 1 307 ? 11.422 22.797 12.438 1 98.94 307 ILE B N 1
ATOM 5022 C CA . ILE B 1 307 ? 12.109 23.297 13.625 1 98.94 307 ILE B CA 1
ATOM 5023 C C . ILE B 1 307 ? 13.562 23.609 13.289 1 98.94 307 ILE B C 1
ATOM 5025 O O . ILE B 1 307 ? 14.289 22.75 12.797 1 98.94 307 ILE B O 1
ATOM 5029 N N . VAL B 1 308 ? 13.984 24.812 13.547 1 98.88 308 VAL B N 1
ATOM 5030 C CA . VAL B 1 308 ? 15.336 25.281 13.266 1 98.88 308 VAL B CA 1
ATOM 5031 C C . VAL B 1 308 ? 15.859 26.109 14.438 1 98.88 308 VAL B C 1
ATOM 5033 O O . VAL B 1 308 ? 15.086 26.516 15.305 1 98.88 308 VAL B O 1
ATOM 5036 N N . SER B 1 309 ? 17.188 26.328 14.43 1 98.81 309 SER B N 1
ATOM 5037 C CA . SER B 1 309 ? 17.766 27.234 15.414 1 98.81 309 SER B CA 1
ATOM 5038 C C . SER B 1 309 ? 17.266 28.656 15.211 1 98.81 309 SER B C 1
ATOM 5040 O O . SER B 1 309 ? 16.828 29.016 14.117 1 98.81 309 SER B O 1
ATOM 5042 N N . GLU B 1 310 ? 17.312 29.438 16.297 1 98.5 310 GLU B N 1
ATOM 5043 C CA . GLU B 1 310 ? 16.891 30.828 16.219 1 98.5 310 GLU B CA 1
ATOM 5044 C C . GLU B 1 310 ? 17.641 31.578 15.125 1 98.5 310 GLU B C 1
ATOM 5046 O O . GLU B 1 310 ? 17.047 32.375 14.391 1 98.5 310 GLU B O 1
ATOM 5051 N N . GLU B 1 311 ? 18.938 31.328 14.961 1 98.31 311 GLU B N 1
ATOM 5052 C CA . GLU B 1 311 ? 19.781 32.031 14 1 98.31 311 GLU B CA 1
ATOM 5053 C C . GLU B 1 311 ? 19.391 31.688 12.57 1 98.31 311 GLU B C 1
ATOM 5055 O O . GLU B 1 311 ? 19.609 32.5 11.648 1 98.31 311 GLU B O 1
ATOM 5060 N N . ASN B 1 312 ? 18.781 30.5 12.328 1 98.44 312 ASN B N 1
ATOM 5061 C CA . ASN B 1 312 ? 18.453 30.047 10.984 1 98.44 312 ASN B CA 1
ATOM 5062 C C . ASN B 1 312 ? 17 30.328 10.625 1 98.44 312 ASN B C 1
ATOM 5064 O O . ASN B 1 312 ? 16.578 30.109 9.492 1 98.44 312 ASN B O 1
ATOM 5068 N N . ALA B 1 313 ? 16.219 30.812 11.555 1 98.69 313 ALA B N 1
ATOM 5069 C CA . ALA B 1 313 ? 14.781 30.938 11.391 1 98.69 313 ALA B CA 1
ATOM 5070 C C . ALA B 1 313 ? 14.438 31.859 10.219 1 98.69 313 ALA B C 1
ATOM 5072 O O . ALA B 1 313 ? 13.625 31.5 9.359 1 98.69 313 ALA B O 1
ATOM 5073 N N . GLU B 1 314 ? 15.031 33 10.172 1 98.56 314 GLU B N 1
ATOM 5074 C CA . GLU B 1 314 ? 14.719 33.969 9.117 1 98.56 314 GLU B CA 1
ATOM 5075 C C . GLU B 1 314 ? 15.125 33.438 7.746 1 98.56 314 GLU B C 1
ATOM 5077 O O . GLU B 1 314 ? 14.383 33.594 6.773 1 98.56 314 GLU B O 1
ATOM 5082 N N . LEU B 1 315 ? 16.312 32.906 7.676 1 98.62 315 LEU B N 1
ATOM 5083 C CA . LEU B 1 315 ? 16.781 32.344 6.414 1 98.62 315 LEU B CA 1
ATOM 5084 C C . LEU B 1 315 ? 15.859 31.234 5.945 1 98.62 315 LEU B C 1
ATOM 5086 O O . LEU B 1 315 ? 15.508 31.172 4.766 1 98.62 315 LEU B O 1
ATOM 5090 N N . ALA B 1 316 ? 15.5 30.328 6.852 1 98.88 316 ALA B N 1
ATOM 5091 C CA . ALA B 1 316 ? 14.602 29.219 6.523 1 98.88 316 ALA B CA 1
ATOM 5092 C C . ALA B 1 316 ? 13.266 29.75 5.984 1 98.88 316 ALA B C 1
ATOM 5094 O O . ALA B 1 316 ? 12.758 29.25 4.984 1 98.88 316 ALA B O 1
ATOM 5095 N N . LYS B 1 317 ? 12.734 30.719 6.668 1 98.75 317 LYS B N 1
ATOM 5096 C CA . LYS B 1 317 ? 11.477 31.328 6.246 1 98.75 317 LYS B CA 1
ATOM 5097 C C . LYS B 1 317 ? 11.57 31.859 4.824 1 98.75 317 LYS B C 1
ATOM 5099 O O . LYS B 1 317 ? 10.711 31.578 3.986 1 98.75 317 LYS B O 1
ATOM 5104 N N . LYS B 1 318 ? 12.625 32.562 4.516 1 98.62 318 LYS B N 1
ATOM 5105 C CA . LYS B 1 318 ? 12.82 33.156 3.205 1 98.62 318 LYS B CA 1
ATOM 5106 C C . LYS B 1 318 ? 12.922 32.125 2.113 1 98.62 318 LYS B C 1
ATOM 5108 O O . LYS B 1 318 ? 12.344 32.281 1.034 1 98.62 318 LYS B O 1
ATOM 5113 N N . ILE B 1 319 ? 13.656 31.078 2.379 1 98.69 319 ILE B N 1
ATOM 5114 C CA . ILE B 1 319 ? 13.852 30.016 1.399 1 98.69 319 ILE B CA 1
ATOM 5115 C C . ILE B 1 319 ? 12.508 29.344 1.088 1 98.69 319 ILE B C 1
ATOM 5117 O O . ILE B 1 319 ? 12.164 29.156 -0.079 1 98.69 319 ILE B O 1
ATOM 5121 N N . MET B 1 320 ? 11.758 28.984 2.125 1 98.75 320 MET B N 1
ATOM 5122 C CA . MET B 1 320 ? 10.469 28.328 1.924 1 98.75 320 MET B CA 1
ATOM 5123 C C . MET B 1 320 ? 9.477 29.25 1.239 1 98.75 320 MET B C 1
ATOM 5125 O O . MET B 1 320 ? 8.727 28.828 0.361 1 98.75 320 MET B O 1
ATOM 5129 N N . GLU B 1 321 ? 9.484 30.531 1.596 1 98.69 321 GLU B N 1
ATOM 5130 C CA . GLU B 1 321 ? 8.602 31.5 0.954 1 98.69 321 GLU B CA 1
ATOM 5131 C C . GLU B 1 321 ? 8.953 31.672 -0.52 1 98.69 321 GLU B C 1
ATOM 5133 O O . GLU B 1 321 ? 8.07 31.812 -1.364 1 98.69 321 GLU B O 1
ATOM 5138 N N . SER B 1 322 ? 10.219 31.672 -0.827 1 98.19 322 SER B N 1
ATOM 5139 C CA . SER B 1 322 ? 10.664 31.781 -2.213 1 98.19 322 SER B CA 1
ATOM 5140 C C . SER B 1 322 ? 10.234 30.562 -3.027 1 98.19 322 SER B C 1
ATOM 5142 O O . SER B 1 322 ? 10.18 30.625 -4.258 1 98.19 322 SER B O 1
ATOM 5144 N N . SER B 1 323 ? 9.953 29.5 -2.309 1 97.56 323 SER B N 1
ATOM 5145 C CA . SER B 1 323 ? 9.5 28.281 -2.975 1 97.56 323 SER B CA 1
ATOM 5146 C C . SER B 1 323 ? 7.98 28.203 -3.01 1 97.56 323 SER B C 1
ATOM 5148 O O . SER B 1 323 ? 7.414 27.156 -3.326 1 97.56 323 SER B O 1
ATOM 5150 N N . GLY B 1 324 ? 7.285 29.25 -2.588 1 97.44 324 GLY B N 1
ATOM 5151 C CA . GLY B 1 324 ? 5.844 29.344 -2.764 1 97.44 324 GLY B CA 1
ATOM 5152 C C . GLY B 1 324 ? 5.07 29.031 -1.497 1 97.44 324 GLY B C 1
ATOM 5153 O O . GLY B 1 324 ? 3.84 28.969 -1.517 1 97.44 324 GLY B O 1
ATOM 5154 N N . GLU B 1 325 ? 5.766 28.875 -0.385 1 98.56 325 GLU B N 1
ATOM 5155 C CA . GLU B 1 325 ? 5.082 28.578 0.871 1 98.56 325 GLU B CA 1
ATOM 5156 C C . GLU B 1 325 ? 4.695 29.859 1.608 1 98.56 325 GLU B C 1
ATOM 5158 O O . GLU B 1 325 ? 5.328 30.906 1.432 1 98.56 325 GLU B O 1
ATOM 5163 N N . VAL B 1 326 ? 3.613 29.797 2.318 1 98.44 326 VAL B N 1
ATOM 5164 C CA . VAL B 1 326 ? 3.314 30.797 3.338 1 98.44 326 VAL B CA 1
ATOM 5165 C C . VAL B 1 326 ? 3.766 30.281 4.707 1 98.44 326 VAL B C 1
ATOM 5167 O O . VAL B 1 326 ? 3.287 29.25 5.184 1 98.44 326 VAL B O 1
ATOM 5170 N N . VAL B 1 327 ? 4.684 31 5.359 1 98.69 327 VAL B N 1
ATOM 5171 C CA . VAL B 1 327 ? 5.371 30.5 6.547 1 98.69 327 VAL B CA 1
ATOM 5172 C C . VAL B 1 327 ? 5.039 31.391 7.742 1 98.69 327 VAL B C 1
ATOM 5174 O O . VAL B 1 327 ? 4.984 32.625 7.621 1 98.69 327 VAL B O 1
ATOM 5177 N N . HIS B 1 328 ? 4.742 30.781 8.891 1 98.5 328 HIS B N 1
ATOM 5178 C CA . HIS B 1 328 ? 4.465 31.469 10.141 1 98.5 328 HIS B CA 1
ATOM 5179 C C . HIS B 1 328 ? 5.387 30.969 11.258 1 98.5 328 HIS B C 1
ATOM 5181 O O . HIS B 1 328 ? 5.559 29.766 11.438 1 98.5 328 HIS B O 1
ATOM 5187 N N . GLU B 1 329 ? 5.98 31.891 11.945 1 98.56 329 GLU B N 1
ATOM 5188 C CA . GLU B 1 329 ? 6.668 31.516 13.172 1 98.56 329 GLU B CA 1
ATOM 5189 C C . GLU B 1 329 ? 5.68 31.328 14.32 1 98.56 329 GLU B C 1
ATOM 5191 O O . GLU B 1 329 ? 5.363 32.281 15.039 1 98.56 329 GLU B O 1
ATOM 5196 N N . ILE B 1 330 ? 5.359 30.141 14.602 1 98.62 330 ILE B N 1
ATOM 5197 C CA . ILE B 1 330 ? 4.148 29.906 15.383 1 98.62 330 ILE B CA 1
ATOM 5198 C C . ILE B 1 330 ? 4.523 29.5 16.812 1 98.62 330 ILE B C 1
ATOM 5200 O O . ILE B 1 330 ? 3.656 29.375 17.672 1 98.62 330 ILE B O 1
ATOM 5204 N N . GLY B 1 331 ? 5.766 29.188 16.984 1 98.69 331 GLY B N 1
ATOM 5205 C CA . GLY B 1 331 ? 6.129 28.734 18.328 1 98.69 331 GLY B CA 1
ATOM 5206 C C . GLY B 1 331 ? 7.625 28.562 18.516 1 98.69 331 GLY B C 1
ATOM 5207 O O . GLY B 1 331 ? 8.414 28.984 17.656 1 98.69 331 GLY B O 1
ATOM 5208 N N . GLU B 1 332 ? 7.98 27.984 19.688 1 98.81 332 GLU B N 1
ATOM 5209 C CA . GLU B 1 332 ? 9.367 27.688 20.031 1 98.81 332 GLU B CA 1
ATOM 5210 C C . GLU B 1 332 ? 9.461 26.469 20.938 1 98.81 332 GLU B C 1
ATOM 5212 O O . GLU B 1 332 ? 8.453 26.016 21.5 1 98.81 332 GLU B O 1
ATOM 5217 N N . ILE B 1 333 ? 10.617 25.906 20.969 1 98.81 333 ILE B N 1
ATOM 5218 C CA . ILE B 1 333 ? 10.891 24.781 21.875 1 98.81 333 ILE B CA 1
ATOM 5219 C C . ILE B 1 333 ? 11.352 25.312 23.234 1 98.81 333 ILE B C 1
ATOM 5221 O O . ILE B 1 333 ? 12.172 26.234 23.297 1 98.81 333 ILE B O 1
ATOM 5225 N N . VAL B 1 334 ? 10.773 24.828 24.312 1 98.75 334 VAL B N 1
ATOM 5226 C CA . VAL B 1 334 ? 11.164 25.188 25.672 1 98.75 334 VAL B CA 1
ATOM 5227 C C . VAL B 1 334 ? 11.508 23.938 26.469 1 98.75 334 VAL B C 1
ATOM 5229 O O . VAL B 1 334 ? 11.305 22.812 26 1 98.75 334 VAL B O 1
ATOM 5232 N N . SER B 1 335 ? 12.086 24.125 27.656 1 98.5 335 SER B N 1
ATOM 5233 C CA . SER B 1 335 ? 12.336 23 28.531 1 98.5 335 SER B CA 1
ATOM 5234 C C . SER B 1 335 ? 11.039 22.453 29.125 1 98.5 335 SER B C 1
ATOM 5236 O O . SER B 1 335 ? 10.156 23.234 29.5 1 98.5 335 SER B O 1
ATOM 5238 N N . GLY B 1 336 ? 10.93 21.156 29.156 1 98.12 336 GLY B N 1
ATOM 5239 C CA . GLY B 1 336 ? 9.734 20.594 29.766 1 98.12 336 GLY B CA 1
ATOM 5240 C C . GLY B 1 336 ? 9.484 19.141 29.375 1 98.12 336 GLY B C 1
ATOM 5241 O O . GLY B 1 336 ? 10.43 18.406 29.078 1 98.12 336 GLY B O 1
ATOM 5242 N N . ASN B 1 337 ? 8.227 18.719 29.547 1 97.81 337 ASN B N 1
ATOM 5243 C CA . ASN B 1 337 ? 7.781 17.375 29.188 1 97.81 337 ASN B CA 1
ATOM 5244 C C . ASN B 1 337 ? 7.391 17.297 27.719 1 97.81 337 ASN B C 1
ATOM 5246 O O . ASN B 1 337 ? 6.43 17.922 27.297 1 97.81 337 ASN B O 1
ATOM 5250 N N . LYS B 1 338 ? 8.109 16.453 26.953 1 96 338 LYS B N 1
ATOM 5251 C CA . LYS B 1 338 ? 7.914 16.391 25.516 1 96 338 LYS B CA 1
ATOM 5252 C C . LYS B 1 338 ? 6.492 15.961 25.172 1 96 338 LYS B C 1
ATOM 5254 O O . LYS B 1 338 ? 6.004 16.234 24.062 1 96 338 LYS B O 1
ATOM 5259 N N . GLU B 1 339 ? 5.781 15.281 26.062 1 94.94 339 GLU B N 1
ATOM 5260 C CA . GLU B 1 339 ? 4.449 14.742 25.797 1 94.94 339 GLU B CA 1
ATOM 5261 C C . GLU B 1 339 ? 3.379 15.82 25.969 1 94.94 339 GLU B C 1
ATOM 5263 O O . GLU B 1 339 ? 2.227 15.625 25.578 1 94.94 339 GLU B O 1
ATOM 5268 N N . GLU B 1 340 ? 3.754 16.938 26.484 1 96.25 340 GLU B N 1
ATOM 5269 C CA . GLU B 1 340 ? 2.822 18.031 26.688 1 96.25 340 GLU B CA 1
ATOM 5270 C C . GLU B 1 340 ? 3.059 19.156 25.688 1 96.25 340 GLU B C 1
ATOM 5272 O O . GLU B 1 340 ? 4.203 19.5 25.375 1 96.25 340 GLU B O 1
ATOM 5277 N N . VAL B 1 341 ? 2.012 19.609 25.156 1 97.62 341 VAL B N 1
ATOM 5278 C CA . VAL B 1 341 ? 2.049 20.734 24.219 1 97.62 341 VAL B CA 1
ATOM 5279 C C . VAL B 1 341 ? 1.479 21.984 24.891 1 97.62 341 VAL B C 1
ATOM 5281 O O . VAL B 1 341 ? 0.367 21.953 25.422 1 97.62 341 VAL B O 1
ATOM 5284 N N . GLN B 1 342 ? 2.182 23.062 24.891 1 97.81 342 GLN B N 1
ATOM 5285 C CA . GLN B 1 342 ? 1.724 24.312 25.469 1 97.81 342 GLN B CA 1
ATOM 5286 C C . GLN B 1 342 ? 1.146 25.234 24.406 1 97.81 342 GLN B C 1
ATOM 5288 O O . GLN B 1 342 ? 1.758 25.453 23.359 1 97.81 342 GLN B O 1
ATOM 5293 N N . PHE B 1 343 ? 0.003 25.719 24.734 1 97.44 343 PHE B N 1
ATOM 5294 C CA . PHE B 1 343 ? -0.607 26.766 23.922 1 97.44 343 PHE B CA 1
ATOM 5295 C C . PHE B 1 343 ? -0.741 28.047 24.734 1 97.44 343 PHE B C 1
ATOM 5297 O O . PHE B 1 343 ? -1.285 28.047 25.844 1 97.44 343 PHE B O 1
ATOM 5304 N N . VAL B 1 344 ? -0.269 29.109 24.281 1 97.25 344 VAL B N 1
ATOM 5305 C CA . VAL B 1 344 ? -0.347 30.391 25 1 97.25 344 VAL B CA 1
ATOM 5306 C C . VAL B 1 344 ? -0.994 31.438 24.109 1 97.25 344 VAL B C 1
ATOM 5308 O O . VAL B 1 344 ? -0.9 31.359 22.875 1 97.25 344 VAL B O 1
#

pLDDT: mean 94.66, std 7.33, range [33.88, 98.94]

Organism: Leptospira interrogans serogroup Icterohaemorrhagiae serovar copenhageni (strain Fiocruz L1-130) (NCBI:txid267671)

Radius of gyration: 25.54 Å; Cα contacts (8 Å, |Δi|>4): 1640; chains: 2; bounding box: 58×69×62 Å

Secondary structure (DSSP, 8-state):
------TTTTT--HHHHHHHHHHHHHHHHTT--TTEES-TTSSSEEEE-GGGGGSSSEEEEEEEEE-TTHHHHHHHHT--TTHHHHHHHHHHHHHHTTTPEEEEEEEEEEESS--HHHHHHHHHHHHHHHHHHT-EEEEEEEEE-BTTB-TT-EEEEEEEEEEEEGGG---STT--TT-EEEEEEPSSSTTSSHHHHHHHHSBTTTB--S-HHHHHHIIIIISSPPP--HHHHHHHHTTS---EEEE--TTHHHHHSGGGPPTTEEEEE-GGG---HHHHHHHHHHH---HHHHHHH--TTEEEEEEE-GGGHHHHHHHHHHTT--EEEEEEEEES-TT-EEE-/------TTTTT--HHHHHHHHHHHHHHHHTT--TTEES-TTSSSEEEE-GGGGGSSSEEEEEEEEE-TTHHHHHHHHT--TTHHHHHHHHHHHHHHTTTPEEEEEEEEEEESS--HHHHHHHHHHHHHHHHHHT-EEEEEEEEE-BTTB-TT-EEEEEEEEEEEEGGG---STT--TT-EEEEEEPSSSTTSSHHHHHHHHSBTTTB--SSHHHHHHIIIIISSPPP--HHHHHHHHTTS---EEEE--TTHHHHHTGGGPPTTEEEEE-GGG---HHHHHHHHHHH---HHHHHHHS-TTEEEEEEE-HHHHHHHHHHHHHTT--EEEEEEEEES-TT-EEE-